Protein AF-A0A1C7LNC2-F1 (afdb_monomer_lite)

Secondary structure (DSSP, 8-state):
-HHHHHHHHHHHH-S-EEHHHHHHHTTTSS-HHHHHHHHHHHHHTTSEEEEEETTEEEEEE-GGGSPPPPHHHHHHHHHHHHHHHHHHHHHHHHHHHHHHHHHHHHTSPPHHHHHHHHHHHHHHHHHHTTHHHHHHHHHHHHHHHHHHHHHHHHS-------TT-S-HHHHHHHHHHHHHHHHHTT--------------PPP---HHHHHHHHHHHHHHHHHHHHHHHHHHHHHHHHHTTS-HHHHHHHHHHTT-PPPPHHHHHHHHSTTT---S--SS-TT--S--S-SSS---------------------------------------S---S---PPPGGG----TTTT--S-S----BTTBS--SBS---TTT-STT--B-EEEEEETTEEEEEE-SSTTB-HHHHTTT-EEEESSSSSSSEEPPTTTEEEEEEEE-SSEEEEEEEE-GGGGTB-TT---EEE-SSTTTSSTTTTT-EEEES-STTTTT-TT-PEEE-SEEEEEETTEEEEEEE-TTSTTHHHHT-SS-GGG-HHHHS-----TT-EEEEEEPPPPPTTEEEETTEEEE--PPPGGG------SS-PPPPPEEEEEE--GGGGGTTGGGG--SS----------------------------------------------------------------S----

Foldseek 3Di:
DVLVVLLVVQVVVQDKDFLVVSCVVVVNPDPSVRSVVSQVVCVVVVQWPWDDDDPTIIIHGNPVPDDDDDPVVVVVVVVVVVVVVVVVVVVVVVVVVVVVVVLVVVPDDDPVVVVVVVVVVVVVVVVVVCVVVVVVVVVVVVVVVVVVVVVVVPPPDDDPDDPPDDDPVVVVVVVVVVVVVVVVVPDDDDDDDDDDDDPDDDDDQDPVNVVVVVVVLVVVLVVVVVVVVVVVVVLCVVCVPPDPVVSVVVCVVVVPDDDDPVNVCCCVDPSNPDDPPPDDDVPPPPPPPPPPPDDDDDDDDDDDDDDDDDDDDDDDDDDDDDDDDDPDDPDDDDDDDDPPQDFLLNDFAFPPPRADQFQFQDQDSVGGAPAGCNAFPVQEELQRQHLEWEDAFLLWGWAWFASAAAAACVVRQQRTFIETLDPGRNGHHQDQPQFQWWEWEAEQWKTKIKGFGCCNSRRYHSQHAKWKWWRCPPSSQTRHRRRWYWYCRHVVNVPPPPTIGTFSAWMWIDDPRMIMTMTTDPVDPCRCQLRPPQCTQVDCQQSPPDDMDGNWRKYWYWYRWHGRQWDDDPNDIDGHHDDDCVVPHDPDDPDGGDRIDTHPMDTDDSVSSCPVVVVVDPDDDDDDDDDDDDDDDDDDDDDDDDDDDDDDDDDDDDDDDDDDDDDDDDDDDDDDDDDDDDDDPDDDDDDDD

Structure (mmCIF, N/CA/C/O backbone):
data_AF-A0A1C7LNC2-F1
#
_entry.id   AF-A0A1C7LNC2-F1
#
loop_
_atom_site.group_PDB
_atom_site.id
_atom_site.type_symbol
_atom_site.label_atom_id
_atom_site.label_alt_id
_atom_site.label_comp_id
_atom_site.label_asym_id
_atom_site.label_entity_id
_atom_site.label_seq_id
_atom_site.pdbx_PDB_ins_code
_atom_site.Cartn_x
_atom_site.Cartn_y
_atom_site.Cartn_z
_atom_site.occupancy
_atom_site.B_iso_or_equiv
_atom_site.auth_seq_id
_atom_site.auth_comp_id
_atom_site.auth_asym_id
_atom_site.auth_atom_id
_atom_site.pdbx_PDB_model_num
ATOM 1 N N . MET A 1 1 ? -28.447 -7.131 33.378 1.00 69.31 1 MET A N 1
ATOM 2 C CA . MET A 1 1 ? -27.835 -8.123 34.297 1.00 69.31 1 MET A CA 1
ATOM 3 C C . MET A 1 1 ? -27.441 -9.384 33.517 1.00 69.31 1 MET A C 1
ATOM 5 O O . MET A 1 1 ? -27.862 -9.508 32.372 1.00 69.31 1 MET A O 1
ATOM 9 N N . PRO A 1 2 ? -26.608 -10.300 34.055 1.00 80.12 2 PRO A N 1
ATOM 10 C CA . PRO A 1 2 ? -26.243 -11.551 33.368 1.00 80.12 2 PRO A CA 1
ATOM 11 C C . PRO A 1 2 ? -27.452 -12.416 32.974 1.00 80.12 2 PRO A C 1
ATOM 13 O O . PRO A 1 2 ? -27.412 -13.105 31.960 1.00 80.12 2 PRO A O 1
ATOM 16 N N . GLU A 1 3 ? -28.529 -12.333 33.758 1.00 86.00 3 GLU A N 1
ATOM 17 C CA . GLU A 1 3 ? -29.815 -12.986 33.502 1.00 86.00 3 GLU A CA 1
ATOM 18 C C . GLU A 1 3 ? -30.501 -12.472 32.229 1.00 86.00 3 GLU A C 1
ATOM 20 O O . GLU A 1 3 ? -30.822 -13.272 31.351 1.00 86.00 3 GLU A O 1
ATOM 25 N N . ASP A 1 4 ? -30.613 -11.150 32.071 1.00 88.06 4 ASP A N 1
ATOM 26 C CA . ASP A 1 4 ? -31.237 -10.530 30.892 1.00 88.06 4 ASP A CA 1
ATOM 27 C C . ASP A 1 4 ? -30.502 -10.896 29.599 1.00 88.06 4 ASP A C 1
ATOM 29 O O . ASP A 1 4 ? -31.130 -11.229 28.600 1.00 88.06 4 ASP A O 1
ATOM 33 N N . LYS A 1 5 ? -29.161 -10.915 29.632 1.00 86.81 5 LYS A N 1
ATOM 34 C CA . LYS A 1 5 ? -28.335 -11.266 28.465 1.00 86.81 5 LYS A CA 1
ATOM 35 C C . LYS A 1 5 ? -28.557 -12.708 28.006 1.00 86.81 5 LYS A C 1
ATOM 37 O O . LYS A 1 5 ? -28.578 -12.979 26.808 1.00 86.81 5 LYS A O 1
ATOM 42 N N . ILE A 1 6 ? -28.703 -13.639 28.951 1.00 88.19 6 ILE A N 1
ATOM 43 C CA . ILE A 1 6 ? -28.975 -15.048 28.642 1.00 88.19 6 ILE A CA 1
ATOM 44 C C . ILE A 1 6 ? -30.392 -15.198 28.081 1.00 88.19 6 ILE A C 1
ATOM 46 O O . ILE A 1 6 ? -30.581 -15.890 27.079 1.00 88.19 6 ILE A O 1
ATOM 50 N N . LEU A 1 7 ? -31.375 -14.527 28.686 1.00 88.12 7 LEU A N 1
ATOM 51 C CA . LEU A 1 7 ? -32.762 -14.576 28.234 1.00 88.12 7 LEU A CA 1
ATOM 52 C C . LEU A 1 7 ? -32.934 -13.979 26.830 1.00 88.12 7 LEU A C 1
ATOM 54 O O . LEU A 1 7 ? -33.576 -14.593 25.979 1.00 88.12 7 LEU A O 1
ATOM 58 N N . GLU A 1 8 ? -32.332 -12.818 26.573 1.00 89.50 8 GLU A N 1
ATOM 59 C CA . GLU A 1 8 ? -32.354 -12.140 25.275 1.00 89.50 8 GLU A CA 1
ATOM 60 C C . GLU A 1 8 ? -31.720 -13.008 24.184 1.00 89.50 8 GLU A C 1
ATOM 62 O O . GLU A 1 8 ? -32.308 -13.198 23.119 1.00 89.50 8 GLU A O 1
ATOM 67 N N . TYR A 1 9 ? -30.561 -13.609 24.469 1.00 89.25 9 TYR A N 1
ATOM 68 C CA . TYR A 1 9 ? -29.889 -14.506 23.53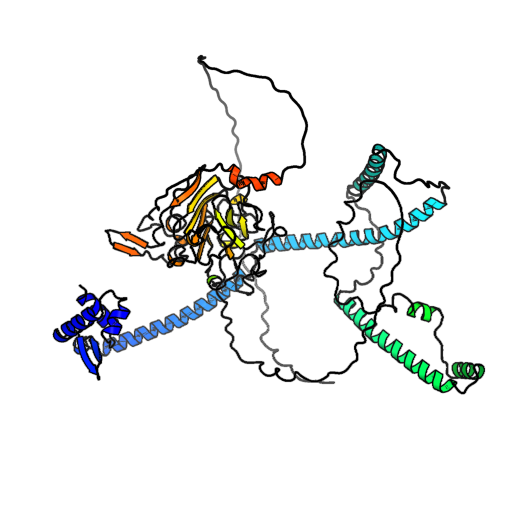4 1.00 89.25 9 TYR A CA 1
ATOM 69 C C . TYR A 1 9 ? -30.756 -15.723 23.172 1.00 89.25 9 TYR A C 1
ATOM 71 O O . TYR A 1 9 ? -30.910 -16.048 21.992 1.00 89.25 9 TYR A O 1
ATOM 79 N N . ILE A 1 10 ? -31.361 -16.381 24.168 1.00 88.19 10 ILE A N 1
ATOM 80 C CA . ILE A 1 10 ? -32.194 -17.571 23.938 1.00 88.19 10 ILE A CA 1
ATOM 81 C C . ILE A 1 10 ? -33.489 -17.206 23.196 1.00 88.19 10 ILE A C 1
ATOM 83 O O . ILE A 1 10 ? -33.877 -17.937 22.285 1.00 88.19 10 ILE A O 1
ATOM 87 N N . LYS A 1 11 ? -34.124 -16.068 23.519 1.00 87.94 11 LYS A N 1
ATOM 88 C CA . LYS A 1 11 ? -35.316 -15.573 22.805 1.00 87.94 11 LYS A CA 1
ATOM 89 C C . LYS A 1 11 ? -35.004 -15.203 21.353 1.00 87.94 11 LYS A C 1
ATOM 91 O O . LYS A 1 11 ? -35.752 -15.589 20.463 1.00 87.94 11 LYS A O 1
ATOM 96 N N . ARG A 1 12 ? -33.880 -14.524 21.097 1.00 87.94 12 ARG A N 1
ATOM 97 C CA . ARG A 1 12 ? -33.457 -14.128 19.742 1.00 87.94 12 ARG A CA 1
ATOM 98 C C . ARG A 1 12 ? -33.166 -15.327 18.844 1.00 87.94 12 ARG A C 1
ATOM 100 O O . ARG A 1 12 ? -33.503 -15.310 17.667 1.00 87.94 12 ARG A O 1
ATOM 107 N N . MET A 1 13 ? -32.505 -16.346 19.385 1.00 88.00 13 MET A N 1
ATOM 108 C CA . MET A 1 13 ? -32.109 -17.526 18.612 1.00 88.00 13 MET A CA 1
ATOM 109 C C . MET A 1 13 ? -33.222 -18.576 18.507 1.00 88.00 13 MET A C 1
ATOM 111 O O . MET A 1 13 ? -33.142 -19.441 17.639 1.00 88.00 13 MET A O 1
ATOM 115 N N . ASN A 1 14 ? -34.204 -18.534 19.415 1.00 87.38 14 ASN A N 1
ATOM 116 C CA . ASN A 1 14 ? -35.387 -19.394 19.508 1.00 87.38 14 ASN A CA 1
ATOM 117 C C . ASN A 1 14 ? -35.154 -20.893 19.216 1.00 87.38 14 ASN A C 1
ATOM 119 O O . ASN A 1 14 ? -35.992 -21.572 18.627 1.00 87.38 14 ASN A O 1
ATOM 123 N N . ARG A 1 15 ? -33.996 -21.423 19.626 1.00 89.00 15 ARG A N 1
ATOM 124 C CA . ARG A 1 15 ? -33.593 -22.825 19.438 1.00 89.00 15 ARG A CA 1
ATOM 125 C C . ARG A 1 15 ? -33.197 -23.459 20.778 1.00 89.00 15 ARG A C 1
ATOM 127 O O . ARG A 1 15 ? -32.809 -22.724 21.686 1.00 89.00 15 ARG A O 1
ATOM 134 N N . PRO A 1 16 ? -33.262 -24.793 20.936 1.00 90.31 16 PRO A N 1
ATOM 135 C CA . PRO A 1 16 ? -32.822 -25.454 22.164 1.00 90.31 16 PRO A CA 1
ATOM 136 C C . PRO A 1 16 ? -31.302 -25.358 22.348 1.00 90.31 16 PRO A C 1
ATOM 138 O O . PRO A 1 16 ? -30.548 -25.630 21.414 1.00 90.31 16 PRO A O 1
ATOM 141 N N . PHE A 1 17 ? -30.844 -25.030 23.557 1.00 90.25 17 PHE A N 1
ATOM 142 C CA . PHE A 1 17 ? -29.420 -24.961 23.902 1.00 90.25 17 PHE A CA 1
ATOM 143 C C . PHE A 1 17 ? -29.093 -25.694 25.203 1.00 90.25 17 PHE A C 1
ATOM 145 O O . PHE A 1 17 ? -29.893 -25.695 26.140 1.00 90.25 17 PHE A O 1
ATOM 152 N N . GLY A 1 18 ? -27.882 -26.249 25.299 1.00 90.12 18 GLY A N 1
ATOM 153 C CA . GLY A 1 18 ? -27.274 -26.593 26.582 1.00 90.12 18 GLY A CA 1
ATOM 154 C C . GLY A 1 18 ? -26.578 -25.382 27.215 1.00 90.12 18 GLY A C 1
ATOM 155 O O . GLY A 1 18 ? -26.147 -24.460 26.524 1.00 90.12 18 GLY A O 1
ATOM 156 N N . ALA A 1 19 ? -26.396 -25.385 28.538 1.00 86.19 19 ALA A N 1
ATOM 157 C CA . ALA A 1 19 ? -25.737 -24.267 29.229 1.00 86.19 19 ALA A CA 1
ATOM 158 C C . ALA A 1 19 ? -24.268 -24.052 28.816 1.00 86.19 19 ALA A C 1
ATOM 160 O O . ALA A 1 19 ? -23.744 -22.943 28.927 1.00 86.19 19 ALA A O 1
ATOM 161 N N . VAL A 1 20 ? -23.599 -25.105 28.334 1.00 86.69 20 VAL A N 1
ATOM 162 C CA . VAL A 1 20 ? -22.235 -25.015 27.789 1.00 86.69 20 VAL A CA 1
ATOM 163 C C . VAL A 1 20 ? -22.230 -24.214 26.492 1.00 86.69 20 VAL A C 1
ATOM 165 O O . VAL A 1 20 ? -21.408 -23.313 26.345 1.00 86.69 20 VAL A O 1
ATOM 168 N N . ASP A 1 21 ? -23.183 -24.496 25.604 1.00 87.25 21 ASP A N 1
ATOM 169 C CA . ASP A 1 21 ? -23.298 -23.842 24.302 1.00 87.25 21 ASP A CA 1
ATOM 170 C C . ASP A 1 21 ? -23.627 -22.359 24.470 1.00 87.25 21 ASP A C 1
ATOM 172 O O . ASP A 1 21 ? -23.037 -21.515 23.806 1.00 87.25 21 ASP A O 1
ATOM 176 N N . VAL A 1 22 ? -24.522 -22.018 25.405 1.00 87.50 22 VAL A N 1
ATOM 177 C CA . VAL A 1 22 ? -24.859 -20.616 25.700 1.00 87.50 22 VAL A CA 1
ATOM 178 C C . VAL A 1 22 ? -23.646 -19.861 26.245 1.00 87.50 22 VAL A C 1
ATOM 180 O O . VAL A 1 22 ? -23.349 -18.768 25.773 1.00 87.50 22 VAL A O 1
ATOM 183 N N . SER A 1 23 ? -22.899 -20.441 27.189 1.00 88.19 23 SER A N 1
ATOM 184 C CA . SER A 1 23 ? -21.696 -19.799 27.742 1.00 88.19 23 SER A CA 1
ATOM 185 C C . SER A 1 23 ? -20.603 -19.595 26.679 1.00 88.19 23 SER A C 1
ATOM 187 O O . SER A 1 23 ? -19.957 -18.544 26.656 1.00 88.19 23 SER A O 1
ATOM 189 N N . ALA A 1 24 ? -20.442 -20.554 25.760 1.00 87.88 24 ALA A N 1
ATOM 190 C CA . ALA A 1 24 ? -19.516 -20.454 24.632 1.00 87.88 24 ALA A CA 1
ATOM 191 C C . ALA A 1 24 ? -19.956 -19.396 23.604 1.00 87.88 24 ALA A C 1
ATOM 193 O O . ALA A 1 24 ? -19.152 -18.561 23.194 1.00 87.88 24 ALA A O 1
ATOM 194 N N . ASN A 1 25 ? -21.240 -19.369 23.237 1.00 87.31 25 ASN A N 1
ATOM 195 C CA . ASN A 1 25 ? -21.781 -18.418 22.260 1.00 87.31 25 ASN A CA 1
ATOM 196 C C . ASN A 1 25 ? -21.817 -16.980 22.790 1.00 87.31 25 ASN A C 1
ATOM 198 O O . ASN A 1 25 ? -21.703 -16.033 22.016 1.00 87.31 25 ASN A O 1
ATOM 202 N N . LEU A 1 26 ? -21.909 -16.811 24.111 1.00 86.69 26 LEU A N 1
ATOM 203 C CA . LEU A 1 26 ? -21.732 -15.526 24.786 1.00 86.69 26 LEU A CA 1
ATOM 204 C C . LEU A 1 26 ? -20.249 -15.154 24.988 1.00 86.69 26 LEU A C 1
ATOM 206 O O . LEU A 1 26 ? -19.958 -14.211 25.723 1.00 86.69 26 LEU A O 1
ATOM 210 N N . LYS A 1 27 ? -19.308 -15.882 24.364 1.00 85.88 27 LYS A N 1
ATOM 211 C CA . LYS A 1 27 ? -17.852 -15.646 24.402 1.00 85.88 27 LYS A CA 1
ATOM 212 C C . LYS A 1 27 ? -17.294 -15.489 25.824 1.00 85.88 27 LYS A C 1
ATOM 214 O O . LYS A 1 27 ? -16.432 -14.654 26.075 1.00 85.88 27 LYS A O 1
ATOM 219 N N . GLY A 1 28 ? -17.813 -16.262 26.780 1.00 73.31 28 GLY A N 1
ATOM 220 C CA . GLY A 1 28 ? -17.362 -16.207 28.174 1.00 73.31 28 GLY A CA 1
ATOM 221 C C . GLY A 1 28 ? -17.866 -15.004 28.983 1.00 73.31 28 GLY A C 1
ATOM 222 O O . GLY A 1 28 ? -17.482 -14.868 30.141 1.00 73.31 28 GLY A O 1
ATOM 223 N N . ALA A 1 29 ? -18.770 -14.175 28.441 1.00 82.75 29 ALA A N 1
ATOM 224 C CA . ALA A 1 29 ? -19.370 -13.048 29.167 1.00 82.75 29 ALA A CA 1
ATOM 225 C C . ALA A 1 29 ? -20.136 -13.475 30.434 1.00 82.75 29 ALA A C 1
ATOM 227 O O . ALA A 1 29 ? -20.297 -12.682 31.362 1.00 82.75 29 ALA A O 1
ATOM 228 N N . VAL A 1 30 ? -20.604 -14.728 30.484 1.00 85.44 30 VAL A N 1
ATOM 229 C CA . VAL A 1 30 ? -21.125 -15.366 31.697 1.00 85.44 30 VAL A CA 1
ATOM 230 C C . VAL A 1 30 ? -20.418 -16.716 31.886 1.00 85.44 30 VAL A C 1
ATOM 232 O O . VAL A 1 30 ? -20.453 -17.552 30.975 1.00 85.44 30 VAL A O 1
ATOM 235 N N . PRO A 1 31 ? -19.795 -16.974 33.054 1.00 87.12 31 PRO A N 1
ATOM 236 C CA . PRO A 1 31 ? -19.147 -18.252 33.334 1.00 87.12 31 PRO A CA 1
ATOM 237 C C . PRO A 1 31 ? -20.114 -19.433 33.196 1.00 87.12 31 PRO A C 1
ATOM 239 O O . PRO A 1 31 ? -21.295 -19.325 33.531 1.00 87.12 31 PRO A O 1
ATOM 242 N N . LYS A 1 32 ? -19.613 -20.597 32.774 1.00 85.19 32 LYS A N 1
ATOM 243 C CA . LYS A 1 32 ? -20.417 -21.817 32.556 1.00 85.19 32 LYS A CA 1
ATOM 244 C C . LYS A 1 32 ? -21.284 -22.205 33.762 1.00 85.19 32 LYS A C 1
ATOM 246 O O . LYS A 1 32 ? -22.457 -22.535 33.610 1.00 85.19 32 LYS A O 1
ATOM 251 N N . THR A 1 33 ? -20.723 -22.145 34.968 1.00 85.62 33 THR A N 1
ATOM 252 C CA . THR A 1 33 ? -21.430 -22.484 36.215 1.00 85.62 33 THR A CA 1
ATOM 253 C C . THR A 1 33 ? -22.523 -21.473 36.562 1.00 85.62 33 THR A C 1
ATOM 255 O O . THR A 1 33 ? -23.584 -21.865 37.043 1.00 85.62 33 THR A O 1
ATOM 258 N N . ALA A 1 34 ? -22.291 -20.187 36.286 1.00 87.56 34 ALA A N 1
ATOM 259 C CA . ALA A 1 34 ? -23.286 -19.133 36.455 1.00 87.56 34 ALA A CA 1
ATOM 260 C C . ALA A 1 34 ? -24.405 -19.250 35.407 1.00 87.56 34 ALA A C 1
ATOM 262 O O . ALA A 1 34 ? -25.575 -19.158 35.760 1.00 87.56 34 ALA A O 1
ATOM 263 N N . THR A 1 35 ? -24.054 -19.556 34.155 1.00 89.44 35 THR A N 1
ATOM 264 C CA . THR A 1 35 ? -25.000 -19.762 33.045 1.00 89.44 35 THR A CA 1
ATOM 265 C C . THR A 1 35 ? -25.985 -20.887 33.360 1.00 89.44 35 THR A C 1
ATOM 267 O O . THR A 1 35 ? -27.190 -20.688 33.256 1.00 89.44 35 THR A O 1
ATOM 270 N N . GLN A 1 36 ? -25.499 -22.035 33.852 1.00 89.44 36 GLN A N 1
ATOM 271 C CA . GLN A 1 36 ? -26.364 -23.147 34.268 1.00 89.44 36 GLN A CA 1
ATOM 272 C C . GLN A 1 36 ? -27.354 -22.730 35.367 1.00 89.44 36 GLN A C 1
ATOM 274 O O . GLN A 1 36 ? -28.537 -23.038 35.268 1.00 89.44 36 GLN A O 1
ATOM 279 N N . LYS A 1 37 ? -26.889 -22.029 36.410 1.00 90.75 37 LYS A N 1
ATOM 280 C CA . LYS A 1 37 ? -27.755 -21.588 37.518 1.00 90.75 37 LYS A CA 1
ATOM 281 C C . LYS A 1 37 ? -28.820 -20.596 37.052 1.00 90.75 37 LYS A C 1
ATOM 283 O O . LYS A 1 37 ? -29.974 -20.717 37.443 1.00 90.75 37 LYS A O 1
ATOM 288 N N . ILE A 1 38 ? -28.432 -19.648 36.202 1.00 91.00 38 ILE A N 1
ATOM 289 C CA . ILE A 1 38 ? -29.332 -18.631 35.655 1.00 91.00 38 ILE A CA 1
ATOM 290 C C . ILE A 1 38 ? -30.390 -19.271 34.750 1.00 91.00 38 ILE A C 1
ATOM 292 O O . ILE A 1 38 ? -31.562 -18.946 34.869 1.00 91.00 38 ILE A O 1
ATOM 296 N N . MET A 1 39 ? -30.012 -20.215 33.885 1.00 88.25 39 MET A N 1
ATOM 297 C CA . MET A 1 39 ? -30.965 -20.894 32.999 1.00 88.25 39 MET A CA 1
ATOM 298 C C . MET A 1 39 ? -31.979 -21.751 33.767 1.00 88.25 39 MET A C 1
ATOM 300 O O . MET A 1 39 ? -33.144 -21.793 33.382 1.00 88.25 39 MET A O 1
ATOM 304 N N . VAL A 1 40 ? -31.567 -22.386 34.871 1.00 90.75 40 VAL A N 1
ATOM 305 C CA . VAL A 1 40 ? -32.490 -23.097 35.774 1.00 90.75 40 VAL A CA 1
ATOM 306 C C . VAL A 1 40 ? -33.440 -22.114 36.464 1.00 90.75 40 VAL A C 1
ATOM 308 O O . VAL A 1 40 ? -34.644 -22.343 36.454 1.00 90.75 40 VAL A O 1
ATOM 311 N N . ALA A 1 41 ? -32.937 -20.984 36.971 1.00 91.56 41 ALA A N 1
ATOM 312 C CA . ALA A 1 41 ? -33.777 -19.951 37.584 1.00 91.56 41 ALA A CA 1
ATOM 313 C C . ALA A 1 41 ? -34.785 -19.340 36.587 1.00 91.56 41 ALA A C 1
ATOM 315 O O . ALA A 1 41 ? -35.945 -19.122 36.926 1.00 91.56 41 ALA A O 1
ATOM 316 N N . LEU A 1 42 ? -34.372 -19.114 35.336 1.00 89.50 42 LEU A N 1
ATOM 317 C CA . LEU A 1 42 ? -35.253 -18.657 34.256 1.00 89.50 42 LEU A CA 1
ATOM 318 C C . LEU A 1 42 ? -36.295 -19.716 33.860 1.00 89.50 42 LEU A C 1
ATOM 320 O O . LEU A 1 42 ? -37.404 -19.369 33.456 1.00 89.50 42 LEU A O 1
ATOM 324 N N . ALA A 1 43 ? -35.966 -21.004 33.995 1.00 89.69 43 ALA A N 1
ATOM 325 C CA . ALA A 1 43 ? -36.930 -22.081 33.798 1.00 89.69 43 ALA A CA 1
ATOM 326 C C . ALA A 1 43 ? -37.954 -22.158 34.944 1.00 89.69 43 ALA A C 1
ATOM 328 O O . ALA A 1 43 ? -39.137 -22.369 34.696 1.00 89.69 43 ALA A O 1
ATOM 329 N N . GLU A 1 44 ? -37.530 -21.923 36.188 1.00 91.06 44 GLU A N 1
ATOM 330 C CA . GLU A 1 44 ? -38.422 -21.834 37.356 1.00 91.06 44 GLU A CA 1
ATOM 331 C C . GLU A 1 44 ? -39.361 -20.620 37.285 1.00 91.06 44 GLU A C 1
ATOM 333 O O . GLU A 1 44 ? -40.523 -20.720 37.676 1.00 91.06 44 GLU A O 1
ATOM 338 N N . LYS A 1 45 ? -38.890 -19.494 36.731 1.00 89.19 45 LYS A N 1
ATOM 339 C CA . LYS A 1 45 ? -39.711 -18.301 36.449 1.00 89.19 45 LYS A CA 1
ATOM 340 C C . LYS A 1 45 ? -40.721 -18.503 35.312 1.00 89.19 45 LYS A C 1
ATOM 342 O O . LYS A 1 45 ? -41.616 -17.680 35.150 1.00 89.19 45 LYS A O 1
ATOM 347 N N . GLY A 1 46 ? -40.598 -19.584 34.538 1.00 86.56 46 GLY A N 1
ATOM 348 C CA . GLY A 1 46 ? -41.486 -19.906 33.416 1.00 86.56 46 GLY A CA 1
ATOM 349 C C . GLY A 1 46 ? -41.130 -19.224 32.089 1.00 86.56 46 GLY A C 1
ATOM 350 O O . GLY A 1 46 ? -41.824 -19.442 31.094 1.00 86.56 46 GLY A O 1
ATOM 351 N N . ASP A 1 47 ? -40.043 -18.449 32.045 1.00 86.56 47 ASP A N 1
ATOM 352 C CA . ASP A 1 47 ? -39.536 -17.790 30.833 1.00 86.56 47 ASP A CA 1
ATOM 353 C C . ASP A 1 47 ? -38.870 -18.779 29.860 1.00 86.56 47 ASP A C 1
ATOM 355 O O . ASP A 1 47 ? -38.914 -18.606 28.636 1.00 86.56 47 ASP A O 1
ATOM 359 N N . LEU A 1 48 ? -38.255 -19.833 30.404 1.00 89.88 48 LEU A N 1
ATOM 360 C CA . LEU A 1 48 ? -37.644 -20.926 29.653 1.00 89.88 48 LEU A CA 1
ATOM 361 C C . LEU A 1 48 ? -38.332 -22.256 29.970 1.00 89.88 48 LEU A C 1
ATOM 363 O O . LEU A 1 48 ? -38.807 -22.495 31.076 1.00 89.88 48 LEU A O 1
ATOM 367 N N . VAL A 1 49 ? -38.319 -23.168 29.006 1.00 90.25 49 VAL A N 1
ATOM 368 C CA . VAL A 1 49 ? -38.693 -24.569 29.205 1.00 90.25 49 VAL A CA 1
ATOM 369 C C . VAL A 1 49 ? -37.417 -25.393 29.268 1.00 90.25 49 VAL A C 1
ATOM 371 O O . VAL A 1 49 ? -36.591 -25.331 28.356 1.00 90.25 49 VAL A O 1
ATOM 374 N N . GLN A 1 50 ? -37.263 -26.179 30.334 1.00 91.25 50 GLN A N 1
ATOM 375 C CA . GLN A 1 50 ? -36.141 -27.101 30.500 1.00 91.25 50 GLN A CA 1
ATOM 376 C C . GLN A 1 50 ? -36.565 -28.551 30.254 1.00 91.25 50 GLN A C 1
ATOM 378 O O . GLN A 1 50 ? -37.630 -28.986 30.693 1.00 91.25 50 GLN A O 1
ATOM 383 N N . LYS A 1 51 ? -35.711 -29.325 29.580 1.00 90.56 51 LYS A N 1
ATOM 384 C CA . LYS A 1 51 ? -35.896 -30.768 29.394 1.00 90.56 51 LYS A CA 1
ATOM 385 C C . LYS A 1 51 ? -34.566 -31.501 29.496 1.00 90.56 51 LYS A C 1
ATOM 387 O O . LYS A 1 51 ? -33.580 -31.119 28.867 1.00 90.56 51 LYS A O 1
ATOM 392 N N . THR A 1 52 ? -34.546 -32.573 30.278 1.00 88.12 52 THR A N 1
ATOM 393 C CA . THR A 1 52 ? -33.336 -33.364 30.518 1.00 88.12 52 THR A CA 1
ATOM 394 C C . THR A 1 52 ? -33.334 -34.605 29.636 1.00 88.12 52 THR A C 1
ATOM 396 O O . THR A 1 52 ? -34.288 -35.380 29.646 1.00 88.12 52 THR A O 1
ATOM 399 N N . TYR A 1 53 ? -32.246 -34.802 28.895 1.00 84.50 53 TYR A N 1
ATOM 400 C CA . TYR A 1 53 ? -31.988 -35.997 28.101 1.00 84.50 53 TYR A CA 1
ATOM 401 C C . TYR A 1 53 ? -30.663 -36.617 28.553 1.00 84.50 53 TYR A C 1
ATOM 403 O O . TYR A 1 53 ? -29.581 -36.064 28.340 1.00 84.50 53 TYR A O 1
ATOM 411 N N . GLY A 1 54 ? -30.740 -37.774 29.215 1.00 87.00 54 GLY A N 1
ATOM 412 C CA . GLY A 1 54 ? -29.568 -38.416 29.812 1.00 87.00 54 GLY A CA 1
ATOM 413 C C . GLY A 1 54 ? -28.918 -37.526 30.878 1.00 87.00 54 GLY A C 1
ATOM 414 O O . GLY A 1 54 ? -29.561 -37.175 31.863 1.00 87.00 54 GLY A O 1
ATOM 415 N N . LYS A 1 55 ? -27.643 -37.163 30.681 1.00 83.00 55 LYS A N 1
ATOM 416 C CA . LYS A 1 55 ? -26.881 -36.280 31.589 1.00 83.00 55 LYS A CA 1
ATOM 417 C C . LYS A 1 55 ? -26.973 -34.789 31.231 1.00 83.00 55 LYS A C 1
ATOM 419 O O . LYS A 1 55 ? -26.414 -33.972 31.958 1.00 83.00 55 LYS A O 1
ATOM 424 N N . THR A 1 56 ? -27.637 -34.433 30.130 1.00 83.19 56 THR A N 1
ATOM 425 C CA . THR A 1 56 ? -27.635 -33.067 29.587 1.00 83.19 56 THR A CA 1
ATOM 426 C C . THR A 1 56 ? -29.024 -32.446 29.683 1.00 83.19 56 THR A C 1
ATOM 428 O O . THR A 1 56 ? -30.016 -33.050 29.272 1.00 83.19 56 THR A O 1
ATOM 431 N N . THR A 1 57 ? -29.101 -31.222 30.204 1.00 89.31 57 THR A N 1
ATOM 432 C CA . THR A 1 57 ? -30.334 -30.425 30.245 1.00 89.31 57 THR A CA 1
ATOM 433 C C . THR A 1 57 ? -30.308 -29.388 29.133 1.00 89.31 57 THR A C 1
ATOM 435 O O . THR A 1 57 ? -29.347 -28.626 29.014 1.00 89.31 57 THR A O 1
ATOM 438 N N . PHE A 1 58 ? -31.369 -29.371 28.333 1.00 91.25 58 PHE A N 1
ATOM 439 C CA . PHE A 1 58 ? -31.590 -28.388 27.282 1.00 91.25 58 PHE A CA 1
ATOM 440 C C . PHE A 1 58 ? -32.646 -27.387 27.723 1.00 91.25 58 PHE A C 1
ATOM 442 O O . PHE A 1 58 ? -33.617 -27.752 28.387 1.00 91.25 58 PHE A O 1
ATOM 449 N N . PHE A 1 59 ? -32.460 -26.141 27.307 1.00 91.50 59 PHE A N 1
ATOM 450 C CA . PHE A 1 59 ? -33.355 -25.032 27.588 1.00 91.50 59 PHE A CA 1
ATOM 451 C C . PHE A 1 59 ? -33.764 -24.369 26.276 1.00 91.50 59 PHE A C 1
ATOM 453 O O . PHE A 1 59 ? -32.941 -24.199 25.375 1.00 91.50 59 PHE A O 1
ATOM 460 N N . VAL A 1 60 ? -35.028 -23.984 26.173 1.00 90.50 60 VAL A N 1
ATOM 461 C CA . VAL A 1 60 ? -35.583 -23.239 25.038 1.00 90.50 60 VAL A CA 1
ATOM 462 C C . VAL A 1 60 ? -36.506 -22.148 25.569 1.00 90.50 60 VAL A C 1
ATOM 464 O O . VAL A 1 60 ? -37.055 -22.295 26.660 1.00 90.50 60 VAL A O 1
ATOM 467 N N . ALA A 1 61 ? -36.674 -21.051 24.829 1.00 90.31 61 ALA A N 1
ATOM 468 C CA . ALA A 1 61 ? -37.679 -20.048 25.170 1.00 90.31 61 ALA A CA 1
ATOM 469 C C . ALA A 1 61 ? -39.065 -20.702 25.247 1.00 90.31 61 ALA A C 1
ATOM 471 O O . ALA A 1 61 ? -39.378 -21.600 24.458 1.00 90.31 61 ALA A O 1
ATOM 472 N N . ASN A 1 62 ? -39.888 -20.283 26.205 1.00 87.12 62 ASN A N 1
ATOM 473 C CA . ASN A 1 62 ? -41.221 -20.843 26.351 1.00 87.12 62 ASN A CA 1
ATOM 474 C C . ASN A 1 62 ? -42.107 -20.457 25.155 1.00 87.12 62 ASN A C 1
ATOM 476 O O . ASN A 1 62 ? -42.605 -19.337 25.068 1.00 87.12 62 ASN A O 1
ATOM 480 N N . GLN A 1 63 ? -42.301 -21.406 24.235 1.00 82.12 63 GLN A N 1
ATOM 481 C CA . GLN A 1 63 ? -43.079 -21.189 23.012 1.00 82.12 63 GLN A CA 1
ATOM 482 C C . GLN A 1 63 ? -44.567 -20.957 23.296 1.00 82.12 63 GLN A C 1
ATOM 484 O O . GLN A 1 63 ? -45.242 -20.357 22.475 1.00 82.12 63 GLN A O 1
ATOM 489 N N . ALA A 1 64 ? -45.077 -21.384 24.459 1.00 80.69 64 ALA A N 1
ATOM 490 C CA . ALA A 1 64 ? -46.477 -21.182 24.830 1.00 80.69 64 ALA A CA 1
ATOM 491 C C . ALA A 1 64 ? -46.803 -19.725 25.210 1.00 80.69 64 ALA A C 1
ATOM 493 O O . ALA A 1 64 ? -47.973 -19.376 25.324 1.00 80.69 64 ALA A O 1
ATOM 494 N N . ILE A 1 65 ? -45.780 -18.889 25.439 1.00 78.06 65 ILE A N 1
ATOM 495 C CA . ILE A 1 65 ? -45.925 -17.451 25.725 1.00 78.06 65 ILE A CA 1
ATOM 496 C C . ILE A 1 65 ? -45.888 -16.626 24.425 1.00 78.06 65 ILE A C 1
ATOM 498 O O . ILE A 1 65 ? -46.238 -15.448 24.428 1.00 78.06 65 ILE A O 1
ATOM 502 N N . LEU A 1 66 ? -45.469 -17.224 23.305 1.00 74.94 66 LEU A N 1
ATOM 503 C CA . LEU A 1 66 ? -45.459 -16.545 22.014 1.00 74.94 66 LEU A CA 1
ATOM 504 C C . LEU A 1 66 ? -46.889 -16.474 21.469 1.00 74.94 66 LEU A C 1
ATOM 506 O O . LEU A 1 66 ? -47.618 -17.462 21.495 1.00 74.94 66 LEU A O 1
ATOM 510 N N . GLU A 1 67 ? -47.293 -15.296 20.994 1.00 74.00 67 GLU A N 1
ATOM 511 C CA . GLU A 1 67 ? -48.599 -15.114 20.363 1.00 74.00 67 GLU A CA 1
ATOM 512 C C . GLU A 1 67 ? -48.687 -15.966 19.090 1.00 74.00 67 GLU A C 1
ATOM 514 O O . GLU A 1 67 ? -47.856 -15.834 18.187 1.00 74.00 67 GLU A O 1
ATOM 519 N N . ASP A 1 68 ? -49.712 -16.817 19.002 1.00 69.81 68 ASP A N 1
ATOM 520 C CA . ASP A 1 68 ? -50.025 -17.532 17.767 1.00 69.81 68 ASP A CA 1
ATOM 521 C C . ASP A 1 68 ? -50.430 -16.516 16.693 1.00 69.81 68 ASP A C 1
ATOM 523 O O . ASP A 1 68 ? -51.399 -15.761 16.831 1.00 69.81 68 ASP A O 1
ATOM 527 N N . MET A 1 69 ? -49.663 -16.477 15.605 1.00 72.81 69 MET A N 1
ATOM 528 C CA . MET A 1 69 ? -49.938 -15.587 14.487 1.00 72.81 69 MET A CA 1
ATOM 529 C C . MET A 1 69 ? -51.242 -16.006 13.788 1.00 72.81 69 MET A C 1
ATOM 531 O O . MET A 1 69 ? -51.347 -17.144 13.330 1.00 72.81 69 MET A O 1
ATOM 535 N N . PRO A 1 70 ? -52.242 -15.111 13.655 1.00 83.12 70 PRO A N 1
ATOM 536 C CA . PRO A 1 70 ? -53.497 -15.456 13.001 1.00 83.12 70 PRO A CA 1
ATOM 537 C C . PRO A 1 70 ? -53.252 -15.789 11.525 1.00 83.12 70 PRO A C 1
ATOM 539 O O . PRO A 1 70 ? -52.475 -15.111 10.848 1.00 83.12 70 PRO A O 1
ATOM 542 N N . ALA A 1 71 ? -53.954 -16.807 11.018 1.00 82.00 71 ALA A N 1
ATOM 543 C CA . ALA A 1 71 ? -53.784 -17.340 9.661 1.00 82.00 71 ALA A CA 1
ATOM 544 C C . ALA A 1 71 ? -53.874 -16.267 8.557 1.00 82.00 71 ALA A C 1
ATOM 546 O O . ALA A 1 71 ? -53.195 -16.357 7.538 1.00 82.00 71 ALA A O 1
ATOM 547 N N . GLU A 1 72 ? -54.657 -15.212 8.785 1.00 84.31 72 GLU A N 1
ATOM 548 C CA . GLU A 1 72 ? -54.800 -14.080 7.866 1.00 84.31 72 GLU A CA 1
ATOM 549 C C . GLU A 1 72 ? -53.511 -13.247 7.740 1.00 84.31 72 GLU A C 1
ATOM 551 O O . GLU A 1 72 ? -53.112 -12.868 6.639 1.00 84.31 72 GLU A O 1
ATOM 556 N N . LYS A 1 73 ? -52.793 -13.022 8.850 1.00 81.88 73 LYS A N 1
ATOM 557 C CA . LYS A 1 73 ? -51.495 -12.333 8.812 1.00 81.88 73 LYS A CA 1
ATOM 558 C C . LYS A 1 73 ? -50.414 -13.204 8.174 1.00 81.88 73 LYS A C 1
ATOM 560 O O . LYS A 1 73 ? -49.586 -12.663 7.445 1.00 81.88 73 LYS A O 1
ATOM 565 N N . LEU A 1 74 ? -50.437 -14.522 8.393 1.00 82.88 74 LEU A N 1
ATOM 566 C CA . LEU A 1 74 ? -49.517 -15.453 7.726 1.00 82.88 74 LEU A CA 1
ATOM 567 C C . LEU A 1 74 ? -49.694 -15.417 6.205 1.00 82.88 74 LEU A C 1
ATOM 569 O O . LEU A 1 74 ? -48.715 -15.216 5.494 1.00 82.88 74 LEU A O 1
ATOM 573 N N . ALA A 1 75 ? -50.936 -15.475 5.715 1.00 88.31 75 ALA A N 1
ATOM 574 C CA . ALA A 1 75 ? -51.224 -15.345 4.286 1.00 88.31 75 ALA A CA 1
ATOM 575 C C . ALA A 1 75 ? -50.747 -13.994 3.714 1.00 88.31 75 ALA A C 1
ATOM 577 O O . ALA A 1 75 ? -50.210 -13.935 2.607 1.00 88.31 75 ALA A O 1
ATOM 578 N N . SER A 1 76 ? -50.885 -12.904 4.481 1.00 89.31 76 SER A N 1
ATOM 579 C CA . SER A 1 76 ? -50.379 -11.588 4.067 1.00 89.31 76 SER A CA 1
ATOM 580 C C . SER A 1 76 ? -48.847 -11.536 3.981 1.00 89.31 76 SER A C 1
ATOM 582 O O . SER A 1 76 ? -48.307 -10.961 3.037 1.00 89.31 76 SER A O 1
ATOM 584 N N . LEU A 1 77 ? -48.145 -12.170 4.927 1.00 87.56 77 LEU A N 1
ATOM 585 C CA . LEU A 1 77 ? -46.683 -12.219 4.970 1.00 87.56 77 LEU A CA 1
ATOM 586 C C . LEU A 1 77 ? -46.115 -13.128 3.879 1.00 87.56 77 LEU A C 1
ATOM 588 O O . LEU A 1 77 ? -45.124 -12.764 3.256 1.00 87.56 77 LEU A O 1
ATOM 592 N N . GLU A 1 78 ? -46.756 -14.262 3.595 1.00 90.62 78 GLU A N 1
ATOM 593 C CA . GLU A 1 78 ? -46.382 -15.131 2.474 1.00 90.62 78 GLU A CA 1
ATOM 594 C C . GLU A 1 78 ? -46.519 -14.404 1.132 1.00 90.62 78 GLU A C 1
ATOM 596 O O . GLU A 1 78 ? -45.636 -14.502 0.278 1.00 90.62 78 GLU A O 1
ATOM 601 N N . SER A 1 79 ? -47.585 -13.614 0.961 1.00 93.12 79 SER A N 1
ATOM 602 C CA . SER A 1 79 ? -47.753 -12.784 -0.233 1.00 93.12 79 SER A CA 1
ATOM 603 C C . SER A 1 79 ? -46.660 -11.720 -0.345 1.00 93.12 79 SER A C 1
ATOM 605 O O . SER A 1 79 ? -46.104 -11.548 -1.426 1.00 93.12 79 SER A O 1
ATOM 607 N N . GLN A 1 80 ? -46.334 -11.021 0.747 1.00 93.94 80 GLN A N 1
ATOM 608 C CA . GLN A 1 80 ? -45.272 -10.007 0.752 1.00 93.94 80 GLN A CA 1
ATOM 609 C C . GLN A 1 80 ? -43.896 -10.621 0.485 1.00 93.94 80 GLN A C 1
ATOM 611 O O . GLN A 1 80 ? -43.134 -10.082 -0.312 1.00 93.94 80 GLN A O 1
ATOM 616 N N . TYR A 1 81 ? -43.594 -11.767 1.100 1.00 92.88 81 TYR A N 1
ATOM 617 C CA . TYR A 1 81 ? -42.351 -12.498 0.869 1.00 92.88 81 TYR A CA 1
ATOM 618 C C . TYR A 1 81 ? -42.194 -12.860 -0.605 1.00 92.88 81 TYR A C 1
ATOM 620 O O . TYR A 1 81 ? -41.138 -12.631 -1.186 1.00 92.88 81 TYR A O 1
ATOM 628 N N . LYS A 1 82 ? -43.264 -13.364 -1.225 1.00 95.75 82 LYS A N 1
ATOM 629 C CA . LYS A 1 82 ? -43.248 -13.728 -2.638 1.00 95.75 82 LYS A CA 1
ATOM 630 C C . LYS A 1 82 ? -43.016 -12.516 -3.543 1.00 95.75 82 LYS A C 1
ATOM 632 O O . LYS A 1 82 ? -42.192 -12.589 -4.444 1.00 95.75 82 LYS A O 1
ATOM 637 N N . THR A 1 83 ? -43.683 -11.392 -3.274 1.00 95.19 83 THR A N 1
ATOM 638 C CA . THR A 1 83 ? -43.450 -10.142 -4.015 1.00 95.19 83 THR A CA 1
ATOM 639 C C . THR A 1 83 ? -41.996 -9.685 -3.904 1.00 95.19 83 THR A C 1
ATOM 641 O O . THR A 1 83 ? -41.367 -9.427 -4.925 1.00 95.19 83 THR A O 1
ATOM 644 N N . ILE A 1 84 ? -41.443 -9.657 -2.690 1.00 93.31 84 ILE A N 1
ATOM 645 C CA . ILE A 1 84 ? -40.057 -9.234 -2.445 1.00 93.31 84 ILE A CA 1
ATOM 646 C C . ILE A 1 84 ? -39.051 -10.201 -3.094 1.00 93.31 84 ILE A C 1
ATOM 648 O O . ILE A 1 84 ? -38.031 -9.770 -3.626 1.00 93.31 84 ILE A O 1
ATOM 652 N N . ASP A 1 85 ? -39.318 -11.508 -3.080 1.00 93.81 85 ASP A N 1
ATOM 653 C CA . ASP A 1 85 ? -38.469 -12.510 -3.736 1.00 93.81 85 ASP A CA 1
ATOM 654 C C . ASP A 1 85 ? -38.456 -12.332 -5.263 1.00 93.81 85 ASP A C 1
ATOM 656 O O . ASP A 1 85 ? -37.397 -12.371 -5.891 1.00 93.81 85 ASP A O 1
ATOM 660 N N . GLU A 1 86 ? -39.615 -12.064 -5.869 1.00 95.38 86 GLU A N 1
ATOM 661 C CA . GLU A 1 86 ? -39.708 -11.739 -7.294 1.00 95.38 86 GLU A CA 1
ATOM 662 C C . GLU A 1 86 ? -38.984 -10.421 -7.640 1.00 95.38 86 GLU A C 1
ATOM 664 O O . GLU A 1 86 ? -38.235 -10.383 -8.617 1.00 95.38 86 GLU A O 1
ATOM 669 N N . GLU A 1 87 ? -39.132 -9.365 -6.833 1.00 94.12 87 GLU A N 1
ATOM 670 C CA . GLU A 1 87 ? -38.420 -8.089 -7.021 1.00 94.12 87 GLU A CA 1
ATOM 671 C C . GLU A 1 87 ? -36.897 -8.260 -6.926 1.00 94.12 87 GLU A C 1
ATOM 673 O O . GLU A 1 87 ? -36.159 -7.754 -7.773 1.00 94.12 87 GLU A O 1
ATOM 678 N N . ASN A 1 88 ? -36.412 -9.043 -5.958 1.00 90.00 88 ASN A N 1
ATOM 679 C CA . ASN A 1 88 ? -34.986 -9.342 -5.814 1.00 90.00 88 ASN A CA 1
ATOM 680 C C . ASN A 1 88 ? -34.426 -10.119 -7.013 1.00 90.00 88 ASN A C 1
ATOM 682 O O . ASN A 1 88 ? -33.294 -9.868 -7.436 1.00 90.00 88 ASN A O 1
ATOM 686 N N . LYS A 1 89 ? -35.204 -11.041 -7.599 1.00 94.19 89 LYS A N 1
ATOM 687 C CA . LYS A 1 89 ? -34.801 -11.747 -8.827 1.00 94.19 89 LYS A CA 1
ATOM 688 C C . LYS A 1 89 ? -34.660 -10.784 -10.001 1.00 94.19 89 LYS A C 1
ATOM 690 O O . LYS A 1 89 ? -33.691 -10.901 -10.748 1.00 94.19 89 LYS A O 1
ATOM 695 N N . VAL A 1 90 ? -35.595 -9.845 -10.156 1.00 95.25 90 VAL A N 1
ATOM 696 C CA . VAL A 1 90 ? -35.556 -8.839 -11.229 1.00 95.25 90 VAL A CA 1
ATOM 697 C C . VAL A 1 90 ? -34.356 -7.909 -11.051 1.00 95.25 90 VAL A C 1
ATOM 699 O O . VAL A 1 90 ? -33.534 -7.805 -11.959 1.00 95.25 90 VAL A O 1
ATOM 702 N N . LEU A 1 91 ? -34.169 -7.341 -9.857 1.00 92.06 91 LEU A N 1
ATOM 703 C CA . LEU A 1 91 ? -33.024 -6.474 -9.553 1.00 92.06 91 LEU A CA 1
ATOM 704 C C . LEU A 1 91 ? -31.678 -7.187 -9.756 1.00 92.06 91 LEU A C 1
ATOM 706 O O . LEU A 1 91 ? -30.720 -6.591 -10.248 1.00 92.06 91 LEU A O 1
ATOM 710 N N . GLY A 1 92 ? -31.599 -8.481 -9.431 1.00 90.62 92 GLY A N 1
ATOM 711 C CA . GLY A 1 92 ? -30.408 -9.292 -9.683 1.00 90.62 92 GLY A CA 1
ATOM 712 C C . GLY A 1 92 ? -30.093 -9.482 -11.172 1.00 90.62 92 GLY A C 1
ATOM 713 O O . GLY A 1 92 ? -28.922 -9.595 -11.541 1.00 90.62 92 GLY A O 1
ATOM 714 N N . VAL A 1 93 ? -31.110 -9.510 -12.038 1.00 94.94 93 VAL A N 1
ATOM 715 C CA . VAL A 1 93 ? -30.930 -9.545 -13.497 1.00 94.94 93 VAL A CA 1
ATOM 716 C C . VAL A 1 93 ? -30.503 -8.173 -14.016 1.00 94.94 93 VAL A C 1
ATOM 718 O O . VAL A 1 93 ? -29.526 -8.099 -14.761 1.00 94.94 93 VAL A O 1
ATOM 721 N N . ASP A 1 94 ? -31.149 -7.097 -13.571 1.00 91.19 94 ASP A N 1
ATOM 722 C CA . ASP A 1 94 ? -30.823 -5.729 -13.990 1.00 91.19 94 ASP A CA 1
ATOM 723 C C . ASP A 1 94 ? -29.385 -5.348 -13.614 1.00 91.19 94 ASP A C 1
ATOM 725 O O . ASP A 1 94 ? -28.644 -4.815 -14.440 1.00 91.19 94 ASP A O 1
ATOM 729 N N . MET A 1 95 ? -28.926 -5.735 -12.419 1.00 91.38 95 MET A N 1
ATOM 730 C CA . MET A 1 95 ? -27.529 -5.575 -11.999 1.00 91.38 95 MET A CA 1
ATOM 731 C C . MET A 1 95 ? -26.541 -6.300 -12.921 1.00 91.38 95 MET A C 1
ATOM 733 O O . MET A 1 95 ? -25.464 -5.775 -13.218 1.00 91.38 95 MET A O 1
ATOM 737 N N . LYS A 1 96 ? -26.881 -7.500 -13.409 1.00 91.00 96 LYS A N 1
ATOM 738 C CA . LYS A 1 96 ? -26.030 -8.246 -14.354 1.00 91.00 96 LYS A CA 1
ATOM 739 C C . LYS A 1 96 ? -25.987 -7.588 -15.730 1.00 91.00 96 LYS A C 1
ATOM 741 O O . LYS A 1 96 ? -24.938 -7.589 -16.367 1.00 91.00 96 LYS A O 1
ATOM 746 N N . ILE A 1 97 ? -27.105 -7.027 -16.184 1.00 92.38 97 ILE A N 1
ATOM 747 C CA . ILE A 1 97 ? -27.171 -6.316 -17.464 1.00 92.38 97 ILE A CA 1
ATOM 748 C C . ILE A 1 97 ? -26.354 -5.025 -17.376 1.00 92.38 97 ILE A C 1
ATOM 750 O O . ILE A 1 97 ? -25.437 -4.834 -18.172 1.00 92.38 97 ILE A O 1
ATOM 754 N N . ALA A 1 98 ? -26.612 -4.197 -16.361 1.00 87.06 98 ALA A N 1
ATOM 755 C CA . ALA A 1 98 ? -25.928 -2.924 -16.165 1.00 87.06 98 ALA A CA 1
ATOM 756 C C . ALA A 1 98 ? -24.414 -3.096 -15.951 1.00 87.06 98 ALA A C 1
ATOM 758 O O . ALA A 1 98 ? -23.622 -2.371 -16.548 1.00 87.06 98 ALA A O 1
ATOM 759 N N . SER A 1 99 ? -23.983 -4.094 -15.170 1.00 85.69 99 SER A N 1
ATOM 760 C CA . SER A 1 99 ? -22.549 -4.399 -15.014 1.00 85.69 99 SER A CA 1
ATOM 761 C C . SER A 1 99 ? -21.902 -4.880 -16.317 1.00 85.69 99 SER A C 1
ATOM 763 O O . SER A 1 99 ? -20.772 -4.497 -16.616 1.00 85.69 99 SER A O 1
ATOM 765 N N . GLY A 1 100 ? -22.619 -5.663 -17.130 1.00 87.50 100 GLY A N 1
ATOM 766 C CA . GLY A 1 100 ? -22.155 -6.082 -18.451 1.00 87.50 100 GLY A CA 1
ATOM 767 C C . GLY A 1 100 ? -22.030 -4.925 -19.449 1.00 87.50 100 GLY A C 1
ATOM 768 O O . GLY A 1 100 ? -21.097 -4.909 -20.251 1.00 87.50 100 GLY A O 1
ATOM 769 N N . GLU A 1 101 ? -22.936 -3.948 -19.409 1.00 89.38 101 GLU A N 1
ATOM 770 C CA . GLU A 1 101 ? -22.853 -2.732 -20.230 1.00 89.38 101 GLU A CA 1
ATOM 771 C C . GLU A 1 101 ? -21.731 -1.802 -19.766 1.00 89.38 101 GLU A C 1
ATOM 773 O O . GLU A 1 101 ? -20.955 -1.325 -20.593 1.00 89.38 101 GLU A O 1
ATOM 778 N N . LEU A 1 102 ? -21.573 -1.625 -18.453 1.00 82.75 102 LEU A N 1
ATOM 779 C CA . LEU A 1 102 ? -20.473 -0.859 -17.871 1.00 82.75 102 LEU A CA 1
ATOM 780 C C . LEU A 1 102 ? -19.111 -1.449 -18.265 1.00 82.75 102 LEU A C 1
ATOM 782 O O . LEU A 1 102 ? -18.215 -0.709 -18.656 1.00 82.75 102 LEU A O 1
ATOM 786 N N . ALA A 1 103 ? -18.960 -2.776 -18.215 1.00 83.50 103 ALA A N 1
ATOM 787 C CA . ALA A 1 103 ? -17.730 -3.450 -18.626 1.00 83.50 103 ALA A CA 1
ATOM 788 C C . ALA A 1 103 ? -17.420 -3.243 -20.118 1.00 83.50 103 ALA A C 1
ATOM 790 O O . ALA A 1 103 ? -16.261 -3.083 -20.492 1.00 83.50 103 ALA A O 1
ATOM 791 N N . LYS A 1 104 ? -18.444 -3.209 -20.980 1.00 84.38 104 LYS A N 1
ATOM 792 C CA . LYS A 1 104 ? -18.261 -2.899 -22.406 1.00 84.38 104 LYS A CA 1
ATOM 793 C C . LYS A 1 104 ? -17.811 -1.456 -22.615 1.00 84.38 104 LYS A C 1
ATOM 795 O O . LYS A 1 104 ? -16.891 -1.244 -23.391 1.00 84.38 104 LYS A O 1
ATOM 800 N N . LEU A 1 105 ? -18.429 -0.504 -21.914 1.00 79.75 105 LEU A N 1
ATOM 801 C CA . LEU A 1 105 ? -18.101 0.919 -22.025 1.00 79.75 105 LEU A CA 1
ATOM 802 C C . LEU A 1 105 ? -16.715 1.248 -21.460 1.00 79.75 105 LEU A C 1
ATOM 804 O O . LEU A 1 105 ? -15.988 2.028 -22.061 1.00 79.75 105 LEU A O 1
ATOM 808 N N . LYS A 1 106 ? -16.317 0.620 -20.349 1.00 79.50 106 LYS A N 1
ATOM 809 C CA . LYS A 1 106 ? -14.969 0.786 -19.783 1.00 79.50 106 LYS A CA 1
ATOM 810 C C . LYS A 1 106 ? -13.866 0.211 -20.675 1.00 79.50 106 LYS A C 1
ATOM 812 O O . LYS A 1 106 ? -12.745 0.691 -20.629 1.00 79.50 106 LYS A O 1
ATOM 817 N N . ASN A 1 107 ? -14.182 -0.797 -21.488 1.00 77.94 107 ASN A N 1
ATOM 818 C CA . ASN A 1 107 ? -13.235 -1.397 -22.431 1.00 77.94 107 ASN A CA 1
ATOM 819 C C . ASN A 1 107 ? -13.209 -0.698 -23.799 1.00 77.94 107 ASN A C 1
ATOM 821 O O . ASN A 1 107 ? -12.433 -1.096 -24.668 1.00 77.94 107 ASN A O 1
ATOM 825 N N . THR A 1 108 ? -14.067 0.299 -24.024 1.00 78.69 108 THR A N 1
ATOM 826 C CA . THR A 1 108 ? -14.009 1.141 -25.221 1.00 78.69 108 THR A CA 1
ATOM 827 C C . THR A 1 108 ? -13.256 2.430 -24.903 1.00 78.69 108 THR A C 1
ATOM 829 O O . THR A 1 108 ? -13.679 3.133 -23.985 1.00 78.69 108 THR A O 1
ATOM 832 N N . PRO A 1 109 ? -12.181 2.759 -25.642 1.00 74.56 109 PRO A N 1
ATOM 833 C CA . PRO A 1 109 ? -11.457 4.010 -25.451 1.00 74.56 109 PRO A CA 1
ATOM 834 C C . PRO A 1 109 ? -12.371 5.204 -25.729 1.00 74.56 109 PRO A C 1
ATOM 836 O O . PRO A 1 109 ? -13.265 5.148 -26.579 1.00 74.56 109 PRO A O 1
ATOM 839 N N . THR A 1 110 ? -12.152 6.286 -24.994 1.00 80.88 110 THR A N 1
ATOM 840 C CA . THR A 1 110 ? -12.901 7.534 -25.149 1.00 80.88 110 THR A CA 1
ATOM 841 C C . THR A 1 110 ? -12.552 8.230 -26.466 1.00 80.88 110 THR A C 1
ATOM 843 O O . THR A 1 110 ? -11.489 8.010 -27.042 1.00 80.88 110 THR A O 1
ATOM 846 N N . ASP A 1 111 ? -13.419 9.124 -26.952 1.00 76.31 111 ASP A N 1
ATOM 847 C CA . ASP A 1 111 ? -13.187 9.849 -28.215 1.00 76.31 111 ASP A CA 1
ATOM 848 C C . ASP A 1 111 ? -11.880 10.670 -28.205 1.00 76.31 111 ASP A C 1
ATOM 850 O O . ASP A 1 111 ? -11.248 10.859 -29.246 1.00 76.31 111 ASP A O 1
ATOM 854 N N . ALA A 1 112 ? -11.453 11.136 -27.026 1.00 73.12 112 ALA A N 1
ATOM 855 C CA . ALA A 1 112 ? -10.184 11.837 -26.842 1.00 73.12 112 ALA A CA 1
ATOM 856 C C . ALA A 1 112 ? -8.980 10.881 -26.919 1.00 73.12 112 ALA A C 1
ATOM 858 O O . ALA A 1 112 ? -7.985 11.207 -27.565 1.00 73.12 112 ALA A O 1
ATOM 859 N N . GLU A 1 113 ? -9.082 9.690 -26.325 1.00 72.69 113 GLU A N 1
ATOM 860 C CA . GLU A 1 113 ? -8.055 8.644 -26.412 1.00 72.69 113 GLU A CA 1
ATOM 861 C C . GLU A 1 113 ? -7.950 8.082 -27.832 1.00 72.69 113 GLU A C 1
ATOM 863 O O . GLU A 1 113 ? -6.848 7.943 -28.349 1.00 72.69 113 GLU A O 1
ATOM 868 N N . LEU A 1 114 ? -9.077 7.876 -28.521 1.00 75.19 114 LEU A N 1
ATOM 869 C CA . LEU A 1 114 ? -9.113 7.491 -29.935 1.00 75.19 114 LEU A CA 1
ATOM 870 C C . LEU A 1 114 ? -8.439 8.535 -30.832 1.00 75.19 114 LEU A C 1
ATOM 872 O O . LEU A 1 114 ? -7.731 8.169 -31.768 1.00 75.19 114 LEU A O 1
ATOM 876 N N . ALA A 1 115 ? -8.620 9.831 -30.561 1.00 73.88 115 ALA A N 1
ATOM 877 C CA . ALA A 1 115 ? -7.934 10.884 -31.311 1.00 73.88 115 ALA A CA 1
ATOM 878 C C . ALA A 1 115 ? -6.408 10.818 -31.115 1.00 73.88 115 ALA A C 1
ATOM 880 O O . ALA A 1 115 ? -5.660 10.926 -32.089 1.00 73.88 115 ALA A O 1
ATOM 881 N N . ILE A 1 116 ? -5.957 10.563 -29.883 1.00 77.25 116 ILE A N 1
ATOM 882 C CA . ILE A 1 116 ? -4.537 10.393 -29.545 1.00 77.25 116 ILE A CA 1
ATOM 883 C C . ILE A 1 116 ? -3.971 9.112 -30.173 1.00 77.25 116 ILE A C 1
ATOM 885 O O . ILE A 1 116 ? -2.878 9.137 -30.734 1.00 77.25 116 ILE A O 1
ATOM 889 N N . GLU A 1 117 ? -4.708 8.000 -30.149 1.00 74.81 117 GLU A N 1
ATOM 890 C CA . GLU A 1 117 ? -4.305 6.742 -30.785 1.00 74.81 117 GLU A CA 1
ATOM 891 C C . GLU A 1 117 ? -4.232 6.866 -32.309 1.00 74.81 117 GLU A C 1
ATOM 893 O O . GLU A 1 117 ? -3.315 6.326 -32.927 1.00 74.81 117 GLU A O 1
ATOM 898 N N . VAL A 1 118 ? -5.149 7.611 -32.933 1.00 78.56 118 VAL A N 1
ATOM 899 C CA . VAL A 1 118 ? -5.125 7.882 -34.377 1.00 78.56 118 VAL A CA 1
ATOM 900 C C . VAL A 1 118 ? -3.948 8.786 -34.748 1.00 78.56 118 VAL A C 1
ATOM 902 O O . VAL A 1 118 ? -3.272 8.510 -35.743 1.00 78.56 118 VAL A O 1
ATOM 905 N N . GLU A 1 119 ? -3.644 9.819 -33.957 1.00 75.38 119 GLU A N 1
ATOM 906 C CA . GLU A 1 119 ? -2.439 10.637 -34.155 1.00 75.38 119 GLU A CA 1
ATOM 907 C C . GLU A 1 119 ? -1.155 9.827 -33.928 1.00 75.38 119 GLU A C 1
ATOM 909 O O . GLU A 1 119 ? -0.220 9.911 -34.729 1.00 75.38 119 GLU A O 1
ATOM 914 N N . GLY A 1 120 ? -1.125 8.975 -32.902 1.00 73.12 120 GLY A N 1
ATOM 915 C CA . GLY A 1 120 ? -0.021 8.063 -32.610 1.00 73.12 120 GLY A CA 1
ATOM 916 C C . GLY A 1 120 ? 0.195 7.031 -33.717 1.00 73.12 120 GLY A C 1
ATOM 917 O O . GLY A 1 120 ? 1.327 6.810 -34.151 1.00 73.12 120 GLY A O 1
ATOM 918 N N . ALA A 1 121 ? -0.879 6.454 -34.256 1.00 72.38 121 ALA A N 1
ATOM 919 C CA . ALA A 1 121 ? -0.833 5.539 -35.390 1.00 72.38 121 ALA A CA 1
ATOM 920 C C . ALA A 1 121 ? -0.394 6.254 -36.678 1.00 72.38 121 ALA A C 1
ATOM 922 O O . ALA A 1 121 ? 0.424 5.719 -37.427 1.00 72.38 121 ALA A O 1
ATOM 923 N N . ALA A 1 122 ? -0.858 7.482 -36.926 1.00 71.50 122 ALA A N 1
ATOM 924 C CA . ALA A 1 122 ? -0.408 8.294 -38.057 1.00 71.50 122 ALA A CA 1
ATOM 925 C C . ALA A 1 122 ? 1.087 8.654 -37.948 1.00 71.50 122 ALA A C 1
ATOM 927 O O . ALA A 1 122 ? 1.823 8.577 -38.938 1.00 71.50 122 ALA A O 1
ATOM 928 N N . ALA A 1 123 ? 1.568 8.969 -36.742 1.00 66.38 123 ALA A N 1
ATOM 929 C CA . ALA A 1 123 ? 2.981 9.207 -36.460 1.00 66.38 123 ALA A CA 1
ATOM 930 C C . ALA A 1 123 ? 3.825 7.927 -36.606 1.00 66.38 123 ALA A C 1
ATOM 932 O O . ALA A 1 123 ? 4.907 7.968 -37.196 1.00 66.38 123 ALA A O 1
ATOM 933 N N . ALA A 1 124 ? 3.318 6.773 -36.162 1.00 60.28 124 ALA A N 1
ATOM 934 C CA . ALA A 1 124 ? 3.966 5.473 -36.337 1.00 60.28 124 ALA A CA 1
ATOM 935 C C . ALA A 1 124 ? 4.054 5.069 -37.821 1.00 60.28 124 ALA A C 1
ATOM 937 O O . ALA A 1 124 ? 5.096 4.598 -38.280 1.00 60.28 124 ALA A O 1
ATOM 938 N N . VAL A 1 125 ? 3.007 5.331 -38.610 1.00 66.44 125 VAL A N 1
ATOM 939 C CA . VAL A 1 125 ? 3.021 5.148 -40.069 1.00 66.44 125 VAL A CA 1
ATOM 940 C C . VAL A 1 125 ? 4.027 6.102 -40.725 1.00 66.44 125 VAL A C 1
ATOM 942 O O . VAL A 1 125 ? 4.793 5.673 -41.588 1.00 66.44 125 VAL A O 1
ATOM 945 N N . SER A 1 126 ? 4.144 7.352 -40.268 1.00 57.59 126 SER A N 1
ATOM 946 C CA . SER A 1 126 ? 5.200 8.276 -40.717 1.00 57.59 126 SER A CA 1
ATOM 947 C C . SER A 1 126 ? 6.615 7.754 -40.394 1.00 57.59 126 SER A C 1
ATOM 949 O O . SER A 1 126 ? 7.505 7.799 -41.248 1.00 57.59 126 SER A O 1
ATOM 951 N N . LEU A 1 127 ? 6.805 7.127 -39.227 1.00 53.16 127 LEU A N 1
ATOM 952 C CA . LEU A 1 127 ? 8.037 6.447 -38.789 1.00 53.16 127 LEU A CA 1
ATOM 953 C C . LEU A 1 127 ? 8.363 5.144 -39.547 1.00 53.16 127 LEU A C 1
ATOM 955 O O . LEU A 1 127 ? 9.510 4.697 -39.513 1.00 53.16 127 LEU A O 1
ATOM 959 N N . THR A 1 128 ? 7.433 4.568 -40.316 1.00 49.12 128 THR A N 1
ATOM 960 C CA . THR A 1 128 ? 7.765 3.490 -41.276 1.00 49.12 128 THR A CA 1
ATOM 961 C C . THR A 1 128 ? 8.403 4.006 -42.574 1.00 49.12 128 THR A C 1
ATOM 963 O O . THR A 1 128 ? 9.058 3.247 -43.294 1.00 49.12 128 THR A O 1
ATOM 966 N N . THR A 1 129 ? 8.324 5.310 -42.854 1.00 48.22 129 THR A N 1
ATOM 967 C CA . THR A 1 129 ? 8.998 5.960 -43.993 1.00 48.22 129 THR A CA 1
ATOM 968 C C . THR A 1 129 ? 10.541 5.878 -43.921 1.00 48.22 129 THR A C 1
ATOM 970 O O . THR A 1 129 ? 11.159 5.550 -44.941 1.00 48.22 129 THR A O 1
ATOM 973 N N . PRO A 1 130 ? 11.214 6.068 -42.761 1.00 49.38 130 PRO A N 1
ATOM 974 C CA . PRO A 1 130 ? 12.672 5.928 -42.647 1.00 49.38 130 PRO A CA 1
ATOM 975 C C . PRO A 1 130 ? 13.217 4.487 -42.679 1.00 49.38 130 PRO A C 1
ATOM 977 O O . PRO A 1 130 ? 14.424 4.321 -42.872 1.00 49.38 130 PRO A O 1
ATOM 980 N N . LEU A 1 131 ? 12.392 3.429 -42.632 1.00 44.72 131 LEU A N 1
ATOM 981 C CA . LEU A 1 131 ? 12.877 2.060 -42.916 1.00 44.72 131 LEU A CA 1
ATOM 982 C C . LEU A 1 131 ? 13.371 1.905 -44.368 1.00 44.72 131 LEU A C 1
ATOM 984 O O . LEU A 1 131 ? 14.198 1.039 -44.672 1.00 44.72 131 LEU A O 1
ATOM 988 N N . ARG A 1 132 ? 12.941 2.797 -45.272 1.00 46.28 132 ARG A N 1
ATOM 989 C CA . ARG A 1 132 ? 13.518 2.913 -46.620 1.00 46.28 132 ARG A CA 1
ATOM 990 C C . ARG A 1 132 ? 14.920 3.530 -46.604 1.00 46.28 132 ARG A C 1
ATOM 992 O O . ARG A 1 132 ? 15.751 3.131 -47.414 1.00 46.28 132 ARG A O 1
ATOM 999 N N . ALA A 1 133 ? 15.211 4.441 -45.673 1.00 43.75 133 ALA A N 1
ATOM 1000 C CA . ALA A 1 133 ? 16.514 5.098 -45.547 1.00 43.75 133 ALA A CA 1
ATOM 1001 C C . ALA A 1 133 ? 17.563 4.198 -44.870 1.00 43.75 133 ALA A C 1
ATOM 1003 O O . ALA A 1 133 ? 18.708 4.138 -45.320 1.00 43.75 133 ALA A O 1
ATOM 1004 N N . PHE A 1 134 ? 17.172 3.410 -43.863 1.00 41.12 134 PHE A N 1
ATOM 1005 C CA . PHE A 1 134 ? 18.088 2.490 -43.174 1.00 41.12 134 PHE A CA 1
ATOM 1006 C C . PHE A 1 134 ? 18.622 1.378 -44.104 1.00 41.12 134 PHE A C 1
ATOM 1008 O O . PHE A 1 134 ? 19.801 1.021 -44.065 1.00 41.12 134 PHE A O 1
ATOM 1015 N N . ASN A 1 135 ? 17.788 0.900 -45.035 1.00 45.44 135 ASN A N 1
ATOM 1016 C CA . ASN A 1 135 ? 18.192 -0.073 -46.057 1.00 45.44 135 ASN A CA 1
ATOM 1017 C C . ASN A 1 135 ? 19.079 0.526 -47.164 1.00 45.44 135 ASN A C 1
ATOM 1019 O O . ASN A 1 135 ? 19.883 -0.192 -47.761 1.00 45.44 135 ASN A O 1
ATOM 1023 N N . ILE A 1 136 ? 18.986 1.837 -47.418 1.00 45.94 136 ILE A N 1
ATOM 1024 C CA . ILE A 1 136 ? 19.931 2.550 -48.290 1.00 45.94 136 ILE A CA 1
ATOM 1025 C C . ILE A 1 136 ? 21.304 2.598 -47.599 1.00 45.94 136 ILE A C 1
ATOM 1027 O O . ILE A 1 136 ? 22.297 2.206 -48.206 1.00 45.94 136 ILE A O 1
ATOM 1031 N N . ILE A 1 137 ? 21.376 2.930 -46.309 1.00 45.72 137 ILE A N 1
ATOM 1032 C CA . ILE A 1 137 ? 22.646 2.996 -45.559 1.00 45.72 137 ILE A CA 1
ATOM 1033 C C . ILE A 1 137 ? 23.367 1.629 -45.514 1.00 45.72 137 ILE A C 1
ATOM 1035 O O . ILE A 1 137 ? 24.577 1.565 -45.740 1.00 45.72 137 ILE A O 1
ATOM 1039 N N . GLN A 1 138 ? 22.638 0.519 -45.341 1.00 39.97 138 GLN A N 1
ATOM 1040 C CA . GLN A 1 138 ? 23.196 -0.848 -45.397 1.00 39.97 138 GLN A CA 1
ATOM 1041 C C . GLN A 1 138 ? 23.723 -1.244 -46.792 1.00 39.97 138 GLN A C 1
ATOM 1043 O O . GLN A 1 138 ? 24.679 -2.014 -46.914 1.00 39.97 138 GLN A O 1
ATOM 1048 N N . LYS A 1 139 ? 23.132 -0.714 -47.870 1.00 39.72 139 LYS A N 1
ATOM 1049 C CA . LYS A 1 139 ? 23.587 -0.978 -49.246 1.00 39.72 139 LYS A CA 1
ATOM 1050 C C . LYS A 1 139 ? 24.807 -0.130 -49.618 1.00 39.72 139 LYS A C 1
ATOM 1052 O O . LYS A 1 139 ? 25.694 -0.622 -50.311 1.00 39.72 139 LYS A O 1
ATOM 1057 N N . TRP A 1 140 ? 24.885 1.106 -49.124 1.00 37.31 140 TRP A N 1
ATOM 1058 C CA . TRP A 1 140 ? 25.999 2.026 -49.377 1.00 37.31 140 TRP A CA 1
ATOM 1059 C C . TRP A 1 140 ? 27.245 1.723 -48.526 1.00 37.31 140 TRP A C 1
ATOM 1061 O O . TRP A 1 140 ? 28.365 1.923 -49.002 1.00 37.31 140 TRP A O 1
ATOM 1071 N N . SER A 1 141 ? 27.094 1.128 -47.335 1.00 37.59 141 SER A N 1
ATOM 1072 C CA . SER A 1 141 ? 28.232 0.658 -46.525 1.00 37.59 141 SER A CA 1
ATOM 1073 C C . SER A 1 141 ? 29.034 -0.464 -47.209 1.00 37.59 141 SER A C 1
ATOM 1075 O O . SER A 1 141 ? 30.259 -0.507 -47.095 1.00 37.59 141 SER A O 1
ATOM 1077 N N . ARG A 1 142 ? 28.386 -1.318 -48.019 1.00 38.12 142 ARG A N 1
ATOM 1078 C CA . ARG A 1 142 ? 29.063 -2.352 -48.832 1.00 38.12 142 ARG A CA 1
ATOM 1079 C C . ARG A 1 142 ? 29.722 -1.818 -50.112 1.00 38.12 142 ARG A C 1
ATOM 1081 O O . ARG A 1 142 ? 30.651 -2.450 -50.614 1.00 38.12 142 ARG A O 1
ATOM 1088 N N . VAL A 1 143 ? 29.280 -0.671 -50.636 1.00 35.31 143 VAL A N 1
ATOM 1089 C CA . VAL A 1 143 ? 29.840 -0.043 -51.854 1.00 35.31 143 VAL A CA 1
ATOM 1090 C C . VAL A 1 143 ? 31.080 0.812 -51.537 1.00 35.31 143 VAL A C 1
ATOM 1092 O O . VAL A 1 143 ? 32.011 0.879 -52.343 1.00 35.31 143 VAL A O 1
ATOM 1095 N N . SER A 1 144 ? 31.151 1.386 -50.331 1.00 43.44 144 SER A N 1
ATOM 1096 C CA . SER A 1 144 ? 32.271 2.231 -49.888 1.00 43.44 144 SER A CA 1
ATOM 1097 C C . SER A 1 144 ? 33.581 1.452 -49.663 1.00 43.44 144 SER A C 1
ATOM 1099 O O . SER A 1 144 ? 34.641 1.886 -50.111 1.00 43.44 144 SER A O 1
ATOM 1101 N N . ILE A 1 145 ? 33.526 0.238 -49.094 1.00 36.69 145 ILE A N 1
ATOM 1102 C CA . ILE A 1 145 ? 34.737 -0.561 -48.799 1.00 36.69 145 ILE A CA 1
ATOM 1103 C C . ILE A 1 145 ? 35.463 -1.023 -50.076 1.00 36.69 145 ILE A C 1
ATOM 1105 O O . ILE A 1 145 ? 36.691 -1.063 -50.107 1.00 36.69 145 ILE A O 1
ATOM 1109 N N . LYS A 1 146 ? 34.734 -1.318 -51.163 1.00 34.84 146 LYS A N 1
ATOM 1110 C CA . LYS A 1 146 ? 35.354 -1.674 -52.454 1.00 34.84 146 LYS A CA 1
ATOM 1111 C C . LYS A 1 146 ? 35.908 -0.460 -53.208 1.00 34.84 146 LYS A C 1
ATOM 1113 O O . LYS A 1 146 ? 36.890 -0.600 -53.929 1.00 34.84 146 LYS A O 1
ATOM 1118 N N . SER A 1 147 ? 35.329 0.725 -53.010 1.00 35.34 147 SER A N 1
ATOM 1119 C CA . SER A 1 147 ? 35.773 1.954 -53.685 1.00 35.34 147 SER A CA 1
ATOM 1120 C C . SER A 1 147 ? 37.004 2.582 -53.013 1.00 35.34 147 SER A C 1
ATOM 1122 O O . SER A 1 147 ? 37.884 3.092 -53.702 1.00 35.34 147 SER A O 1
ATOM 1124 N N . LEU A 1 148 ? 37.139 2.448 -51.687 1.00 34.56 148 LEU A N 1
ATOM 1125 C CA . LEU A 1 148 ? 38.341 2.850 -50.939 1.00 34.56 148 LEU A CA 1
ATOM 1126 C C . LEU A 1 148 ? 39.582 2.005 -51.280 1.00 34.56 148 LEU A C 1
ATOM 1128 O O . LEU A 1 148 ? 40.697 2.518 -51.234 1.00 34.56 148 LEU A O 1
ATOM 1132 N N . ALA A 1 149 ? 39.403 0.745 -51.694 1.00 32.38 149 ALA A N 1
ATOM 1133 C CA . ALA A 1 149 ? 40.501 -0.096 -52.176 1.00 32.38 149 ALA A CA 1
ATOM 1134 C C . ALA A 1 149 ? 40.990 0.299 -53.585 1.00 32.38 149 ALA A C 1
ATOM 1136 O O . ALA A 1 149 ? 42.160 0.105 -53.904 1.00 32.38 149 ALA A O 1
ATOM 1137 N N . CYS A 1 150 ? 40.120 0.887 -54.416 1.00 29.39 150 CYS A N 1
ATOM 1138 C CA . CYS A 1 150 ? 40.460 1.280 -55.786 1.00 29.39 150 CYS A CA 1
ATOM 1139 C C . CYS A 1 150 ? 41.196 2.633 -55.834 1.00 29.39 150 CYS A C 1
ATOM 1141 O O . CYS A 1 150 ? 42.165 2.782 -56.573 1.00 29.39 150 CYS A O 1
ATOM 1143 N N . PHE A 1 151 ? 40.821 3.589 -54.973 1.00 29.16 151 PHE A N 1
ATOM 1144 C CA . PHE A 1 151 ? 41.471 4.909 -54.914 1.00 29.16 151 PHE A CA 1
ATOM 1145 C C . PHE A 1 151 ? 42.912 4.860 -54.358 1.00 29.16 151 PHE A C 1
ATOM 1147 O O . PHE A 1 151 ? 43.749 5.705 -54.682 1.00 29.16 151 PHE A O 1
ATOM 1154 N N . ALA A 1 152 ? 43.230 3.833 -53.561 1.00 32.78 152 ALA A N 1
ATOM 1155 C CA . ALA A 1 152 ? 44.575 3.593 -53.039 1.00 32.78 152 ALA A CA 1
ATOM 1156 C C . ALA A 1 152 ? 45.553 3.024 -54.090 1.00 32.78 152 ALA A C 1
ATOM 1158 O O . ALA A 1 152 ? 46.764 3.111 -53.897 1.00 32.78 152 ALA A O 1
ATOM 1159 N N . TYR A 1 153 ? 45.057 2.470 -55.206 1.00 29.64 153 TYR A N 1
ATOM 1160 C CA . TYR A 1 153 ? 45.901 1.877 -56.251 1.00 29.64 153 TYR A CA 1
ATOM 1161 C C . TYR A 1 153 ? 46.292 2.881 -57.356 1.00 29.64 153 TYR A C 1
ATOM 1163 O O . TYR A 1 153 ? 47.350 2.738 -57.959 1.00 29.64 153 TYR A O 1
ATOM 1171 N N . GLU A 1 154 ? 45.509 3.945 -57.576 1.00 31.81 154 GLU A N 1
ATOM 1172 C CA . GLU A 1 154 ? 45.767 4.940 -58.639 1.00 31.81 154 GLU A CA 1
ATOM 1173 C C . GLU A 1 154 ? 46.596 6.164 -58.207 1.00 31.81 154 GLU A C 1
ATOM 1175 O O . GLU A 1 154 ? 47.068 6.912 -59.059 1.00 31.81 154 GLU A O 1
ATOM 1180 N N . THR A 1 155 ? 46.837 6.381 -56.907 1.00 35.50 155 THR A N 1
ATOM 1181 C CA . THR A 1 155 ? 47.537 7.590 -56.414 1.00 35.50 155 THR A CA 1
ATOM 1182 C C . THR A 1 155 ? 48.961 7.362 -55.899 1.00 35.50 155 THR A C 1
ATOM 1184 O O . THR A 1 155 ? 49.606 8.314 -55.459 1.00 35.50 155 THR A O 1
ATOM 1187 N N . GLY A 1 156 ? 49.498 6.138 -55.974 1.00 33.62 156 GLY A N 1
ATOM 1188 C CA . GLY A 1 156 ? 50.925 5.865 -55.737 1.00 33.62 156 GLY A CA 1
ATOM 1189 C C . GLY A 1 156 ? 51.488 6.327 -54.381 1.00 33.62 156 GLY A C 1
ATOM 1190 O O . GLY A 1 156 ? 52.701 6.475 -54.249 1.00 33.62 156 GLY A O 1
ATOM 1191 N N . ARG A 1 157 ? 50.647 6.569 -53.366 1.00 31.67 157 ARG A N 1
ATOM 1192 C CA . ARG A 1 157 ? 51.081 6.961 -52.017 1.00 31.67 157 ARG A CA 1
ATOM 1193 C C . ARG A 1 157 ? 50.796 5.850 -51.019 1.00 31.67 157 ARG A C 1
ATOM 1195 O O . ARG A 1 157 ? 49.702 5.729 -50.479 1.00 31.67 157 ARG A O 1
ATOM 1202 N N . ILE A 1 158 ? 51.832 5.065 -50.754 1.00 31.34 158 ILE A N 1
ATOM 1203 C CA . ILE A 1 158 ? 51.896 4.163 -49.610 1.00 31.34 158 ILE A CA 1
ATOM 1204 C C . ILE A 1 158 ? 52.140 5.027 -48.364 1.00 31.34 158 ILE A C 1
ATOM 1206 O O . ILE A 1 158 ? 53.239 5.544 -48.184 1.00 31.34 158 ILE A O 1
ATOM 1210 N N . TYR A 1 159 ? 51.140 5.169 -47.493 1.00 32.78 159 TYR A N 1
ATOM 1211 C CA . TYR A 1 159 ? 51.376 5.531 -46.093 1.00 32.78 159 TYR A CA 1
ATOM 1212 C C . TYR A 1 159 ? 51.256 4.268 -45.244 1.00 32.78 159 TYR A C 1
ATOM 1214 O O . TYR A 1 159 ? 50.204 3.942 -44.702 1.00 32.78 159 TYR A O 1
ATOM 1222 N N . THR A 1 160 ? 52.355 3.526 -45.147 1.00 38.06 160 THR A N 1
ATOM 1223 C CA . THR A 1 160 ? 52.569 2.559 -44.072 1.00 38.06 160 THR A CA 1
ATOM 1224 C C . THR A 1 160 ? 53.127 3.310 -42.872 1.00 38.06 160 THR A C 1
ATOM 1226 O O . THR A 1 160 ? 54.341 3.438 -42.752 1.00 38.06 160 THR A O 1
ATOM 1229 N N . THR A 1 161 ? 52.279 3.808 -41.974 1.00 33.34 161 THR A N 1
ATOM 1230 C CA . THR A 1 161 ? 52.737 4.214 -40.636 1.00 33.34 161 THR A CA 1
ATOM 1231 C C . THR A 1 161 ? 51.661 3.946 -39.591 1.00 33.34 161 THR A C 1
ATOM 1233 O O . THR A 1 161 ? 50.541 4.441 -39.698 1.00 33.34 161 THR A O 1
ATOM 1236 N N . ASN A 1 162 ? 52.042 3.156 -38.586 1.00 36.94 162 ASN A N 1
ATOM 1237 C CA . ASN A 1 162 ? 51.348 2.911 -37.322 1.00 36.94 162 ASN A CA 1
ATOM 1238 C C . ASN A 1 162 ? 50.608 4.157 -36.805 1.00 36.94 162 ASN A C 1
ATOM 1240 O O . ASN A 1 162 ? 51.214 5.210 -36.615 1.00 36.94 162 ASN A O 1
ATOM 1244 N N . SER A 1 163 ? 49.319 4.027 -36.495 1.00 38.62 163 SER A N 1
ATOM 1245 C CA . SER A 1 163 ? 48.456 5.095 -35.968 1.00 38.62 163 SER A CA 1
ATOM 1246 C C . SER A 1 163 ? 48.702 5.408 -34.480 1.00 38.62 163 SER A C 1
ATOM 1248 O O . SER A 1 163 ? 47.752 5.609 -33.724 1.00 38.62 163 SER A O 1
ATOM 1250 N N . ALA A 1 164 ? 49.963 5.404 -34.046 1.00 39.09 164 ALA A N 1
ATOM 1251 C CA . ALA A 1 164 ? 50.368 5.615 -32.656 1.00 39.09 164 ALA A CA 1
ATOM 1252 C C . ALA A 1 164 ? 51.248 6.866 -32.454 1.00 39.09 164 ALA A C 1
ATOM 1254 O O . ALA A 1 164 ? 51.706 7.105 -31.344 1.00 39.09 164 ALA A O 1
ATOM 1255 N N . SER A 1 165 ? 51.490 7.673 -33.494 1.00 40.81 165 SER A N 1
ATOM 1256 C CA . SER A 1 165 ? 52.441 8.796 -33.419 1.00 40.81 165 SER A CA 1
ATOM 1257 C C . SER A 1 165 ? 51.977 10.080 -34.123 1.00 40.81 165 SER A C 1
ATOM 1259 O O . SER A 1 165 ? 52.774 10.727 -34.798 1.00 40.81 165 SER A O 1
ATOM 1261 N N . LEU A 1 166 ? 50.701 10.460 -33.987 1.00 38.78 166 LEU A N 1
ATOM 1262 C CA . LEU A 1 166 ? 50.212 11.790 -34.388 1.00 38.78 166 LEU A CA 1
ATOM 1263 C C . LEU A 1 166 ? 49.690 12.556 -33.156 1.00 38.78 166 LEU A C 1
ATOM 1265 O O . LEU A 1 166 ? 48.984 11.941 -32.355 1.00 38.78 166 LEU A O 1
ATOM 1269 N N . PRO A 1 167 ? 50.006 13.858 -32.990 1.00 43.97 167 PRO A N 1
ATOM 1270 C CA . PRO A 1 167 ? 49.491 14.679 -31.889 1.00 43.97 167 PRO A CA 1
ATOM 1271 C C . PRO A 1 167 ? 47.959 14.829 -31.930 1.00 43.97 167 PRO A C 1
ATOM 1273 O O . PRO A 1 167 ? 47.362 14.931 -33.003 1.00 43.97 167 PRO A O 1
ATOM 1276 N N . ASP A 1 168 ? 47.318 14.884 -30.758 1.00 41.06 168 ASP A N 1
ATOM 1277 C CA . ASP A 1 168 ? 45.852 14.861 -30.588 1.00 41.06 168 ASP A CA 1
ATOM 1278 C C . ASP A 1 168 ? 45.086 16.005 -31.286 1.00 41.06 168 ASP A C 1
ATOM 1280 O O . ASP A 1 168 ? 43.899 15.856 -31.590 1.00 41.06 168 ASP A O 1
ATOM 1284 N N . SER A 1 169 ? 45.747 17.119 -31.617 1.00 37.75 169 SER A N 1
ATOM 1285 C CA . SER A 1 169 ? 45.130 18.260 -32.308 1.00 37.75 169 SER A CA 1
ATOM 1286 C C . SER A 1 169 ? 44.678 17.942 -33.740 1.00 37.75 169 SER A C 1
ATOM 1288 O O . SER A 1 169 ? 43.651 18.454 -34.188 1.00 37.75 169 SER A O 1
ATOM 1290 N N . ASP A 1 170 ? 45.377 17.048 -34.444 1.00 42.19 170 ASP A N 1
ATOM 1291 C CA . ASP A 1 170 ? 45.091 16.749 -35.857 1.00 42.19 170 ASP A CA 1
ATOM 1292 C C . ASP A 1 170 ? 44.024 15.654 -36.026 1.00 42.19 170 ASP A C 1
ATOM 1294 O O . ASP A 1 170 ? 43.333 15.587 -37.045 1.00 42.19 170 ASP A O 1
ATOM 1298 N N . ARG A 1 171 ? 43.808 14.830 -34.990 1.00 43.69 171 ARG A N 1
ATOM 1299 C CA . ARG A 1 171 ? 42.725 13.828 -34.957 1.00 43.69 171 ARG A CA 1
ATOM 1300 C C . ARG A 1 171 ? 41.361 14.492 -34.764 1.00 43.69 171 ARG A C 1
ATOM 1302 O O . ARG A 1 171 ? 40.375 14.052 -35.355 1.00 43.69 171 ARG A O 1
ATOM 1309 N N . ALA A 1 172 ? 41.320 15.586 -34.003 1.00 39.66 172 ALA A N 1
ATOM 1310 C CA . ALA A 1 172 ? 40.119 16.388 -33.799 1.00 39.66 172 ALA A CA 1
ATOM 1311 C C . ALA A 1 172 ? 39.684 17.129 -35.077 1.00 39.66 172 ALA A C 1
ATOM 1313 O O . ALA A 1 172 ? 38.493 17.179 -35.364 1.00 39.66 172 ALA A O 1
ATOM 1314 N N . LEU A 1 173 ? 40.623 17.633 -35.888 1.00 40.25 173 LEU A N 1
ATOM 1315 C CA . LEU A 1 173 ? 40.327 18.325 -37.155 1.00 40.25 173 LEU A CA 1
ATOM 1316 C C . LEU A 1 173 ? 39.798 17.383 -38.253 1.00 40.25 173 LEU A C 1
ATOM 1318 O O . LEU A 1 173 ? 38.885 17.742 -39.002 1.00 40.25 173 LEU A O 1
ATOM 1322 N N . LEU A 1 174 ? 40.306 16.150 -38.319 1.00 42.56 174 LEU A N 1
ATOM 1323 C CA . LEU A 1 174 ? 39.777 15.103 -39.204 1.00 42.56 174 LEU A CA 1
ATOM 1324 C C . LEU A 1 174 ? 38.376 14.634 -38.776 1.00 42.56 174 LEU A C 1
ATOM 1326 O O . LEU A 1 174 ? 37.512 14.417 -39.622 1.00 42.56 174 LEU A O 1
ATOM 1330 N N . ALA A 1 175 ? 38.114 14.546 -37.470 1.00 42.53 175 ALA A N 1
ATOM 1331 C CA . ALA A 1 175 ? 36.786 14.222 -36.954 1.00 42.53 175 ALA A CA 1
ATOM 1332 C C . ALA A 1 175 ? 35.782 15.377 -37.148 1.00 42.53 175 ALA A C 1
ATOM 1334 O O . ALA A 1 175 ? 34.646 15.132 -37.554 1.00 42.53 175 ALA A O 1
ATOM 1335 N N . LEU A 1 176 ? 36.196 16.636 -36.937 1.00 39.22 176 LEU A N 1
ATOM 1336 C CA . LEU A 1 176 ? 35.341 17.815 -37.135 1.00 39.22 176 LEU A CA 1
ATOM 1337 C C . LEU A 1 176 ? 34.975 18.032 -38.606 1.00 39.22 176 LEU A C 1
ATOM 1339 O O . LEU A 1 176 ? 33.838 18.408 -38.887 1.00 39.22 176 LEU A O 1
ATOM 1343 N N . SER A 1 177 ? 35.903 17.787 -39.538 1.00 41.38 177 SER A N 1
ATOM 1344 C CA . SER A 1 177 ? 35.658 17.915 -40.986 1.00 41.38 177 SER A CA 1
ATOM 1345 C C . SER A 1 177 ? 34.703 16.841 -41.518 1.00 41.38 177 SER A C 1
ATOM 1347 O O . SER A 1 177 ? 33.839 17.133 -42.346 1.00 41.38 177 SER A O 1
ATOM 1349 N N . LEU A 1 178 ? 34.774 15.617 -40.988 1.00 43.50 178 LEU A N 1
ATOM 1350 C CA . LEU A 1 178 ? 33.814 14.554 -41.299 1.00 43.50 178 LEU A CA 1
ATOM 1351 C C . LEU A 1 178 ? 32.424 14.832 -40.697 1.00 43.50 178 LEU A C 1
ATOM 1353 O O . LEU A 1 178 ? 31.412 14.553 -41.341 1.00 43.50 178 LEU A O 1
ATOM 1357 N N . LEU A 1 179 ? 32.359 15.449 -39.511 1.00 38.38 179 LEU A N 1
ATOM 1358 C CA . LEU A 1 179 ? 31.098 15.809 -38.852 1.00 38.38 179 LEU A CA 1
ATOM 1359 C C . LEU A 1 179 ? 30.405 17.015 -39.518 1.00 38.38 179 LEU A C 1
ATOM 1361 O O . LEU A 1 179 ? 29.188 17.005 -39.694 1.00 38.38 179 LEU A O 1
ATOM 1365 N N . THR A 1 180 ? 31.161 18.023 -39.969 1.00 37.53 180 THR A N 1
ATOM 1366 C CA . THR A 1 180 ? 30.610 19.180 -40.711 1.00 37.53 180 THR A CA 1
ATOM 1367 C C . THR A 1 180 ? 30.085 18.797 -42.097 1.00 37.53 180 THR A C 1
ATOM 1369 O O . THR A 1 180 ? 29.094 19.371 -42.558 1.00 37.53 180 THR A O 1
ATOM 1372 N N . CYS A 1 181 ? 30.672 17.778 -42.732 1.00 36.84 181 CYS A N 1
ATOM 1373 C CA . CYS A 1 181 ? 30.173 17.227 -43.993 1.00 36.84 181 CYS A CA 1
ATOM 1374 C C . CYS A 1 181 ? 28.855 16.441 -43.800 1.00 36.84 181 CYS A C 1
ATOM 1376 O O . CYS A 1 181 ? 27.964 16.500 -44.644 1.00 36.84 181 CYS A O 1
ATOM 1378 N N . TYR A 1 182 ? 28.687 15.772 -42.651 1.00 37.06 182 TYR A N 1
ATOM 1379 C CA . TYR A 1 182 ? 27.476 15.017 -42.295 1.00 37.06 182 TYR A CA 1
ATOM 1380 C C . TYR A 1 182 ? 26.287 15.922 -41.919 1.00 37.06 182 TYR A C 1
ATOM 1382 O O . TYR A 1 182 ? 25.149 15.670 -42.321 1.00 37.06 182 TYR A O 1
ATOM 1390 N N . VAL A 1 183 ? 26.543 17.024 -41.204 1.00 36.34 183 VAL A N 1
ATOM 1391 C CA . VAL A 1 183 ? 25.501 17.998 -40.823 1.00 36.34 183 VAL A CA 1
ATOM 1392 C C . VAL A 1 183 ? 25.040 18.838 -42.024 1.00 36.34 183 VAL A C 1
ATOM 1394 O O . VAL A 1 183 ? 23.849 19.106 -42.163 1.00 36.34 183 VAL A O 1
ATOM 1397 N N . SER A 1 184 ? 25.933 19.165 -42.966 1.00 37.50 184 SER A N 1
ATOM 1398 C CA . SER A 1 184 ? 25.554 19.913 -44.182 1.00 37.50 184 SER A CA 1
ATOM 1399 C C . SER A 1 184 ? 24.696 19.101 -45.165 1.00 37.50 184 SER A C 1
ATOM 1401 O O . SER A 1 184 ? 23.982 19.683 -45.976 1.00 37.50 184 SER A O 1
ATOM 1403 N N . ALA A 1 185 ? 24.727 17.764 -45.096 1.00 40.28 185 ALA A N 1
ATOM 1404 C CA . ALA A 1 185 ? 23.915 16.893 -45.952 1.00 40.28 185 ALA A CA 1
ATOM 1405 C C . ALA A 1 185 ? 22.500 16.624 -45.402 1.00 40.28 185 ALA A C 1
ATOM 1407 O O . ALA A 1 185 ? 21.656 16.099 -46.126 1.00 40.28 185 ALA A O 1
ATOM 1408 N N . THR A 1 186 ? 22.232 16.959 -44.134 1.00 36.38 186 THR A N 1
ATOM 1409 C CA . THR A 1 186 ? 20.971 16.625 -43.443 1.00 36.38 186 THR A CA 1
ATOM 1410 C C . THR A 1 186 ? 20.029 17.815 -43.259 1.00 36.38 186 THR A C 1
ATOM 1412 O O . THR A 1 186 ? 18.848 17.609 -42.987 1.00 36.38 186 THR A O 1
ATOM 1415 N N . VAL A 1 187 ? 20.496 19.049 -43.481 1.00 35.19 187 VAL A N 1
ATOM 1416 C CA . VAL A 1 187 ? 19.680 20.267 -43.361 1.00 35.19 187 VAL A CA 1
ATOM 1417 C C . VAL A 1 187 ? 19.792 21.092 -44.646 1.00 35.19 187 VAL A C 1
ATOM 1419 O O . VAL A 1 187 ? 20.642 21.966 -44.774 1.00 35.19 187 VAL A O 1
ATOM 1422 N N . GLY A 1 188 ? 18.938 20.792 -45.627 1.00 28.28 188 GLY A N 1
ATOM 1423 C CA . GLY A 1 188 ? 18.911 21.479 -46.921 1.00 28.28 188 GLY A CA 1
ATOM 1424 C C . GLY A 1 188 ? 17.553 21.385 -47.617 1.00 28.28 188 GLY A C 1
ATOM 1425 O O . GLY A 1 188 ? 17.376 20.552 -48.495 1.00 28.28 188 GLY A O 1
ATOM 1426 N N . SER A 1 189 ? 16.624 22.241 -47.176 1.00 28.69 189 SER A N 1
ATOM 1427 C CA . SER A 1 189 ? 15.486 22.861 -47.892 1.00 28.69 189 SER A CA 1
ATOM 1428 C C . SER A 1 189 ? 14.693 22.071 -48.952 1.00 28.69 189 SER A C 1
ATOM 1430 O O . SER A 1 189 ? 15.194 21.728 -50.022 1.00 28.69 189 SER A O 1
ATOM 1432 N N . GLU A 1 190 ? 13.382 21.974 -48.721 1.00 32.53 190 GLU A N 1
ATOM 1433 C CA . GLU A 1 190 ? 12.344 21.660 -49.710 1.00 32.53 190 GLU A CA 1
ATOM 1434 C C . GLU A 1 190 ? 12.317 22.642 -50.905 1.00 32.53 190 GLU A C 1
ATOM 1436 O O . GLU A 1 190 ? 12.208 23.852 -50.714 1.00 32.53 190 GLU A O 1
ATOM 1441 N N . SER A 1 191 ? 12.309 22.120 -52.143 1.00 25.66 191 SER A N 1
ATOM 1442 C CA . SER A 1 191 ? 11.425 22.575 -53.242 1.00 25.66 191 SER A CA 1
ATOM 1443 C C . SER A 1 191 ? 11.494 21.643 -54.475 1.00 25.66 191 SER A C 1
ATOM 1445 O O . SER A 1 191 ? 12.496 20.949 -54.660 1.00 25.66 191 SER A O 1
ATOM 1447 N N . PRO A 1 192 ? 10.449 21.581 -55.331 1.00 43.41 192 PRO A N 1
ATOM 1448 C CA . PRO A 1 192 ? 10.106 20.391 -56.102 1.00 43.41 192 PRO A CA 1
ATOM 1449 C C . PRO A 1 192 ? 10.722 20.377 -57.505 1.00 43.41 192 PRO A C 1
ATOM 1451 O O . PRO A 1 192 ? 10.637 21.352 -58.254 1.00 43.41 192 PRO A O 1
ATOM 1454 N N . ARG A 1 193 ? 11.234 19.217 -57.934 1.00 27.55 193 ARG A N 1
ATOM 1455 C CA . ARG A 1 193 ? 11.380 18.918 -59.364 1.00 27.55 193 ARG A CA 1
ATOM 1456 C C . ARG A 1 193 ? 11.079 17.464 -59.693 1.00 27.55 193 ARG A C 1
ATOM 1458 O O . ARG A 1 193 ? 11.610 16.519 -59.124 1.00 27.55 193 ARG A O 1
ATOM 1465 N N . THR A 1 194 ? 10.182 17.352 -60.654 1.00 32.62 194 THR A N 1
ATOM 1466 C CA . THR A 1 194 ? 9.687 16.184 -61.362 1.00 32.62 194 THR A CA 1
ATOM 1467 C C . THR A 1 194 ? 10.802 15.408 -62.073 1.00 32.62 194 THR A C 1
ATOM 1469 O O . THR A 1 194 ? 11.596 15.985 -62.808 1.00 32.62 194 THR A O 1
ATOM 1472 N N . SER A 1 195 ? 10.821 14.078 -61.935 1.00 28.33 195 SER A N 1
ATOM 1473 C CA . SER A 1 195 ? 10.670 13.115 -63.046 1.00 28.33 195 SER A CA 1
ATOM 1474 C C . SER A 1 195 ? 11.181 11.704 -62.694 1.00 28.33 195 SER A C 1
ATOM 1476 O O . SER A 1 195 ? 12.236 11.498 -62.109 1.00 28.33 195 SER A O 1
ATOM 1478 N N . ARG A 1 196 ? 10.328 10.741 -63.054 1.00 37.12 196 ARG A N 1
ATOM 1479 C CA . ARG A 1 196 ? 10.408 9.270 -63.037 1.00 37.12 196 ARG A CA 1
ATOM 1480 C C . ARG A 1 196 ? 11.807 8.628 -63.062 1.00 37.12 196 ARG A C 1
ATOM 1482 O O . ARG A 1 196 ? 12.551 8.793 -64.019 1.00 37.12 196 ARG A O 1
ATOM 1489 N N . THR A 1 197 ? 12.029 7.685 -62.143 1.00 31.53 197 THR A N 1
ATOM 1490 C CA . THR A 1 197 ? 12.073 6.225 -62.420 1.00 31.53 197 THR A CA 1
ATOM 1491 C C . THR A 1 197 ? 12.198 5.461 -61.094 1.00 31.53 197 THR A C 1
ATOM 1493 O O . THR A 1 197 ? 13.217 5.515 -60.414 1.00 31.53 197 THR A O 1
ATOM 1496 N N . THR A 1 198 ? 11.137 4.768 -60.679 1.00 30.52 198 THR A N 1
ATOM 1497 C CA . THR A 1 198 ? 11.154 3.887 -59.501 1.00 30.52 198 THR A CA 1
ATOM 1498 C C . THR A 1 198 ? 11.822 2.551 -59.859 1.00 30.52 198 THR A C 1
ATOM 1500 O O . THR A 1 198 ? 11.459 1.960 -60.879 1.00 30.52 198 THR A O 1
ATOM 1503 N N . PRO A 1 199 ? 12.772 2.021 -59.062 1.00 36.56 199 PRO A N 1
ATOM 1504 C CA . PRO A 1 199 ? 13.303 0.682 -59.294 1.00 36.56 199 PRO A CA 1
ATOM 1505 C C . PRO A 1 199 ? 12.225 -0.359 -58.974 1.00 36.56 199 PRO A C 1
ATOM 1507 O O . PRO A 1 199 ? 11.516 -0.240 -57.975 1.00 36.56 199 PRO A O 1
ATOM 1510 N N . ARG A 1 200 ? 12.112 -1.386 -59.819 1.00 37.25 200 ARG A N 1
ATOM 1511 C CA . ARG A 1 200 ? 11.231 -2.548 -59.636 1.00 37.25 200 ARG A CA 1
ATOM 1512 C C . ARG A 1 200 ? 11.553 -3.227 -58.295 1.00 37.25 200 ARG A C 1
ATOM 1514 O O . ARG A 1 200 ? 12.631 -3.796 -58.138 1.00 37.25 200 ARG A O 1
ATOM 1521 N N . TRP A 1 201 ? 10.646 -3.117 -57.327 1.00 36.41 201 TRP A N 1
ATOM 1522 C CA . TRP A 1 201 ? 10.790 -3.708 -55.996 1.00 36.41 201 TRP A CA 1
ATOM 1523 C C . TRP A 1 201 ? 10.541 -5.220 -56.059 1.00 36.41 201 TRP A C 1
ATOM 1525 O O . TRP A 1 201 ? 9.561 -5.662 -56.659 1.00 36.41 201 TRP A O 1
ATOM 1535 N N . TYR A 1 202 ? 11.435 -6.006 -55.456 1.00 45.06 202 TYR A N 1
ATOM 1536 C CA . TYR A 1 202 ? 11.188 -7.420 -55.163 1.00 45.06 202 TYR A CA 1
ATOM 1537 C C . TYR A 1 202 ? 10.109 -7.529 -54.069 1.00 45.06 202 TYR A C 1
ATOM 1539 O O . TYR A 1 202 ? 10.074 -6.660 -53.191 1.00 45.06 202 TYR A O 1
ATOM 1547 N N . PRO A 1 203 ? 9.237 -8.553 -54.104 1.00 50.56 203 PRO A N 1
ATOM 1548 C CA . PRO A 1 203 ? 8.213 -8.736 -53.081 1.00 50.56 203 PRO A CA 1
ATOM 1549 C C . PRO A 1 203 ? 8.870 -9.006 -51.720 1.00 50.56 203 PRO A C 1
ATOM 1551 O O . PRO A 1 203 ? 9.815 -9.789 -51.620 1.00 50.56 203 PRO A O 1
ATOM 1554 N N . LEU A 1 204 ? 8.390 -8.316 -50.685 1.00 54.94 204 LEU A N 1
ATOM 1555 C CA . LEU A 1 204 ? 8.812 -8.536 -49.304 1.00 54.94 204 LEU A CA 1
ATOM 1556 C C . LEU A 1 204 ? 8.215 -9.866 -48.838 1.00 54.94 204 LEU A C 1
ATOM 1558 O O . LEU A 1 204 ? 6.999 -9.988 -48.748 1.00 54.94 204 LEU A O 1
ATOM 1562 N N . VAL A 1 205 ? 9.077 -10.846 -48.580 1.00 71.38 205 VAL A N 1
ATOM 1563 C CA . VAL A 1 205 ? 8.689 -12.151 -48.038 1.00 71.38 205 VAL A CA 1
ATOM 1564 C C . VAL A 1 205 ? 8.449 -11.986 -46.536 1.00 71.38 205 VAL A C 1
ATOM 1566 O O . VAL A 1 205 ? 9.317 -11.493 -45.814 1.00 71.38 205 VAL A O 1
ATOM 1569 N N . SER A 1 206 ? 7.255 -12.343 -46.077 1.00 72.12 206 SER A N 1
ATOM 1570 C CA . SER A 1 206 ? 6.846 -12.284 -44.672 1.00 72.12 206 SER A CA 1
ATOM 1571 C C . SER A 1 206 ? 7.600 -13.306 -43.812 1.00 72.12 206 SER A C 1
ATOM 1573 O O . SER A 1 206 ? 8.117 -14.303 -44.311 1.00 72.12 206 SER A O 1
ATOM 1575 N N . ALA A 1 207 ? 7.639 -13.097 -42.492 1.00 64.19 207 ALA A N 1
ATOM 1576 C CA . ALA A 1 207 ? 8.303 -14.022 -41.564 1.00 64.19 207 ALA A CA 1
ATOM 1577 C C . ALA A 1 207 ? 7.730 -15.453 -41.630 1.00 64.19 207 ALA A C 1
ATOM 1579 O O . ALA A 1 207 ? 8.467 -16.427 -41.494 1.00 64.19 207 ALA A O 1
ATOM 1580 N N . VAL A 1 208 ? 6.427 -15.576 -41.903 1.00 71.31 208 VAL A N 1
ATOM 1581 C CA . VAL A 1 208 ? 5.752 -16.866 -42.102 1.00 71.31 208 VAL A CA 1
ATOM 1582 C C . VAL A 1 208 ? 6.228 -17.538 -43.391 1.00 71.31 208 VAL A C 1
ATOM 1584 O O . VAL A 1 208 ? 6.513 -18.732 -43.398 1.00 71.31 208 VAL A O 1
ATOM 1587 N N . GLU A 1 209 ? 6.375 -16.775 -44.474 1.00 71.38 209 GLU A N 1
ATOM 1588 C CA . GLU A 1 209 ? 6.884 -17.300 -45.743 1.00 71.38 209 GLU A CA 1
ATOM 1589 C C . GLU A 1 209 ? 8.372 -17.678 -45.656 1.00 71.38 209 GLU A C 1
ATOM 1591 O O . GLU A 1 209 ? 8.774 -18.670 -46.256 1.00 71.38 209 GLU A O 1
ATOM 1596 N N . ILE A 1 210 ? 9.185 -16.960 -44.870 1.00 71.50 210 ILE A N 1
ATOM 1597 C CA . ILE A 1 210 ? 10.582 -17.346 -44.599 1.00 71.50 210 ILE A CA 1
ATOM 1598 C C . ILE A 1 210 ? 10.632 -18.688 -43.860 1.00 71.50 210 ILE A C 1
ATOM 1600 O O . ILE A 1 210 ? 11.367 -19.581 -44.277 1.00 71.50 210 ILE A O 1
ATOM 1604 N N . ALA A 1 211 ? 9.813 -18.867 -42.820 1.00 70.81 211 ALA A N 1
ATOM 1605 C CA . ALA A 1 211 ? 9.748 -20.127 -42.081 1.00 70.81 211 ALA A CA 1
ATOM 1606 C C . ALA A 1 211 ? 9.305 -21.300 -42.977 1.00 70.81 211 ALA A C 1
ATOM 1608 O O . ALA A 1 211 ? 9.859 -22.398 -42.895 1.00 70.81 211 ALA A O 1
ATOM 1609 N N . GLN A 1 212 ? 8.348 -21.060 -43.880 1.00 77.50 212 GLN A N 1
ATOM 1610 C CA . GLN A 1 212 ? 7.912 -22.059 -44.854 1.00 77.50 212 GLN A CA 1
ATOM 1611 C C . GLN A 1 212 ? 9.025 -22.403 -45.859 1.00 77.50 212 GLN A C 1
ATOM 1613 O O . GLN A 1 212 ? 9.265 -23.579 -46.130 1.00 77.50 212 GLN A O 1
ATOM 1618 N N . LEU A 1 213 ? 9.755 -21.402 -46.363 1.00 77.69 213 LEU A N 1
ATOM 1619 C CA . LEU A 1 213 ? 10.887 -21.606 -47.272 1.00 77.69 213 LEU A CA 1
ATOM 1620 C C . LEU A 1 213 ? 12.026 -22.397 -46.613 1.00 77.69 213 LEU A C 1
ATOM 1622 O O . LEU A 1 213 ? 12.624 -23.258 -47.259 1.00 77.69 213 LEU A O 1
ATOM 1626 N N . GLU A 1 214 ? 12.313 -22.155 -45.334 1.00 76.25 214 GLU A N 1
ATOM 1627 C CA . GLU A 1 214 ? 13.304 -22.927 -44.575 1.00 76.25 214 GLU A CA 1
ATOM 1628 C C . GLU A 1 214 ? 12.862 -24.380 -44.349 1.00 76.25 214 GLU A C 1
ATOM 1630 O O . GLU A 1 214 ? 13.672 -25.310 -44.478 1.00 76.25 214 GLU A O 1
ATOM 1635 N N . ALA A 1 215 ? 11.574 -24.598 -44.064 1.00 77.06 215 ALA A N 1
ATOM 1636 C CA . ALA A 1 215 ? 11.001 -25.933 -43.927 1.00 77.06 215 ALA A CA 1
ATOM 1637 C C . ALA A 1 215 ? 11.081 -26.720 -45.248 1.00 77.06 215 ALA A C 1
ATOM 1639 O O . ALA A 1 215 ? 11.533 -27.872 -45.263 1.00 77.06 215 ALA A O 1
ATOM 1640 N N . ASP A 1 216 ? 10.719 -26.086 -46.365 1.00 81.06 216 ASP A N 1
ATOM 1641 C CA . ASP A 1 216 ? 10.782 -26.692 -47.694 1.00 81.06 216 ASP A CA 1
ATOM 1642 C C . ASP A 1 216 ? 12.228 -26.963 -48.126 1.00 81.06 216 ASP A C 1
ATOM 1644 O O . ASP A 1 216 ? 12.532 -28.061 -48.602 1.00 81.06 216 ASP A O 1
ATOM 1648 N N . TRP A 1 217 ? 13.149 -26.026 -47.884 1.00 80.06 217 TRP A N 1
ATOM 1649 C CA . TRP A 1 217 ? 14.579 -26.230 -48.131 1.00 80.06 217 TRP A CA 1
ATOM 1650 C C . TRP A 1 217 ? 15.114 -27.449 -47.375 1.00 80.06 217 TRP A C 1
ATOM 1652 O O . TRP A 1 217 ? 15.763 -28.319 -47.962 1.00 80.06 217 TRP A O 1
ATOM 1662 N N . THR A 1 218 ? 14.792 -27.561 -46.085 1.00 77.12 218 THR A N 1
ATOM 1663 C CA . THR A 1 218 ? 15.235 -28.676 -45.238 1.00 77.12 218 THR A CA 1
ATOM 1664 C C . THR A 1 218 ? 14.693 -30.015 -45.743 1.00 77.12 218 THR A C 1
ATOM 1666 O O . THR A 1 218 ? 15.435 -30.999 -45.832 1.00 77.12 218 THR A O 1
ATOM 1669 N N . LYS A 1 219 ? 13.413 -30.059 -46.127 1.00 81.38 219 LYS A N 1
ATOM 1670 C CA . LYS A 1 219 ? 12.764 -31.256 -46.675 1.00 81.38 219 LYS A CA 1
ATOM 1671 C C . LYS A 1 219 ? 13.410 -31.704 -47.987 1.00 81.38 219 LYS A C 1
ATOM 1673 O O . LYS A 1 219 ? 13.835 -32.855 -48.101 1.00 81.38 219 LYS A O 1
ATOM 1678 N N . TRP A 1 220 ? 13.503 -30.810 -48.970 1.00 82.50 220 TRP A N 1
ATOM 1679 C CA . TRP A 1 220 ? 13.979 -31.158 -50.312 1.00 82.50 220 TRP A CA 1
ATOM 1680 C C . TRP A 1 220 ? 15.466 -31.477 -50.350 1.00 82.50 220 TRP A C 1
ATOM 1682 O O . TRP A 1 220 ? 15.888 -32.380 -51.073 1.00 82.50 220 TRP A O 1
ATOM 1692 N N . ARG A 1 221 ? 16.258 -30.817 -49.505 1.00 79.19 221 ARG A N 1
ATOM 1693 C CA . ARG A 1 221 ? 17.670 -31.142 -49.339 1.00 79.19 221 ARG A CA 1
ATOM 1694 C C . ARG A 1 221 ? 17.875 -32.563 -48.814 1.00 79.19 221 ARG A C 1
ATOM 1696 O O . ARG A 1 221 ? 18.701 -33.297 -49.355 1.00 79.19 221 ARG A O 1
ATOM 1703 N N . ASN A 1 222 ? 17.133 -32.965 -47.782 1.00 75.00 222 ASN A N 1
ATOM 1704 C CA . ASN A 1 222 ? 17.235 -34.316 -47.226 1.00 75.00 222 ASN A CA 1
ATOM 1705 C C . ASN A 1 222 ? 16.841 -35.384 -48.257 1.00 75.00 222 ASN A C 1
ATOM 1707 O O . ASN A 1 222 ? 17.515 -36.409 -48.377 1.00 75.00 222 ASN A O 1
ATOM 1711 N N . GLU A 1 223 ? 15.793 -35.123 -49.041 1.00 79.44 223 GLU A N 1
ATOM 1712 C CA . GLU A 1 223 ? 15.380 -35.989 -50.149 1.00 79.44 223 GLU A CA 1
ATOM 1713 C C . GLU A 1 223 ? 16.454 -36.101 -51.237 1.00 79.44 223 GLU A C 1
ATOM 1715 O O . GLU A 1 223 ? 16.779 -37.211 -51.662 1.00 79.44 223 GLU A O 1
ATOM 1720 N N . TRP A 1 224 ? 17.056 -34.985 -51.654 1.00 79.81 224 TRP A N 1
ATOM 1721 C CA . TRP A 1 224 ? 18.131 -34.977 -52.647 1.00 79.81 224 TRP A CA 1
ATOM 1722 C C . TRP A 1 224 ? 19.345 -35.798 -52.192 1.00 79.81 224 TRP A C 1
ATOM 1724 O O . TRP A 1 224 ? 19.775 -36.702 -52.911 1.00 79.81 224 TRP A O 1
ATOM 1734 N N . VAL A 1 225 ? 19.837 -35.575 -50.967 1.00 75.50 225 VAL A N 1
ATOM 1735 C CA . VAL A 1 225 ? 20.969 -36.334 -50.399 1.00 75.50 225 VAL A CA 1
ATOM 1736 C C . VAL A 1 225 ? 20.649 -37.829 -50.324 1.00 75.50 225 VAL A C 1
ATOM 1738 O O . VAL A 1 225 ? 21.481 -38.668 -50.680 1.00 75.50 225 VAL A O 1
ATOM 1741 N N . ARG A 1 226 ? 19.432 -38.189 -49.895 1.00 79.06 226 ARG A N 1
ATOM 1742 C CA . ARG A 1 226 ? 18.995 -39.587 -49.805 1.00 79.06 226 ARG A CA 1
ATOM 1743 C C . ARG A 1 226 ? 18.945 -40.253 -51.179 1.00 79.06 226 ARG A C 1
ATOM 1745 O O . ARG A 1 226 ? 19.473 -41.352 -51.331 1.00 79.06 226 ARG A O 1
ATOM 1752 N N . ARG A 1 227 ? 18.341 -39.598 -52.172 1.00 82.50 227 ARG A N 1
ATOM 1753 C CA . ARG A 1 227 ? 18.211 -40.119 -53.544 1.00 82.50 227 ARG A CA 1
ATOM 1754 C C . ARG A 1 227 ? 19.565 -40.280 -54.216 1.00 82.50 227 ARG A C 1
ATOM 1756 O O . ARG A 1 227 ? 19.827 -41.338 -54.778 1.00 82.50 227 ARG A O 1
ATOM 1763 N N . LYS A 1 228 ? 20.446 -39.288 -54.074 1.00 79.25 228 LYS A N 1
ATOM 1764 C CA . LYS A 1 228 ? 21.823 -39.345 -54.572 1.00 79.25 228 LYS A CA 1
ATOM 1765 C C . LYS A 1 228 ? 22.584 -40.522 -53.964 1.00 79.25 228 LYS A C 1
ATOM 1767 O O . LYS A 1 228 ? 23.144 -41.325 -54.696 1.00 79.25 228 LYS A O 1
ATOM 1772 N N . LYS A 1 229 ? 22.519 -40.701 -52.639 1.00 80.06 229 LYS A N 1
ATOM 1773 C CA . LYS A 1 229 ? 23.161 -41.837 -51.955 1.00 80.06 229 LYS A CA 1
ATOM 1774 C C . LYS A 1 229 ? 22.653 -43.189 -52.463 1.00 80.06 229 LYS A C 1
ATOM 1776 O O . LYS A 1 229 ? 23.459 -44.087 -52.705 1.00 80.06 229 LYS A O 1
ATOM 1781 N N . ILE A 1 230 ? 21.334 -43.326 -52.616 1.00 83.69 230 ILE A N 1
ATOM 1782 C CA . ILE A 1 230 ? 20.701 -44.533 -53.162 1.00 83.69 230 ILE A CA 1
ATOM 1783 C C . ILE A 1 230 ? 21.219 -44.793 -54.578 1.00 83.69 230 ILE A C 1
ATOM 1785 O O . ILE A 1 230 ? 21.723 -45.881 -54.841 1.00 83.69 230 ILE A O 1
ATOM 1789 N N . PHE A 1 231 ? 21.166 -43.788 -55.454 1.00 87.25 231 PHE A N 1
ATOM 1790 C CA . PHE A 1 231 ? 21.646 -43.893 -56.828 1.00 87.25 231 PHE A CA 1
ATOM 1791 C C . PHE A 1 231 ? 23.121 -44.297 -56.892 1.00 87.25 231 PHE A C 1
ATOM 1793 O O . PHE A 1 231 ? 23.441 -45.283 -57.543 1.00 87.25 231 PHE A O 1
ATOM 1800 N N . THR A 1 232 ? 24.012 -43.622 -56.159 1.00 81.44 232 THR A N 1
ATOM 1801 C CA . THR A 1 232 ? 25.446 -43.954 -56.149 1.00 81.44 232 THR A CA 1
ATOM 1802 C C . THR A 1 232 ? 25.702 -45.379 -55.661 1.00 81.44 232 THR A C 1
ATOM 1804 O O . THR A 1 232 ? 26.559 -46.060 -56.211 1.00 81.44 232 THR A O 1
ATOM 1807 N N . THR A 1 233 ? 24.944 -45.857 -54.669 1.00 85.94 233 THR A N 1
ATOM 1808 C CA . THR A 1 233 ? 25.078 -47.236 -54.168 1.00 85.94 233 THR A CA 1
ATOM 1809 C C . THR A 1 233 ? 24.625 -48.259 -55.213 1.00 85.94 233 THR A C 1
ATOM 1811 O O . THR A 1 233 ? 25.325 -49.239 -55.450 1.00 85.94 233 THR A O 1
ATOM 1814 N N . PHE A 1 234 ? 23.484 -48.034 -55.872 1.00 85.94 234 PHE A N 1
ATOM 1815 C CA . PHE A 1 234 ? 23.009 -48.916 -56.944 1.00 85.94 234 PHE A CA 1
ATOM 1816 C C . PHE A 1 234 ? 23.921 -48.888 -58.169 1.00 85.94 234 PHE A C 1
ATOM 1818 O O . PHE A 1 234 ? 24.201 -49.940 -58.737 1.00 85.94 234 PHE A O 1
ATOM 1825 N N . TRP A 1 235 ? 24.410 -47.707 -58.544 1.00 86.88 235 TRP A N 1
ATOM 1826 C CA . TRP A 1 235 ? 25.344 -47.544 -59.649 1.00 86.88 235 TRP A CA 1
ATOM 1827 C C . TRP A 1 235 ? 26.636 -48.314 -59.386 1.00 86.88 235 TRP A C 1
ATOM 1829 O O . TRP A 1 235 ? 27.026 -49.130 -60.211 1.00 86.88 235 TRP A O 1
ATOM 1839 N N . GLN A 1 236 ? 27.224 -48.161 -58.193 1.00 84.38 236 GLN A N 1
ATOM 1840 C CA . GLN A 1 236 ? 28.400 -48.931 -57.783 1.00 84.38 236 GLN A CA 1
ATOM 1841 C C . GLN A 1 236 ? 28.152 -50.436 -57.867 1.00 84.38 236 GLN A C 1
ATOM 1843 O O . GLN A 1 236 ? 28.957 -51.127 -58.473 1.00 84.38 236 GLN A O 1
ATOM 1848 N N . LEU A 1 237 ? 27.026 -50.937 -57.346 1.00 86.12 237 LEU A N 1
ATOM 1849 C CA . LEU A 1 237 ? 26.678 -52.362 -57.424 1.00 86.12 237 LEU A CA 1
ATOM 1850 C C . LEU A 1 237 ? 26.553 -52.873 -58.868 1.00 86.12 237 LEU A C 1
ATOM 1852 O O . LEU A 1 237 ? 26.959 -53.997 -59.151 1.00 86.12 237 LEU A O 1
ATOM 1856 N N . ALA A 1 238 ? 25.996 -52.068 -59.774 1.00 82.25 238 ALA A N 1
ATOM 1857 C CA . ALA A 1 238 ? 25.853 -52.431 -61.182 1.00 82.25 238 ALA A CA 1
ATOM 1858 C C . ALA A 1 238 ? 27.195 -52.404 -61.933 1.00 82.25 238 ALA A C 1
ATOM 1860 O O . ALA A 1 238 ? 27.419 -53.227 -62.819 1.00 82.25 238 ALA A O 1
ATOM 1861 N N . THR A 1 239 ? 28.097 -51.486 -61.572 1.00 85.25 239 THR A N 1
ATOM 1862 C CA . THR A 1 239 ? 29.374 -51.286 -62.272 1.00 85.25 239 THR A CA 1
ATOM 1863 C C . THR A 1 239 ? 30.571 -51.988 -61.633 1.00 85.25 239 THR A C 1
ATOM 1865 O O . THR A 1 239 ? 31.627 -52.014 -62.252 1.00 85.25 239 THR A O 1
ATOM 1868 N N . ASP A 1 240 ? 30.446 -52.567 -60.432 1.00 85.81 240 ASP A N 1
ATOM 1869 C CA . ASP A 1 240 ? 31.573 -53.159 -59.674 1.00 85.81 240 ASP A CA 1
ATOM 1870 C C . ASP A 1 240 ? 32.272 -54.310 -60.421 1.00 85.81 240 ASP A C 1
ATOM 1872 O O . ASP A 1 240 ? 33.446 -54.600 -60.211 1.00 85.81 240 ASP A O 1
ATOM 1876 N N . SER A 1 241 ? 31.541 -54.965 -61.326 1.00 82.50 241 SER A N 1
ATOM 1877 C CA . SER A 1 241 ? 32.045 -56.057 -62.167 1.00 82.50 241 SER A CA 1
ATOM 1878 C C . SER A 1 241 ? 32.508 -55.613 -63.562 1.00 82.50 241 SER A C 1
ATOM 1880 O O . SER A 1 241 ? 32.983 -56.446 -64.335 1.00 82.50 241 SER A O 1
ATOM 1882 N N . LEU A 1 242 ? 32.391 -54.321 -63.890 1.00 85.56 242 LEU A N 1
ATOM 1883 C CA . LEU A 1 242 ? 32.743 -53.752 -65.192 1.00 85.56 242 LEU A CA 1
ATOM 1884 C C . LEU A 1 242 ? 34.100 -53.043 -65.141 1.00 85.56 242 LEU A C 1
ATOM 1886 O O . LEU A 1 242 ? 34.477 -52.446 -64.132 1.00 85.56 242 LEU A O 1
ATOM 1890 N N . VAL A 1 243 ? 34.837 -53.051 -66.257 1.00 86.25 243 VAL A N 1
ATOM 1891 C CA . VAL A 1 243 ? 36.033 -52.202 -66.377 1.00 86.25 243 VAL A CA 1
ATOM 1892 C C . VAL A 1 243 ? 35.630 -50.725 -66.522 1.00 86.25 243 VAL A C 1
ATOM 1894 O O . VAL A 1 243 ? 34.579 -50.438 -67.097 1.00 86.25 243 VAL A O 1
ATOM 1897 N N . PRO A 1 244 ? 36.458 -49.761 -66.071 1.00 82.38 244 PRO A N 1
ATOM 1898 C CA . PRO A 1 244 ? 36.080 -48.342 -66.033 1.00 82.38 244 PRO A CA 1
ATOM 1899 C C . PRO A 1 244 ? 35.584 -47.751 -67.363 1.00 82.38 244 PRO A C 1
ATOM 1901 O O . PRO A 1 244 ? 34.720 -46.881 -67.354 1.00 82.38 244 PRO A O 1
ATOM 1904 N N . GLN A 1 245 ? 36.097 -48.233 -68.501 1.00 84.38 245 GLN A N 1
ATOM 1905 C CA . GLN A 1 245 ? 35.627 -47.820 -69.831 1.00 84.38 245 GLN A CA 1
ATOM 1906 C C . GLN A 1 245 ? 34.200 -48.301 -70.125 1.00 84.38 245 GLN A C 1
ATOM 1908 O O . GLN A 1 245 ? 33.370 -47.504 -70.541 1.00 84.38 245 GLN A O 1
ATOM 1913 N N . GLN A 1 246 ? 33.885 -49.561 -69.819 1.00 84.31 246 GLN A N 1
ATOM 1914 C CA . GLN A 1 246 ? 32.541 -50.123 -70.012 1.00 84.31 246 GLN A CA 1
ATOM 1915 C C . GLN A 1 246 ? 31.509 -49.471 -69.086 1.00 84.31 246 GLN A C 1
ATOM 1917 O O . GLN A 1 246 ? 30.361 -49.281 -69.469 1.00 84.31 246 GLN A O 1
ATOM 1922 N N . ALA A 1 247 ? 31.914 -49.102 -67.868 1.00 83.12 247 ALA A N 1
ATOM 1923 C CA . ALA A 1 247 ? 31.050 -48.371 -66.947 1.00 83.12 247 ALA A CA 1
ATOM 1924 C C . ALA A 1 247 ? 30.736 -46.946 -67.445 1.00 83.12 247 ALA A C 1
ATOM 1926 O O . ALA A 1 247 ? 29.631 -46.457 -67.220 1.00 83.12 247 ALA A O 1
ATOM 1927 N N . ALA A 1 248 ? 31.685 -46.287 -68.121 1.00 83.00 248 ALA A N 1
ATOM 1928 C CA . ALA A 1 248 ? 31.476 -44.967 -68.713 1.00 83.00 248 ALA A CA 1
ATOM 1929 C C . ALA A 1 248 ? 30.554 -45.027 -69.943 1.00 83.00 248 ALA A C 1
ATOM 1931 O O . ALA A 1 248 ? 29.625 -44.232 -70.030 1.00 83.00 248 ALA A O 1
ATOM 1932 N N . GLU A 1 249 ? 30.755 -46.009 -70.827 1.00 85.75 249 GLU A N 1
ATOM 1933 C CA . GLU A 1 249 ? 29.871 -46.259 -71.979 1.00 85.75 249 GLU A CA 1
ATOM 1934 C C . GLU A 1 249 ? 28.437 -46.573 -71.522 1.00 85.75 249 GLU A C 1
ATOM 1936 O O . GLU A 1 249 ? 27.481 -45.986 -72.017 1.00 85.75 249 GLU A O 1
ATOM 1941 N N . LEU A 1 250 ? 28.279 -47.414 -70.492 1.00 85.62 250 LEU A N 1
ATOM 1942 C CA . LEU A 1 250 ? 26.967 -47.725 -69.920 1.00 85.62 250 LEU A CA 1
ATOM 1943 C C . LEU A 1 250 ? 26.288 -46.499 -69.288 1.00 85.62 250 LEU A C 1
ATOM 1945 O O . LEU A 1 250 ? 25.064 -46.389 -69.327 1.00 85.62 250 LEU A O 1
ATOM 1949 N N . ALA A 1 251 ? 27.053 -45.586 -68.680 1.00 85.75 251 ALA A N 1
ATOM 1950 C CA . ALA A 1 251 ? 26.497 -44.344 -68.146 1.00 85.75 251 ALA A CA 1
ATOM 1951 C C . ALA A 1 251 ? 25.954 -43.450 -69.265 1.00 85.75 251 ALA A C 1
ATOM 1953 O O . ALA A 1 251 ? 24.871 -42.889 -69.118 1.00 85.75 251 ALA A O 1
ATOM 1954 N N . GLU A 1 252 ? 26.686 -43.345 -70.375 1.00 87.50 252 GLU A N 1
ATOM 1955 C CA . GLU A 1 252 ? 26.287 -42.566 -71.548 1.00 87.50 252 GLU A CA 1
ATOM 1956 C C . GLU A 1 252 ? 25.037 -43.160 -72.216 1.00 87.50 252 GLU A C 1
ATOM 1958 O O . GLU A 1 252 ? 24.067 -42.437 -72.441 1.00 87.50 252 GLU A O 1
ATOM 1963 N N . ASP A 1 253 ? 24.998 -44.482 -72.409 1.00 89.19 253 ASP A N 1
ATOM 1964 C CA . ASP A 1 253 ? 23.844 -45.197 -72.975 1.00 89.19 253 ASP A CA 1
ATOM 1965 C C . ASP A 1 253 ? 22.574 -45.046 -72.121 1.00 89.19 253 ASP A C 1
ATOM 1967 O O . ASP A 1 253 ? 21.461 -44.950 -72.644 1.00 89.19 253 ASP A O 1
ATOM 1971 N N . LEU A 1 254 ? 22.727 -45.015 -70.792 1.00 85.81 254 LEU A N 1
ATOM 1972 C CA . LEU A 1 254 ? 21.624 -44.811 -69.848 1.00 85.81 254 LEU A CA 1
ATOM 1973 C C . LEU A 1 254 ? 21.283 -43.328 -69.623 1.00 85.81 254 LEU A C 1
ATOM 1975 O O . LEU A 1 254 ? 20.343 -43.034 -68.881 1.00 85.81 254 LEU A O 1
ATOM 1979 N N . GLY A 1 255 ? 22.020 -42.401 -70.245 1.00 84.88 255 GLY A N 1
ATOM 1980 C CA . GLY A 1 255 ? 21.820 -40.959 -70.097 1.00 84.88 255 GLY A CA 1
ATOM 1981 C C . GLY A 1 255 ? 22.091 -40.448 -68.679 1.00 84.88 255 GLY A C 1
ATOM 1982 O O . GLY A 1 255 ? 21.417 -39.534 -68.206 1.00 84.88 255 GLY A O 1
ATOM 1983 N N . ILE A 1 256 ? 23.029 -41.069 -67.964 1.00 85.81 256 ILE A N 1
ATOM 1984 C CA . ILE A 1 256 ? 23.394 -40.695 -66.598 1.00 85.81 256 ILE A CA 1
ATOM 1985 C C . ILE A 1 256 ? 24.381 -39.530 -66.634 1.00 85.81 256 ILE A C 1
ATOM 1987 O O . ILE A 1 256 ? 25.535 -39.672 -67.034 1.00 85.81 256 ILE A O 1
ATOM 1991 N N . GLU A 1 257 ? 23.936 -38.382 -66.131 1.00 83.75 257 GLU A N 1
ATOM 1992 C CA . GLU A 1 257 ? 24.779 -37.207 -65.930 1.00 83.75 257 GLU A CA 1
ATOM 1993 C C . GLU A 1 257 ? 25.340 -37.191 -64.501 1.00 83.75 257 GLU A C 1
ATOM 1995 O O . GLU A 1 257 ? 24.596 -37.193 -63.516 1.00 83.75 257 GLU A O 1
ATOM 2000 N N . PHE A 1 258 ? 26.669 -37.180 -64.373 1.00 81.56 258 PHE A N 1
ATOM 2001 C CA . PHE A 1 258 ? 27.341 -37.059 -63.077 1.00 81.56 258 PHE A CA 1
ATOM 2002 C C . PHE A 1 258 ? 27.502 -35.593 -62.655 1.00 81.56 258 PHE A C 1
ATOM 2004 O O . PHE A 1 258 ? 27.555 -34.688 -63.487 1.00 81.56 258 PHE A O 1
ATOM 2011 N N . ASP A 1 259 ? 27.628 -35.363 -61.344 1.00 80.44 259 ASP A N 1
ATOM 2012 C CA . ASP A 1 259 ? 27.800 -34.021 -60.785 1.00 80.44 259 ASP A CA 1
ATOM 2013 C C . ASP A 1 259 ? 29.016 -33.300 -61.380 1.00 80.44 259 ASP A C 1
ATOM 2015 O O . ASP A 1 259 ? 30.153 -33.777 -61.307 1.00 80.44 259 ASP A O 1
ATOM 2019 N N . THR A 1 260 ? 28.791 -32.093 -61.894 1.00 82.81 260 THR A N 1
ATOM 2020 C CA . THR A 1 260 ? 29.879 -31.212 -62.336 1.00 82.81 260 THR A CA 1
ATOM 2021 C C . THR A 1 260 ? 30.639 -30.610 -61.136 1.00 82.81 260 THR A C 1
ATOM 2023 O O . THR A 1 260 ? 30.141 -30.621 -60.002 1.00 82.81 260 THR A O 1
ATOM 2026 N N . PRO A 1 261 ? 31.836 -30.025 -61.341 1.00 75.25 261 PRO A N 1
ATOM 2027 C CA . PRO A 1 261 ? 32.585 -29.347 -60.280 1.00 75.25 261 PRO A CA 1
ATOM 2028 C C . PRO A 1 261 ? 31.791 -28.249 -59.555 1.00 75.25 261 PRO A C 1
ATOM 2030 O O . PRO A 1 261 ? 31.969 -28.053 -58.352 1.00 75.25 261 PRO A O 1
ATOM 2033 N N . GLU A 1 262 ? 30.882 -27.566 -60.253 1.00 75.12 262 GLU A N 1
ATOM 2034 C CA . GLU A 1 262 ? 29.989 -26.552 -59.689 1.00 75.12 262 GLU A CA 1
ATOM 2035 C C . GLU A 1 262 ? 28.995 -27.169 -58.695 1.00 75.12 262 GLU A C 1
ATOM 2037 O O . GLU A 1 262 ? 28.803 -26.628 -57.606 1.00 75.12 262 GLU A O 1
ATOM 2042 N N . HIS A 1 263 ? 28.421 -28.334 -59.016 1.00 78.12 263 HIS A N 1
ATOM 2043 C CA . HIS A 1 263 ? 27.526 -29.069 -58.115 1.00 78.12 263 HIS A CA 1
ATOM 2044 C C . HIS A 1 263 ? 28.257 -29.490 -56.833 1.00 78.12 263 HIS A C 1
ATOM 2046 O O . HIS A 1 263 ? 27.749 -29.300 -55.725 1.00 78.12 263 HIS A O 1
ATOM 2052 N N . ILE A 1 264 ? 29.496 -29.972 -56.969 1.00 73.56 264 ILE A N 1
ATOM 2053 C CA . ILE A 1 264 ? 30.355 -30.347 -55.837 1.00 73.56 264 ILE A CA 1
ATOM 2054 C C . ILE A 1 264 ? 30.722 -29.113 -54.991 1.00 73.56 264 ILE A C 1
ATOM 2056 O O . ILE A 1 264 ? 30.772 -29.192 -53.761 1.00 73.56 264 ILE A O 1
ATOM 2060 N N . ALA A 1 265 ? 30.961 -27.960 -55.621 1.00 74.75 265 ALA A N 1
ATOM 2061 C CA . ALA A 1 265 ? 31.256 -26.709 -54.924 1.00 74.75 265 ALA A CA 1
ATOM 2062 C C 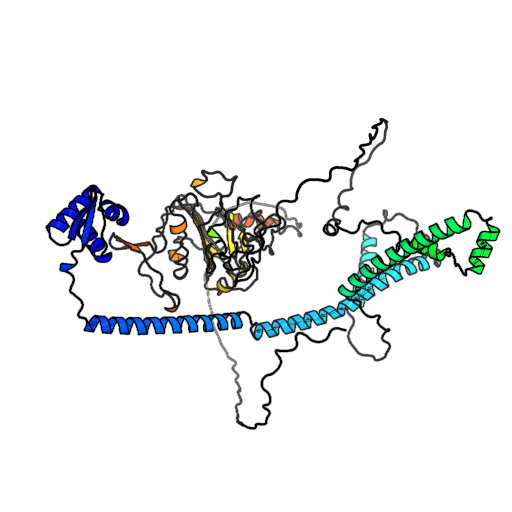. ALA A 1 265 ? 30.047 -26.180 -54.134 1.00 74.75 265 ALA A C 1
ATOM 2064 O O . ALA A 1 265 ? 30.212 -25.732 -52.999 1.00 74.75 265 ALA A O 1
ATOM 2065 N N . VAL A 1 266 ? 28.834 -26.279 -54.688 1.00 72.62 266 VAL A N 1
ATOM 2066 C CA . VAL A 1 266 ? 27.587 -25.914 -53.995 1.00 72.62 266 VAL A CA 1
ATOM 2067 C C . VAL A 1 266 ? 27.317 -26.855 -52.820 1.00 72.62 266 VAL A C 1
ATOM 2069 O O . VAL A 1 266 ? 26.959 -26.391 -51.737 1.00 72.62 266 VAL A O 1
ATOM 2072 N N . GLU A 1 267 ? 27.560 -28.158 -52.984 1.00 69.38 267 GLU A N 1
ATOM 2073 C CA . GLU A 1 267 ? 27.429 -29.155 -51.914 1.00 69.38 267 GLU A CA 1
ATOM 2074 C C . GLU A 1 267 ? 28.415 -28.911 -50.757 1.00 69.38 267 GLU A C 1
ATOM 2076 O O . GLU A 1 267 ? 28.072 -29.076 -49.587 1.00 69.38 267 GLU A O 1
ATOM 2081 N N . ARG A 1 268 ? 29.635 -28.457 -51.064 1.00 71.00 268 ARG A N 1
ATOM 2082 C CA . ARG A 1 268 ? 30.651 -28.092 -50.060 1.00 71.00 268 ARG A CA 1
ATOM 2083 C C . ARG A 1 268 ? 30.502 -26.663 -49.524 1.00 71.00 268 ARG A C 1
ATOM 2085 O O . ARG A 1 268 ? 31.186 -26.299 -48.570 1.00 71.00 268 ARG A O 1
ATOM 2092 N N . GLY A 1 269 ? 29.634 -25.857 -50.131 1.00 69.12 269 GLY A N 1
ATOM 2093 C CA . GLY A 1 269 ? 29.395 -24.460 -49.782 1.00 69.12 269 GLY A CA 1
ATOM 2094 C C . GLY A 1 269 ? 28.593 -24.273 -48.493 1.00 69.12 269 GLY A C 1
ATOM 2095 O O . GLY A 1 269 ? 28.049 -25.214 -47.912 1.00 69.12 269 GLY A O 1
ATOM 2096 N N . SER A 1 270 ? 28.477 -23.024 -48.040 1.00 60.38 270 SER A N 1
ATOM 2097 C CA . SER A 1 270 ? 27.758 -22.653 -46.807 1.00 60.38 270 SER A CA 1
ATOM 2098 C C . SER A 1 270 ? 26.263 -23.004 -46.831 1.00 60.38 270 SER A C 1
ATOM 2100 O O . SER A 1 270 ? 25.692 -23.283 -45.781 1.00 60.38 270 SER A O 1
ATOM 2102 N N . LEU A 1 271 ? 25.646 -23.065 -48.018 1.00 60.62 271 LEU A N 1
ATOM 2103 C CA . LEU A 1 271 ? 24.249 -23.485 -48.216 1.00 60.62 271 LEU A CA 1
ATOM 2104 C C . LEU A 1 271 ? 24.010 -24.957 -47.827 1.00 60.62 271 LEU A C 1
ATOM 2106 O O . LEU A 1 271 ? 22.931 -25.318 -47.353 1.00 60.62 271 LEU A O 1
ATOM 2110 N N . CYS A 1 272 ? 25.035 -25.800 -47.984 1.00 62.16 272 CYS A N 1
ATOM 2111 C CA . CYS A 1 272 ? 24.961 -27.249 -47.803 1.00 62.16 272 CYS A CA 1
ATOM 2112 C C . CYS A 1 272 ? 25.818 -27.778 -46.631 1.00 62.16 272 CYS A C 1
ATOM 2114 O O . CYS A 1 272 ? 25.697 -28.941 -46.267 1.00 62.16 272 CYS A O 1
ATOM 2116 N N . SER A 1 273 ? 26.627 -26.957 -45.956 1.00 57.91 273 SER A N 1
ATOM 2117 C CA . SER A 1 273 ? 27.556 -27.408 -44.892 1.00 57.91 273 SER A CA 1
ATOM 2118 C C . SER A 1 273 ? 27.116 -27.124 -43.445 1.00 57.91 273 SER A C 1
ATOM 2120 O O . SER A 1 273 ? 27.896 -27.323 -42.513 1.00 57.91 273 SER A O 1
ATOM 2122 N N . LEU A 1 274 ? 25.862 -26.732 -43.200 1.00 47.19 274 LEU A N 1
ATOM 2123 C CA . LEU A 1 274 ? 25.361 -26.556 -41.829 1.00 47.19 274 LEU A CA 1
ATOM 2124 C C . LEU A 1 274 ? 25.175 -27.902 -41.093 1.00 47.19 274 LEU A C 1
ATOM 2126 O O . LEU A 1 274 ? 24.231 -28.648 -41.346 1.00 47.19 274 LEU A O 1
ATOM 2130 N N . GLN A 1 275 ? 26.085 -28.183 -40.155 1.00 42.09 275 GLN A N 1
ATOM 2131 C CA . GLN A 1 275 ? 25.873 -29.058 -38.994 1.00 42.09 275 GLN A CA 1
ATOM 2132 C C . GLN A 1 275 ? 24.941 -28.358 -37.976 1.00 42.09 275 GLN A C 1
ATOM 2134 O O . GLN A 1 275 ? 24.945 -27.125 -37.901 1.00 42.09 275 GLN A O 1
ATOM 2139 N N . PRO A 1 276 ? 24.162 -29.103 -37.169 1.00 43.44 276 PRO A N 1
ATOM 2140 C CA . PRO A 1 276 ? 23.141 -28.539 -36.290 1.00 43.44 276 PRO A CA 1
ATOM 2141 C C . PRO A 1 276 ? 23.779 -27.826 -35.089 1.00 43.44 276 PRO A C 1
ATOM 2143 O O . PRO A 1 276 ? 24.104 -28.451 -34.083 1.00 43.44 276 PRO A O 1
ATOM 2146 N N . ARG A 1 277 ? 23.969 -26.506 -35.185 1.00 35.53 277 ARG A N 1
ATOM 2147 C CA . ARG A 1 277 ? 24.301 -25.627 -34.043 1.00 35.53 277 ARG A CA 1
ATOM 2148 C C . ARG A 1 277 ? 23.514 -24.313 -34.038 1.00 35.53 277 ARG A C 1
ATOM 2150 O O . ARG A 1 277 ? 23.990 -23.323 -33.507 1.00 35.53 277 ARG A O 1
ATOM 2157 N N . TRP A 1 278 ? 22.303 -24.322 -34.589 1.00 34.34 278 TRP A N 1
ATOM 2158 C CA . TRP A 1 278 ? 21.381 -23.181 -34.516 1.00 34.34 278 TRP A CA 1
ATOM 2159 C C . TRP A 1 278 ? 20.018 -23.583 -33.952 1.00 34.34 278 TRP A C 1
ATOM 2161 O O . TRP A 1 278 ? 18.976 -23.167 -34.437 1.00 34.34 278 TRP A O 1
ATOM 2171 N N . VAL A 1 279 ? 20.020 -24.426 -32.918 1.00 42.25 279 VAL A N 1
ATOM 2172 C CA . VAL A 1 279 ? 18.842 -24.616 -32.068 1.00 42.25 279 VAL A CA 1
ATOM 2173 C C . VAL A 1 279 ? 19.315 -24.497 -30.625 1.00 42.25 279 VAL A C 1
ATOM 2175 O O . VAL A 1 279 ? 20.023 -25.379 -30.144 1.00 42.25 279 VAL A O 1
ATOM 2178 N N . ARG A 1 280 ? 18.884 -23.404 -29.979 1.00 34.53 280 ARG A N 1
ATOM 2179 C CA . ARG A 1 280 ? 19.210 -22.929 -28.618 1.00 34.53 280 ARG A CA 1
ATOM 2180 C C . ARG A 1 280 ? 20.592 -22.286 -28.499 1.00 34.53 280 ARG A C 1
ATOM 2182 O O . ARG A 1 280 ? 21.548 -22.999 -28.250 1.00 34.53 280 ARG A O 1
ATOM 2189 N N . ASP A 1 281 ? 20.659 -20.967 -28.700 1.00 31.50 281 ASP A N 1
ATOM 2190 C CA . ASP A 1 281 ? 21.574 -20.053 -27.974 1.00 31.50 281 ASP A CA 1
ATOM 2191 C C . ASP A 1 281 ? 21.359 -18.548 -28.294 1.00 31.50 281 ASP A C 1
ATOM 2193 O O . ASP A 1 281 ? 22.117 -17.708 -27.814 1.00 31.50 281 ASP A O 1
ATOM 2197 N N . ASP A 1 282 ? 20.285 -18.141 -28.986 1.00 32.28 282 ASP A N 1
ATOM 2198 C CA . ASP A 1 282 ? 19.943 -16.712 -29.148 1.00 32.28 282 ASP A CA 1
ATOM 2199 C C . ASP A 1 282 ? 19.095 -16.159 -27.984 1.00 32.28 282 ASP A C 1
ATOM 2201 O O . ASP A 1 282 ? 18.023 -15.592 -28.169 1.00 32.28 282 ASP A O 1
ATOM 2205 N N . VAL A 1 283 ? 19.606 -16.308 -26.756 1.00 35.19 283 VAL A N 1
ATOM 2206 C CA . VAL A 1 283 ? 19.203 -15.486 -25.590 1.00 35.19 283 VAL A CA 1
ATOM 2207 C C . VAL A 1 283 ? 20.404 -14.714 -25.002 1.00 35.19 283 VAL A C 1
ATOM 2209 O O . VAL A 1 283 ? 20.259 -13.937 -24.062 1.00 35.19 283 VAL A O 1
ATOM 2212 N N . HIS A 1 284 ? 21.610 -14.816 -25.580 1.00 33.97 284 HIS A N 1
ATOM 2213 C CA . HIS A 1 284 ? 22.817 -14.163 -25.039 1.00 33.97 284 HIS A CA 1
ATOM 2214 C C . HIS A 1 284 ? 23.638 -13.362 -26.065 1.00 33.97 284 HIS A C 1
ATOM 2216 O O . HIS A 1 284 ? 24.865 -13.440 -26.104 1.00 33.97 284 HIS A O 1
ATOM 2222 N N . ALA A 1 285 ? 22.971 -12.519 -26.858 1.00 30.92 285 ALA A N 1
ATOM 2223 C CA . ALA A 1 285 ? 23.623 -11.577 -27.776 1.00 30.92 285 ALA A CA 1
ATOM 2224 C C . ALA A 1 285 ? 23.449 -10.093 -27.383 1.00 30.92 285 ALA A C 1
ATOM 2226 O O . ALA A 1 285 ? 23.360 -9.235 -28.254 1.00 30.92 285 ALA A O 1
ATOM 2227 N N . TYR A 1 286 ? 23.450 -9.773 -26.081 1.00 28.11 286 TYR A N 1
ATOM 2228 C CA . TYR A 1 286 ? 23.520 -8.383 -25.585 1.00 28.11 286 TYR A CA 1
ATOM 2229 C C . TYR A 1 286 ? 24.598 -8.145 -24.510 1.00 28.11 286 TYR A C 1
ATOM 2231 O O . TYR A 1 286 ? 24.507 -7.211 -23.723 1.00 28.11 286 TYR A O 1
ATOM 2239 N N . THR A 1 287 ? 25.669 -8.946 -24.486 1.00 33.09 287 THR A N 1
ATOM 2240 C CA . THR A 1 287 ? 26.781 -8.778 -23.524 1.00 33.09 287 THR A CA 1
ATOM 2241 C C . THR A 1 287 ? 28.165 -8.913 -24.165 1.00 33.09 287 THR A C 1
ATOM 2243 O O . THR A 1 287 ? 29.010 -9.686 -23.719 1.00 33.09 287 THR A O 1
ATOM 2246 N N . ARG A 1 288 ? 28.452 -8.118 -25.206 1.00 30.88 288 ARG A N 1
ATOM 2247 C CA . ARG A 1 288 ? 29.842 -7.795 -25.596 1.00 30.88 288 ARG A CA 1
ATOM 2248 C C . ARG A 1 288 ? 29.992 -6.334 -26.013 1.00 30.88 288 ARG A C 1
ATOM 2250 O O . ARG A 1 288 ? 30.202 -6.034 -27.183 1.00 30.88 288 ARG A O 1
ATOM 2257 N N . LEU A 1 289 ? 29.938 -5.443 -25.026 1.00 29.53 289 LEU A N 1
ATOM 2258 C CA . LEU A 1 289 ? 30.514 -4.096 -25.116 1.00 29.53 289 LEU A CA 1
ATOM 2259 C C . LEU A 1 289 ? 31.501 -3.770 -23.975 1.00 29.53 289 LEU A C 1
ATOM 2261 O O . LEU A 1 289 ? 31.931 -2.631 -23.872 1.00 29.53 289 LEU A O 1
ATOM 2265 N N . ASP A 1 290 ? 31.958 -4.766 -23.200 1.00 30.34 290 ASP A N 1
ATOM 2266 C CA . ASP A 1 290 ? 32.847 -4.545 -22.037 1.00 30.34 290 ASP A CA 1
ATOM 2267 C C . ASP A 1 290 ? 34.251 -5.171 -22.132 1.00 30.34 290 ASP A C 1
ATOM 2269 O O . ASP A 1 290 ? 34.974 -5.263 -21.145 1.00 30.34 290 ASP A O 1
ATOM 2273 N N . ALA A 1 291 ? 34.717 -5.543 -23.328 1.00 30.19 291 ALA A N 1
ATOM 2274 C CA . ALA A 1 291 ? 36.075 -6.080 -23.515 1.00 30.19 291 ALA A CA 1
ATOM 2275 C C . ALA A 1 291 ? 37.082 -5.082 -24.131 1.00 30.19 291 ALA A C 1
ATOM 2277 O O . ALA A 1 291 ? 38.073 -5.502 -24.721 1.00 30.19 291 ALA A O 1
ATOM 2278 N N . CYS A 1 292 ? 36.857 -3.768 -23.997 1.00 28.84 292 CYS A N 1
ATOM 2279 C CA . CYS A 1 292 ? 37.799 -2.729 -24.458 1.00 28.84 292 CYS A CA 1
ATOM 2280 C C . CYS A 1 292 ? 38.166 -1.686 -23.390 1.00 28.84 292 CYS A C 1
ATOM 2282 O O . CYS A 1 292 ? 38.551 -0.566 -23.720 1.00 28.84 292 CYS A O 1
ATOM 2284 N N . ARG A 1 293 ? 38.087 -2.029 -22.101 1.00 29.03 293 ARG A N 1
ATOM 2285 C CA . ARG A 1 293 ? 38.498 -1.114 -21.030 1.00 29.03 293 ARG A CA 1
ATOM 2286 C C . ARG A 1 293 ? 39.179 -1.871 -19.897 1.00 29.03 293 ARG A C 1
ATOM 2288 O O . ARG A 1 293 ? 38.572 -2.053 -18.860 1.00 29.03 293 ARG A O 1
ATOM 2295 N N . ASN A 1 294 ? 40.388 -2.382 -20.149 1.00 31.70 294 ASN A N 1
ATOM 2296 C CA . ASN A 1 294 ? 41.445 -2.644 -19.153 1.00 31.70 294 ASN A CA 1
ATOM 2297 C C . ASN A 1 294 ? 42.662 -3.287 -19.841 1.00 31.70 294 ASN A C 1
ATOM 2299 O O . ASN A 1 294 ? 42.852 -4.498 -19.793 1.00 31.70 294 ASN A O 1
ATOM 2303 N N . ALA A 1 295 ? 43.484 -2.473 -20.506 1.00 28.91 295 ALA A N 1
ATOM 2304 C CA . ALA A 1 295 ? 44.829 -2.872 -20.930 1.00 28.91 295 ALA A CA 1
ATOM 2305 C C . ALA A 1 295 ? 45.738 -1.639 -21.073 1.00 28.91 295 ALA A C 1
ATOM 2307 O O . ALA A 1 295 ? 46.159 -1.281 -22.166 1.00 28.91 295 ALA A O 1
ATOM 2308 N N . ILE A 1 296 ? 46.004 -0.966 -19.952 1.00 27.48 296 ILE A N 1
ATOM 2309 C CA . ILE A 1 296 ? 47.188 -0.120 -19.745 1.00 27.48 296 ILE A CA 1
ATOM 2310 C C . ILE A 1 296 ? 47.569 -0.404 -18.281 1.00 27.48 296 ILE A C 1
ATOM 2312 O O . ILE A 1 296 ? 46.833 -0.045 -17.370 1.00 27.48 296 ILE A O 1
ATOM 2316 N N . THR A 1 297 ? 48.584 -1.210 -17.980 1.00 27.14 297 THR A N 1
ATOM 2317 C CA . THR A 1 297 ? 49.962 -0.730 -17.838 1.00 27.14 297 THR A CA 1
ATOM 2318 C C . THR A 1 297 ? 50.919 -1.880 -17.430 1.00 27.14 297 THR A C 1
ATOM 2320 O O . THR A 1 297 ? 50.507 -2.821 -16.754 1.00 27.14 297 THR A O 1
ATOM 2323 N N . TRP A 1 298 ? 52.198 -1.682 -17.781 1.00 25.53 298 TRP A N 1
ATOM 2324 C CA . TRP A 1 298 ? 53.463 -2.209 -17.228 1.00 25.53 298 TRP A CA 1
ATOM 2325 C C . TRP A 1 298 ? 54.140 -3.483 -17.785 1.00 25.53 298 TRP A C 1
ATOM 2327 O O . TRP A 1 298 ? 53.603 -4.585 -17.808 1.00 25.53 298 TRP A O 1
ATOM 2337 N N . ASP A 1 299 ? 55.387 -3.224 -18.199 1.00 24.67 299 ASP A N 1
ATOM 2338 C CA . ASP A 1 299 ? 56.425 -4.010 -18.867 1.00 24.67 299 ASP A CA 1
ATOM 2339 C C . ASP A 1 299 ? 57.141 -5.099 -18.028 1.00 24.67 299 ASP A C 1
ATOM 2341 O O . ASP A 1 299 ? 57.422 -4.900 -16.847 1.00 24.67 299 ASP A O 1
ATOM 2345 N N . GLY A 1 300 ? 57.609 -6.154 -18.726 1.00 24.98 300 GLY A N 1
ATOM 2346 C CA . GLY A 1 300 ? 58.880 -6.879 -18.472 1.00 24.98 300 GLY A CA 1
ATOM 2347 C C . GLY A 1 300 ? 58.833 -8.239 -17.731 1.00 24.98 300 GLY A C 1
ATOM 2348 O O . GLY A 1 300 ? 57.927 -8.474 -16.942 1.00 24.98 300 GLY A O 1
ATOM 2349 N N . PRO A 1 301 ? 59.873 -9.103 -17.855 1.00 29.53 301 PRO A N 1
ATOM 2350 C CA . PRO A 1 301 ? 60.266 -9.869 -19.049 1.00 29.53 301 PRO A CA 1
ATOM 2351 C C . PRO A 1 301 ? 60.263 -11.415 -18.845 1.00 29.53 301 PRO A C 1
ATOM 2353 O O . PRO A 1 301 ? 60.032 -11.926 -17.754 1.00 29.53 301 PRO A O 1
ATOM 2356 N N . CYS A 1 302 ? 60.531 -12.141 -19.941 1.00 23.38 302 CYS A N 1
ATOM 2357 C CA . CYS A 1 302 ? 60.664 -13.599 -20.113 1.00 23.38 302 CYS A CA 1
ATOM 2358 C C . CYS A 1 302 ? 61.443 -14.355 -19.010 1.00 23.38 302 CYS A C 1
ATOM 2360 O O . CYS A 1 302 ? 62.492 -13.882 -18.591 1.00 23.38 302 CYS A O 1
ATOM 2362 N N . ASP A 1 303 ? 61.020 -15.575 -18.635 1.00 23.00 303 ASP A N 1
ATOM 2363 C CA . ASP A 1 303 ? 61.583 -16.842 -19.159 1.00 23.00 303 ASP A CA 1
ATOM 2364 C C . ASP A 1 303 ? 61.130 -18.111 -18.391 1.00 23.00 303 ASP A C 1
ATOM 2366 O O . ASP A 1 303 ? 61.232 -18.210 -17.172 1.00 23.00 303 ASP A O 1
ATOM 2370 N N . SER A 1 304 ? 60.823 -19.153 -19.175 1.00 23.77 304 SER A N 1
ATOM 2371 C CA . SER A 1 304 ? 61.227 -20.559 -18.973 1.00 23.77 304 SER A CA 1
ATOM 2372 C C . SER A 1 304 ? 60.475 -21.549 -18.035 1.00 23.77 304 SER A C 1
ATOM 2374 O O . SER A 1 304 ? 60.200 -21.309 -16.866 1.00 23.77 304 SER A O 1
ATOM 2376 N N . TYR A 1 305 ? 60.286 -22.752 -18.615 1.00 23.23 305 TYR A N 1
ATOM 2377 C CA . TYR A 1 305 ? 60.104 -24.104 -18.046 1.00 23.23 305 TYR A CA 1
ATOM 2378 C C . TYR A 1 305 ? 58.752 -24.554 -17.438 1.00 23.23 305 TYR A C 1
ATOM 2380 O O . TYR A 1 305 ? 58.407 -24.225 -16.313 1.00 23.23 305 TYR A O 1
ATOM 2388 N N . PHE A 1 306 ? 58.043 -25.481 -18.105 1.00 24.34 306 PHE A N 1
ATOM 2389 C CA . PHE A 1 306 ? 58.168 -26.945 -17.904 1.00 24.34 306 PHE A CA 1
ATOM 2390 C C . PHE A 1 306 ? 57.037 -27.713 -18.622 1.00 24.34 306 PHE A C 1
ATOM 2392 O O . PHE A 1 306 ? 55.848 -27.465 -18.442 1.00 24.34 306 PHE A O 1
ATOM 2399 N N . TRP A 1 307 ? 57.427 -28.725 -19.398 1.00 21.38 307 TRP A N 1
ATOM 2400 C CA . TRP A 1 307 ? 56.561 -29.809 -19.864 1.00 21.38 307 TRP A CA 1
ATOM 2401 C C . TRP A 1 307 ? 56.047 -30.643 -18.682 1.00 21.38 307 TRP A C 1
ATOM 2403 O O . TRP A 1 307 ? 56.861 -31.093 -17.887 1.00 21.38 307 TRP A O 1
ATOM 2413 N N . THR A 1 308 ? 54.759 -31.010 -18.644 1.00 25.11 308 THR A N 1
ATOM 2414 C CA . THR A 1 308 ? 54.353 -32.386 -18.282 1.00 25.11 308 THR A CA 1
ATOM 2415 C C . THR A 1 308 ? 52.936 -32.758 -18.738 1.00 25.11 308 THR A C 1
ATOM 2417 O O . THR A 1 308 ? 51.961 -32.026 -18.610 1.00 25.11 308 THR A O 1
ATOM 2420 N N . LYS A 1 309 ? 52.867 -33.985 -19.264 1.00 25.39 309 LYS A N 1
ATOM 2421 C CA . LYS A 1 309 ? 51.709 -34.807 -19.638 1.00 25.39 309 LYS A CA 1
ATOM 2422 C C . LYS A 1 309 ? 50.527 -34.733 -18.657 1.00 25.39 309 LYS A C 1
ATOM 2424 O O . LYS A 1 309 ? 50.683 -35.100 -17.496 1.00 25.39 309 LYS A O 1
ATOM 2429 N N . ARG A 1 310 ? 49.302 -34.607 -19.186 1.00 25.42 310 ARG A N 1
ATOM 2430 C CA . ARG A 1 310 ? 48.161 -35.401 -18.689 1.00 25.42 310 ARG A CA 1
ATOM 2431 C C . ARG A 1 310 ? 47.362 -36.021 -19.831 1.00 25.42 310 ARG A C 1
ATOM 2433 O O . ARG A 1 310 ? 46.816 -35.353 -20.701 1.00 25.42 310 ARG A O 1
ATOM 2440 N N . ARG A 1 311 ? 47.357 -37.353 -19.799 1.00 25.45 311 ARG A N 1
ATOM 2441 C CA . ARG A 1 311 ? 46.642 -38.280 -20.675 1.00 25.45 311 ARG A CA 1
ATOM 2442 C C . ARG A 1 311 ? 45.131 -38.062 -20.540 1.00 25.45 311 ARG A C 1
ATOM 2444 O O . ARG A 1 311 ? 44.608 -38.162 -19.434 1.00 25.45 311 ARG A O 1
ATOM 2451 N N . ARG A 1 312 ? 44.430 -37.869 -21.660 1.00 25.61 312 ARG A N 1
ATOM 2452 C CA . ARG A 1 312 ? 42.983 -38.111 -21.745 1.00 25.61 312 ARG A CA 1
ATOM 2453 C C . ARG A 1 312 ? 42.762 -39.623 -21.734 1.00 25.61 312 ARG A C 1
ATOM 2455 O O . ARG A 1 312 ? 43.185 -40.308 -22.664 1.00 25.61 312 ARG A O 1
ATOM 2462 N N . LYS A 1 313 ? 42.131 -40.145 -20.680 1.00 25.55 313 LYS A N 1
ATOM 2463 C CA . LYS A 1 313 ? 41.479 -41.456 -20.725 1.00 25.55 313 LYS A CA 1
ATOM 2464 C C . LYS A 1 313 ? 40.023 -41.255 -21.138 1.00 25.55 313 LYS A C 1
ATOM 2466 O O . LYS A 1 313 ? 39.300 -40.445 -20.573 1.00 25.55 313 LYS A O 1
ATOM 2471 N N . ARG A 1 314 ? 39.691 -42.005 -22.178 1.00 22.30 314 ARG A N 1
ATOM 2472 C CA . ARG A 1 314 ? 38.403 -42.257 -22.809 1.00 22.30 314 ARG A CA 1
ATOM 2473 C C . ARG A 1 314 ? 37.406 -42.833 -21.797 1.00 22.30 314 ARG A C 1
ATOM 2475 O O . ARG A 1 314 ? 37.765 -43.769 -21.092 1.00 22.30 314 ARG A O 1
ATOM 2482 N N . TRP A 1 315 ? 36.177 -42.326 -21.797 1.00 24.33 315 TRP A N 1
ATOM 2483 C CA . TRP A 1 315 ? 35.000 -43.056 -21.326 1.00 24.33 315 TRP A CA 1
ATOM 2484 C C . TRP A 1 315 ? 34.006 -43.122 -22.485 1.00 24.33 315 TRP A C 1
ATOM 2486 O O . TRP A 1 315 ? 33.562 -42.097 -22.998 1.00 24.33 315 TRP A O 1
ATOM 2496 N N . GLN A 1 316 ? 33.787 -44.349 -22.958 1.00 24.58 316 GLN A N 1
ATOM 2497 C CA . GLN A 1 316 ? 32.724 -44.743 -23.877 1.00 24.58 316 GLN A CA 1
ATOM 2498 C C . GLN A 1 316 ? 31.393 -44.698 -23.129 1.00 24.58 316 GLN A C 1
ATOM 2500 O O . GLN A 1 316 ? 31.314 -45.161 -21.994 1.00 24.58 316 GLN A O 1
ATOM 2505 N N . ILE A 1 317 ? 30.365 -44.160 -23.780 1.00 28.33 317 ILE A N 1
ATOM 2506 C CA . ILE A 1 317 ? 28.973 -44.388 -23.406 1.00 28.33 317 ILE A CA 1
ATOM 2507 C C . ILE A 1 317 ? 28.482 -45.481 -24.350 1.00 28.33 317 ILE A C 1
ATOM 2509 O O . ILE A 1 317 ? 28.330 -45.235 -25.546 1.00 28.33 317 ILE A O 1
ATOM 2513 N N . ASP A 1 318 ? 28.301 -46.680 -23.805 1.00 26.28 318 ASP A N 1
ATOM 2514 C CA . ASP A 1 318 ? 27.610 -47.772 -24.476 1.00 26.28 318 ASP A CA 1
ATOM 2515 C C . ASP A 1 318 ? 26.099 -47.622 -24.277 1.00 26.28 318 ASP A C 1
ATOM 2517 O O . ASP A 1 318 ? 25.599 -47.287 -23.200 1.00 26.28 318 ASP A O 1
ATOM 2521 N N . SER A 1 319 ? 25.379 -47.854 -25.368 1.00 27.05 319 SER A N 1
ATOM 2522 C CA . SER A 1 319 ? 23.928 -47.925 -25.451 1.00 27.05 319 SER A CA 1
ATOM 2523 C C . SER A 1 319 ? 23.423 -49.233 -24.837 1.00 27.05 319 SER A C 1
ATOM 2525 O O . SER A 1 319 ? 23.854 -50.295 -25.276 1.00 27.05 319 SER A O 1
ATOM 2527 N N . ASN A 1 320 ? 22.521 -49.153 -23.850 1.00 26.98 320 ASN A N 1
ATOM 2528 C CA . ASN A 1 320 ? 21.341 -50.018 -23.652 1.00 26.98 320 ASN A CA 1
ATOM 2529 C C . ASN A 1 320 ? 20.840 -49.955 -22.200 1.00 26.98 320 ASN A C 1
ATOM 2531 O O . ASN A 1 320 ? 21.384 -50.618 -21.324 1.00 26.98 320 ASN A O 1
ATOM 2535 N N . ALA A 1 321 ? 19.748 -49.221 -21.977 1.00 26.25 321 ALA A N 1
ATOM 2536 C CA . ALA A 1 321 ? 18.778 -49.496 -20.913 1.00 26.25 321 ALA A CA 1
ATOM 2537 C C . ALA A 1 321 ? 17.451 -48.790 -21.246 1.00 26.25 321 ALA A C 1
ATOM 2539 O O . ALA A 1 321 ? 17.107 -47.747 -20.698 1.00 26.25 321 ALA A O 1
ATOM 2540 N N . PHE A 1 322 ? 16.728 -49.358 -22.211 1.00 25.77 322 PHE A N 1
ATOM 2541 C CA . PHE A 1 322 ? 15.282 -49.194 -22.344 1.00 25.77 322 PHE A CA 1
ATOM 2542 C C . PHE A 1 322 ? 14.612 -50.074 -21.276 1.00 25.77 322 PHE A C 1
ATOM 2544 O O . PHE A 1 322 ? 14.835 -51.280 -21.301 1.00 25.77 322 PHE A O 1
ATOM 2551 N N . LEU A 1 323 ? 13.830 -49.469 -20.374 1.00 27.50 323 LEU A N 1
ATOM 2552 C CA . LEU A 1 323 ? 12.587 -49.949 -19.728 1.00 27.50 323 LEU A CA 1
ATOM 2553 C C . LEU A 1 323 ? 12.450 -49.327 -18.328 1.00 27.50 323 LEU A C 1
ATOM 2555 O O . LEU A 1 323 ? 13.087 -49.787 -17.387 1.00 27.50 323 LEU A O 1
ATOM 2559 N N . ALA A 1 324 ? 11.584 -48.317 -18.208 1.00 27.42 324 ALA A N 1
ATOM 2560 C CA . ALA A 1 324 ? 10.654 -48.074 -17.095 1.00 27.42 324 ALA A CA 1
ATOM 2561 C C . ALA A 1 324 ? 10.214 -46.602 -17.133 1.00 27.42 324 ALA A C 1
ATOM 2563 O O . ALA A 1 324 ? 11.020 -45.720 -16.876 1.00 27.42 324 ALA A O 1
ATOM 2564 N N . ILE A 1 325 ? 8.954 -46.367 -17.505 1.00 27.75 325 ILE A N 1
ATOM 2565 C CA . ILE A 1 325 ? 7.989 -45.376 -16.983 1.00 27.75 325 ILE A CA 1
ATOM 2566 C C . ILE A 1 325 ? 6.848 -45.364 -18.012 1.00 27.75 325 ILE A C 1
ATOM 2568 O O . ILE A 1 325 ? 6.842 -44.633 -18.995 1.00 27.75 325 ILE A O 1
ATOM 2572 N N . ALA A 1 326 ? 5.895 -46.267 -17.802 1.00 30.39 326 ALA A N 1
ATOM 2573 C CA . ALA A 1 326 ? 4.573 -46.239 -18.410 1.00 30.39 326 ALA A CA 1
ATOM 2574 C C . ALA A 1 326 ? 3.575 -46.441 -17.266 1.00 30.39 326 ALA A C 1
ATOM 2576 O O . ALA A 1 326 ? 3.082 -47.541 -17.046 1.00 30.39 326 ALA A O 1
ATOM 2577 N N . ALA A 1 327 ? 3.385 -45.389 -16.467 1.00 29.41 327 ALA A N 1
ATOM 2578 C CA . ALA A 1 327 ? 2.344 -45.287 -15.446 1.00 29.41 327 ALA A CA 1
ATOM 2579 C C . ALA A 1 327 ? 2.216 -43.823 -14.990 1.00 29.41 327 ALA A C 1
ATOM 2581 O O . ALA A 1 327 ? 2.726 -43.466 -13.936 1.00 29.41 327 ALA A O 1
ATOM 2582 N N . ALA A 1 328 ? 1.609 -42.974 -15.827 1.00 28.08 328 ALA A N 1
ATOM 2583 C CA . ALA A 1 328 ? 0.866 -41.762 -15.440 1.00 28.08 328 ALA A CA 1
ATOM 2584 C C . ALA A 1 328 ? 0.449 -40.987 -16.704 1.00 28.08 328 ALA A C 1
ATOM 2586 O O . ALA A 1 328 ? 0.980 -39.934 -17.042 1.00 28.08 328 ALA A O 1
ATOM 2587 N N . SER A 1 329 ? -0.505 -41.530 -17.452 1.00 32.19 329 SER A N 1
ATOM 2588 C CA . SER A 1 329 ? -1.288 -40.761 -18.425 1.00 32.19 329 SER A CA 1
ATOM 2589 C C . SER A 1 329 ? -2.709 -41.293 -18.336 1.00 32.19 329 SER A C 1
ATOM 2591 O O . SER A 1 329 ? -3.075 -42.248 -19.010 1.00 32.19 329 SER A O 1
ATOM 2593 N N . GLY A 1 330 ? -3.457 -40.756 -17.376 1.00 33.56 330 GLY A N 1
ATOM 2594 C CA . GLY A 1 330 ? -4.777 -41.260 -17.008 1.00 33.56 330 GLY A CA 1
ATOM 2595 C C . GLY A 1 330 ? -5.419 -40.446 -15.891 1.00 33.56 330 GLY A C 1
ATOM 2596 O O . GLY A 1 330 ? -5.835 -41.018 -14.895 1.00 33.56 330 GLY A O 1
ATOM 2597 N N . ALA A 1 331 ? -5.436 -39.120 -16.041 1.00 28.56 331 ALA A N 1
ATOM 2598 C CA . ALA A 1 331 ? -6.331 -38.207 -15.326 1.00 28.56 331 ALA A CA 1
ATOM 2599 C C . ALA A 1 331 ? -6.347 -36.856 -16.066 1.00 28.56 331 ALA A C 1
ATOM 2601 O O . ALA A 1 331 ? -5.808 -35.859 -15.598 1.00 28.56 331 ALA A O 1
ATOM 2602 N N . LEU A 1 332 ? -6.909 -36.845 -17.276 1.00 35.19 332 LEU A N 1
ATOM 2603 C CA . LEU A 1 332 ? -7.375 -35.620 -17.921 1.00 35.19 332 LEU A CA 1
ATOM 2604 C C . LEU A 1 332 ? -8.905 -35.628 -17.862 1.00 35.19 332 LEU A C 1
ATOM 2606 O O . LEU A 1 332 ? -9.521 -36.634 -18.205 1.00 35.19 332 LEU A O 1
ATOM 2610 N N . ALA A 1 333 ? -9.459 -34.483 -17.455 1.00 36.31 333 ALA A N 1
ATOM 2611 C CA . ALA A 1 333 ? -10.876 -34.116 -17.385 1.00 36.31 333 ALA A CA 1
ATOM 2612 C C . ALA A 1 333 ? -11.695 -34.648 -16.189 1.00 36.31 333 ALA A C 1
ATOM 2614 O O . ALA A 1 333 ? -12.446 -35.607 -16.311 1.00 36.31 333 ALA A O 1
ATOM 2615 N N . GLN A 1 334 ? -11.626 -33.926 -15.063 1.00 32.75 334 GLN A N 1
ATOM 2616 C CA . GLN A 1 334 ? -12.786 -33.263 -14.435 1.00 32.75 334 GLN A CA 1
ATOM 2617 C C . GLN A 1 334 ? -12.343 -32.495 -13.174 1.00 32.75 334 GLN A C 1
ATOM 2619 O O . GLN A 1 334 ? -12.148 -33.096 -12.125 1.00 32.75 334 GLN A O 1
ATOM 2624 N N . SER A 1 335 ? -12.259 -31.163 -13.249 1.00 28.03 335 SER A N 1
ATOM 2625 C CA . SER A 1 335 ? -12.614 -30.298 -12.111 1.00 28.03 335 SER A CA 1
ATOM 2626 C C . SER A 1 335 ? -12.957 -28.883 -12.591 1.00 28.03 335 SER A C 1
ATOM 2628 O O . SER A 1 335 ? -12.087 -28.122 -13.001 1.00 28.03 335 SER A O 1
ATOM 2630 N N . SER A 1 336 ? -14.260 -28.597 -12.560 1.00 27.69 336 SER A N 1
ATOM 2631 C CA . SER A 1 336 ? -14.888 -27.320 -12.186 1.00 27.69 336 SER A CA 1
ATOM 2632 C C . SER A 1 336 ? -14.293 -26.003 -12.698 1.00 27.69 336 SER A C 1
ATOM 2634 O O . SER A 1 336 ? -13.283 -25.502 -12.215 1.00 27.69 336 SER A O 1
ATOM 2636 N N . THR A 1 337 ? -15.068 -25.349 -13.557 1.00 33.78 337 THR A N 1
ATOM 2637 C CA . THR A 1 337 ? -15.092 -23.901 -13.773 1.00 33.78 337 THR A CA 1
ATOM 2638 C C . THR A 1 337 ? -15.422 -23.171 -12.457 1.00 33.78 337 THR A C 1
ATOM 2640 O O . THR A 1 337 ? -16.573 -22.848 -12.186 1.00 33.78 337 THR A O 1
ATOM 2643 N N . SER A 1 338 ? -14.411 -22.955 -11.616 1.00 36.88 338 SER A N 1
ATOM 2644 C CA . SER A 1 338 ? -14.361 -21.920 -10.575 1.00 36.88 338 SER A CA 1
ATOM 2645 C C . SER A 1 338 ? -12.892 -21.691 -10.207 1.00 36.88 338 SER A C 1
ATOM 2647 O O . SER A 1 338 ? -12.364 -22.319 -9.291 1.00 36.88 338 SER A O 1
ATOM 2649 N N . THR A 1 339 ? -12.183 -20.844 -10.948 1.00 41.88 339 THR A N 1
ATOM 2650 C CA . THR A 1 339 ? -10.863 -20.365 -10.519 1.00 41.88 339 THR A CA 1
ATOM 2651 C C . THR A 1 339 ? -11.072 -19.422 -9.337 1.00 41.88 339 THR A C 1
ATOM 2653 O O . THR A 1 339 ? -11.329 -18.236 -9.524 1.00 41.88 339 THR A O 1
ATOM 2656 N N . SER A 1 340 ? -11.047 -19.954 -8.115 1.00 56.97 340 SER A N 1
ATOM 2657 C CA . SER A 1 340 ? -10.876 -19.131 -6.920 1.00 56.97 340 SER A CA 1
ATOM 2658 C C . SER A 1 340 ? -9.452 -18.577 -6.955 1.00 56.97 340 SER A C 1
ATOM 2660 O O . SER A 1 340 ? -8.503 -19.336 -6.763 1.00 56.97 340 SER A O 1
ATOM 2662 N N . ILE A 1 341 ? -9.316 -17.291 -7.267 1.00 74.50 341 ILE A N 1
ATOM 2663 C CA . ILE A 1 341 ? -8.052 -16.554 -7.168 1.00 74.50 341 ILE A CA 1
ATOM 2664 C C . ILE A 1 341 ? -7.612 -16.594 -5.700 1.00 74.50 341 ILE A C 1
ATOM 2666 O O . ILE A 1 341 ? -8.427 -16.338 -4.812 1.00 74.50 341 ILE A O 1
ATOM 2670 N N . GLU A 1 342 ? -6.358 -16.964 -5.436 1.00 87.50 342 GLU A N 1
ATOM 2671 C CA . GLU A 1 342 ? -5.795 -16.913 -4.084 1.00 87.50 342 GLU A CA 1
ATOM 2672 C C . GLU A 1 342 ? -5.570 -15.443 -3.695 1.00 87.50 342 GLU A C 1
ATOM 2674 O O . GLU A 1 342 ? -4.819 -14.756 -4.399 1.00 87.50 342 GLU A O 1
ATOM 2679 N N . PRO A 1 343 ? -6.189 -14.948 -2.604 1.00 91.81 343 PRO A N 1
ATOM 2680 C CA . PRO A 1 343 ? -6.018 -13.567 -2.178 1.00 91.81 343 PRO A CA 1
ATOM 2681 C C . PRO A 1 343 ? -4.550 -13.206 -1.947 1.00 91.81 343 PRO A C 1
ATOM 2683 O O . PRO A 1 343 ? -3.809 -13.999 -1.366 1.00 91.81 343 PRO A O 1
ATOM 2686 N N . LEU A 1 344 ? -4.132 -11.993 -2.316 1.00 93.94 344 LEU A N 1
ATOM 2687 C CA . LEU A 1 344 ? -2.771 -11.506 -2.072 1.00 93.94 344 LEU A CA 1
ATOM 2688 C C . LEU A 1 344 ? -2.412 -11.576 -0.583 1.00 93.94 344 LEU A C 1
ATOM 2690 O O . LEU A 1 344 ? -1.329 -12.044 -0.241 1.00 93.94 344 LEU A O 1
ATOM 2694 N N . ALA A 1 345 ? -3.350 -11.216 0.296 1.00 93.12 345 ALA A N 1
ATOM 2695 C CA . ALA A 1 345 ? -3.180 -11.308 1.745 1.00 93.12 345 ALA A CA 1
ATOM 2696 C C . ALA A 1 345 ? -2.940 -12.745 2.266 1.00 93.12 345 ALA A C 1
ATOM 2698 O O . ALA A 1 345 ? -2.490 -12.926 3.392 1.00 93.12 345 ALA A O 1
ATOM 2699 N N . SER A 1 346 ? -3.221 -13.783 1.467 1.00 94.06 346 SER A N 1
ATOM 2700 C CA . SER A 1 346 ? -2.925 -15.186 1.806 1.00 94.06 346 SER A CA 1
ATOM 2701 C C . SER A 1 346 ? -1.565 -15.671 1.285 1.00 94.06 346 SER A C 1
ATOM 2703 O O . SER A 1 346 ? -1.125 -16.764 1.645 1.00 94.06 346 SER A O 1
ATOM 2705 N N . LYS A 1 347 ? -0.877 -14.879 0.450 1.00 94.00 347 LYS A N 1
ATOM 2706 C CA . LYS A 1 347 ? 0.386 -15.264 -0.191 1.00 94.00 347 LYS A CA 1
ATOM 2707 C C . LYS A 1 347 ? 1.589 -14.848 0.655 1.00 94.00 347 LYS A C 1
ATOM 2709 O O . LYS A 1 347 ? 1.748 -13.679 1.012 1.00 94.00 347 LYS A O 1
ATOM 2714 N N . HIS A 1 348 ? 2.491 -15.799 0.900 1.00 95.38 348 HIS A N 1
ATOM 2715 C CA . HIS A 1 348 ? 3.687 -15.586 1.715 1.00 95.38 348 HIS A CA 1
ATOM 2716 C C . HIS A 1 348 ? 4.986 -15.886 0.955 1.00 95.38 348 HIS A C 1
ATOM 2718 O O . HIS A 1 348 ? 5.183 -16.991 0.449 1.00 95.38 348 HIS A O 1
ATOM 2724 N N . PHE A 1 349 ? 5.907 -14.922 0.937 1.00 95.69 349 PHE A N 1
ATOM 2725 C CA . PHE A 1 349 ? 7.183 -14.974 0.230 1.00 95.69 349 PHE A CA 1
ATOM 2726 C C . PHE A 1 349 ? 8.326 -14.473 1.116 1.00 95.69 349 PHE A C 1
ATOM 2728 O O . PHE A 1 349 ? 8.276 -13.380 1.684 1.00 95.69 349 PHE A O 1
ATOM 2735 N N . SER A 1 350 ? 9.409 -15.243 1.198 1.00 93.69 350 SER A N 1
ATOM 2736 C CA . SER A 1 350 ? 10.605 -14.855 1.951 1.00 93.69 350 SER A CA 1
ATOM 2737 C C . SER A 1 350 ? 11.507 -13.920 1.137 1.00 93.69 350 SER A C 1
ATOM 2739 O O . SER A 1 350 ? 11.962 -14.295 0.056 1.00 93.69 350 SER A O 1
ATOM 2741 N N . TYR A 1 351 ? 11.846 -12.747 1.671 1.00 92.12 351 TYR A N 1
ATOM 2742 C CA . TYR A 1 351 ? 12.830 -11.837 1.071 1.00 92.12 351 TYR A CA 1
ATOM 2743 C C . TYR A 1 351 ? 14.270 -12.226 1.473 1.00 92.12 351 TYR A C 1
ATOM 2745 O O . TYR A 1 351 ? 14.484 -12.604 2.626 1.00 92.12 351 TYR A O 1
ATOM 2753 N N . PRO A 1 352 ? 15.286 -12.101 0.591 1.00 88.06 352 PRO A N 1
ATOM 2754 C CA . PRO A 1 352 ? 15.209 -11.678 -0.815 1.00 88.06 352 PRO A CA 1
ATOM 2755 C C . PRO A 1 352 ? 15.013 -12.826 -1.820 1.00 88.06 352 PRO A C 1
ATOM 2757 O O . PRO A 1 352 ? 14.659 -12.578 -2.966 1.00 88.06 352 PRO A O 1
ATOM 2760 N N . SER A 1 353 ? 15.289 -14.078 -1.442 1.00 85.25 353 SER A N 1
ATOM 2761 C CA . SER A 1 353 ? 15.473 -15.183 -2.400 1.00 85.25 353 SER A CA 1
ATOM 2762 C C . SER A 1 353 ? 14.212 -15.981 -2.744 1.00 85.25 353 SER A C 1
ATOM 2764 O O . SER A 1 353 ? 14.237 -16.752 -3.699 1.00 85.25 353 SER A O 1
ATOM 2766 N N . GLY A 1 354 ? 13.127 -15.830 -1.985 1.00 88.38 354 GLY A N 1
ATOM 2767 C CA . GLY A 1 354 ? 11.864 -16.549 -2.188 1.00 88.38 354 GLY A CA 1
ATOM 2768 C C . GLY A 1 354 ? 10.772 -15.721 -2.861 1.00 88.38 354 GLY A C 1
ATOM 2769 O O . GLY A 1 354 ? 9.615 -16.128 -2.831 1.00 88.38 354 GLY A O 1
ATOM 2770 N N . ILE A 1 355 ? 11.119 -14.564 -3.430 1.00 93.19 355 ILE A N 1
ATOM 2771 C CA . ILE A 1 355 ? 10.164 -13.666 -4.086 1.00 93.19 355 ILE A CA 1
ATOM 2772 C C . ILE A 1 355 ? 10.048 -14.032 -5.570 1.00 93.19 355 ILE A C 1
ATOM 2774 O O . ILE A 1 355 ? 11.075 -14.110 -6.255 1.00 93.19 355 ILE A O 1
ATOM 2778 N N . PRO A 1 356 ? 8.829 -14.263 -6.091 1.00 94.38 356 PRO A N 1
ATOM 2779 C CA . PRO A 1 356 ? 8.621 -14.510 -7.512 1.00 94.38 356 PRO A CA 1
ATOM 2780 C C . PRO A 1 356 ? 8.851 -13.235 -8.335 1.00 94.38 356 PRO A C 1
ATOM 2782 O O . PRO A 1 356 ? 8.847 -12.125 -7.811 1.00 94.38 356 PRO A O 1
ATOM 2785 N N . TYR A 1 357 ? 9.010 -13.370 -9.655 1.00 94.12 357 TYR A N 1
ATOM 2786 C CA . TYR A 1 357 ? 9.071 -12.189 -10.526 1.00 94.12 357 TYR A CA 1
ATOM 2787 C C . TYR A 1 357 ? 7.783 -11.353 -10.443 1.00 94.12 357 TYR A C 1
ATOM 2789 O O . TYR A 1 357 ? 7.866 -10.131 -10.414 1.00 94.12 357 TYR A O 1
ATOM 2797 N N . GLN A 1 358 ? 6.627 -12.014 -10.334 1.00 95.06 358 GLN A N 1
ATOM 2798 C CA . GLN A 1 358 ? 5.308 -11.426 -10.095 1.00 95.06 358 GLN A CA 1
ATOM 2799 C C . GLN A 1 358 ? 4.572 -12.272 -9.047 1.00 95.06 358 GLN A C 1
ATOM 2801 O O . GLN A 1 358 ? 4.527 -13.499 -9.165 1.00 95.06 358 GLN A O 1
ATOM 2806 N N . ALA A 1 359 ? 4.046 -11.635 -8.003 1.00 94.31 359 ALA A N 1
ATOM 2807 C CA . ALA A 1 359 ? 3.287 -12.267 -6.922 1.00 94.31 359 ALA A CA 1
ATOM 2808 C C . ALA A 1 359 ? 1.840 -12.583 -7.333 1.00 94.31 359 ALA A C 1
ATOM 2810 O O . ALA A 1 359 ? 1.194 -13.470 -6.761 1.00 94.31 359 ALA A O 1
ATOM 2811 N N . ASP A 1 360 ? 1.341 -11.876 -8.343 1.00 92.56 360 ASP A N 1
ATOM 2812 C CA . ASP A 1 360 ? 0.025 -12.071 -8.923 1.00 92.56 360 ASP A CA 1
ATOM 2813 C C . ASP A 1 360 ? 0.135 -12.530 -10.391 1.00 92.56 360 ASP A C 1
ATOM 2815 O O . ASP A 1 360 ? 0.194 -11.707 -11.306 1.00 92.56 360 ASP A O 1
ATOM 2819 N N . PRO A 1 361 ? 0.197 -13.854 -10.633 1.00 84.50 361 PRO A N 1
ATOM 2820 C CA . PRO A 1 361 ? 0.273 -14.415 -11.981 1.00 84.50 361 PRO A CA 1
ATOM 2821 C C . PRO A 1 361 ? -1.094 -14.472 -12.684 1.00 84.50 361 PRO A C 1
ATOM 2823 O O . PRO A 1 361 ? -1.171 -14.913 -13.833 1.00 84.50 361 PRO A O 1
ATOM 2826 N N . ASP A 1 362 ? -2.173 -14.102 -11.990 1.00 84.12 362 ASP A N 1
ATOM 2827 C CA . ASP A 1 362 ? -3.533 -14.273 -12.475 1.00 84.12 362 ASP A CA 1
ATOM 2828 C C . ASP A 1 362 ? -3.923 -13.178 -13.483 1.00 84.12 362 ASP A C 1
ATOM 2830 O O . ASP A 1 362 ? -3.353 -12.088 -13.546 1.00 84.12 362 ASP A O 1
ATOM 2834 N N . MET A 1 363 ? -4.927 -13.481 -14.307 1.00 80.44 363 MET A N 1
ATOM 2835 C CA . MET A 1 363 ? -5.513 -12.548 -15.273 1.00 80.44 363 MET A CA 1
ATOM 2836 C C . MET A 1 363 ? -6.950 -12.247 -14.849 1.00 80.44 363 MET A C 1
ATOM 2838 O O . MET A 1 363 ? -7.866 -13.015 -15.146 1.00 80.44 363 MET A O 1
ATOM 2842 N N . GLY A 1 364 ? -7.135 -11.149 -14.114 1.00 77.19 364 GLY A N 1
ATOM 2843 C CA . GLY A 1 364 ? -8.444 -10.703 -13.631 1.00 77.19 364 GLY A CA 1
ATOM 2844 C C . GLY A 1 364 ? -9.041 -9.557 -14.450 1.00 77.19 364 GLY A C 1
ATOM 2845 O O . GLY A 1 364 ? -8.504 -9.146 -15.476 1.00 77.19 364 GLY A O 1
ATOM 2846 N N . VAL A 1 365 ? -10.161 -9.007 -13.969 1.00 76.81 365 VAL A N 1
ATOM 2847 C CA . VAL A 1 365 ? -10.900 -7.911 -14.634 1.00 76.81 365 VAL A CA 1
ATOM 2848 C C . VAL A 1 365 ? -10.048 -6.645 -14.780 1.00 76.81 365 VAL A C 1
ATOM 2850 O O . VAL A 1 365 ? -10.195 -5.920 -15.757 1.00 76.81 365 VAL A O 1
ATOM 2853 N N . ARG A 1 366 ? -9.124 -6.412 -13.841 1.00 81.94 366 ARG A N 1
ATOM 2854 C CA . ARG A 1 366 ? -8.160 -5.298 -13.860 1.00 81.94 366 ARG A CA 1
ATOM 2855 C C . ARG A 1 366 ? -6.868 -5.611 -14.633 1.00 81.94 366 ARG A C 1
ATOM 2857 O O . ARG A 1 366 ? -5.916 -4.847 -14.564 1.00 81.94 366 ARG A O 1
ATOM 2864 N N . GLY A 1 367 ? -6.825 -6.735 -15.353 1.00 85.50 367 GLY A N 1
ATOM 2865 C CA . GLY A 1 367 ? -5.644 -7.207 -16.075 1.00 85.50 367 GLY A CA 1
ATOM 2866 C C . GLY A 1 367 ? -4.679 -8.025 -15.214 1.00 85.50 367 GLY A C 1
ATOM 2867 O O . GLY A 1 367 ? -5.007 -8.452 -14.099 1.00 85.50 367 GLY A O 1
ATOM 2868 N N . SER A 1 368 ? -3.500 -8.291 -15.773 1.00 90.38 368 SER A N 1
ATOM 2869 C CA . SER A 1 368 ? -2.361 -8.894 -15.076 1.00 90.38 368 SER A CA 1
ATOM 2870 C C . SER A 1 368 ? -1.578 -7.838 -14.297 1.00 90.38 368 SER A C 1
ATOM 2872 O O . SER A 1 368 ? -1.635 -6.654 -14.626 1.00 90.38 368 SER A O 1
ATOM 2874 N N . GLN A 1 369 ? -0.780 -8.278 -13.325 1.00 94.00 369 GLN A N 1
ATOM 2875 C CA . GLN A 1 369 ? 0.204 -7.427 -12.663 1.00 94.00 369 GLN A CA 1
ATOM 2876 C C . GLN A 1 369 ? 1.081 -6.688 -13.700 1.00 94.00 369 GLN A C 1
ATOM 2878 O O . GLN A 1 369 ? 1.618 -7.308 -14.623 1.00 94.00 369 GLN A O 1
ATOM 2883 N N . SER A 1 370 ? 1.199 -5.360 -13.574 1.00 92.69 370 SER A N 1
ATOM 2884 C CA . SER A 1 370 ? 1.914 -4.500 -14.533 1.00 92.69 370 SER A CA 1
ATOM 2885 C C . SER A 1 370 ? 3.424 -4.448 -14.290 1.00 92.69 370 SER A C 1
ATOM 2887 O O . SER A 1 370 ? 4.204 -4.341 -15.238 1.00 92.69 370 SER A O 1
ATOM 2889 N N . GLY A 1 371 ? 3.837 -4.507 -13.023 1.00 95.19 371 GLY A N 1
ATOM 2890 C CA . GLY A 1 371 ? 5.226 -4.445 -12.594 1.00 95.19 371 GLY A CA 1
ATOM 2891 C C . GLY A 1 371 ? 5.804 -5.804 -12.215 1.00 95.19 371 GLY A C 1
ATOM 2892 O O . GLY A 1 371 ? 5.345 -6.855 -12.666 1.00 95.19 371 GLY A O 1
ATOM 2893 N N . TYR A 1 372 ? 6.849 -5.775 -11.391 1.00 96.25 372 TYR A N 1
ATOM 2894 C CA . TYR A 1 372 ? 7.557 -6.959 -10.904 1.00 96.25 372 TYR A CA 1
ATOM 2895 C C . TYR A 1 372 ? 7.919 -6.830 -9.424 1.00 96.25 372 TYR A C 1
ATOM 2897 O O . TYR A 1 372 ? 8.189 -5.741 -8.926 1.00 96.25 372 TYR A O 1
ATOM 2905 N N . ASN A 1 373 ? 7.996 -7.952 -8.714 1.00 97.19 373 ASN A N 1
ATOM 2906 C CA . ASN A 1 373 ? 8.375 -8.001 -7.301 1.00 97.19 373 ASN A CA 1
ATOM 2907 C C . ASN A 1 373 ? 9.868 -8.270 -7.075 1.00 97.19 373 ASN A C 1
ATOM 2909 O O . ASN A 1 373 ? 10.399 -7.960 -6.005 1.00 97.19 373 ASN A O 1
ATOM 2913 N N . LEU A 1 374 ? 10.564 -8.825 -8.073 1.00 94.62 374 LEU A N 1
ATOM 2914 C CA . LEU A 1 374 ? 12.003 -9.076 -8.004 1.00 94.62 374 LEU A CA 1
ATOM 2915 C C . LEU A 1 374 ? 12.773 -7.788 -8.318 1.00 94.62 374 LEU A C 1
ATOM 2917 O O . LEU A 1 374 ? 13.156 -7.529 -9.458 1.00 94.62 374 LEU A O 1
ATOM 2921 N N . CYS A 1 375 ? 12.984 -6.977 -7.285 1.00 94.75 375 CYS A N 1
ATOM 2922 C CA . CYS A 1 375 ? 13.622 -5.669 -7.388 1.00 94.75 375 CYS A CA 1
ATOM 2923 C C . CYS A 1 375 ? 15.074 -5.728 -6.910 1.00 94.75 375 CYS A C 1
ATOM 2925 O O . CYS A 1 375 ? 15.377 -6.262 -5.845 1.00 94.75 375 CYS A O 1
ATOM 2927 N N . ASN A 1 376 ? 15.997 -5.210 -7.716 1.00 92.81 376 ASN A N 1
ATOM 2928 C CA . ASN A 1 376 ? 17.428 -5.212 -7.430 1.00 92.81 376 ASN A CA 1
ATOM 2929 C C . ASN A 1 376 ? 18.126 -4.024 -8.116 1.00 92.81 376 ASN A C 1
ATOM 2931 O O . ASN A 1 376 ? 17.488 -3.172 -8.729 1.00 92.81 376 ASN A O 1
ATOM 2935 N N . SER A 1 377 ? 19.454 -3.964 -8.052 1.00 93.00 377 SER A N 1
ATOM 2936 C CA . SER A 1 377 ? 20.234 -2.867 -8.642 1.00 93.00 377 SER A CA 1
ATOM 2937 C C . SER A 1 377 ? 20.036 -2.668 -10.152 1.00 93.00 377 SER A C 1
ATOM 2939 O O . SER A 1 377 ? 20.279 -1.574 -10.645 1.00 93.00 377 SER A O 1
ATOM 2941 N N . THR A 1 378 ? 19.597 -3.690 -10.894 1.00 93.12 378 THR A N 1
ATOM 2942 C CA . THR A 1 378 ? 19.307 -3.590 -12.338 1.00 93.12 378 THR A CA 1
ATOM 2943 C C . THR A 1 378 ? 17.934 -2.995 -12.635 1.00 93.12 378 THR A C 1
ATOM 2945 O O . THR A 1 378 ? 17.719 -2.480 -13.728 1.00 93.12 378 THR A O 1
ATOM 2948 N N . THR A 1 379 ? 17.016 -3.054 -11.669 1.00 94.44 379 THR A N 1
ATOM 2949 C CA . THR A 1 379 ? 15.668 -2.490 -11.781 1.00 94.44 379 THR A CA 1
ATOM 2950 C C . THR A 1 379 ? 15.564 -1.107 -11.151 1.00 94.44 379 THR A C 1
ATOM 2952 O O . THR A 1 379 ? 14.553 -0.438 -11.324 1.00 94.44 379 THR A O 1
ATOM 2955 N N . GLU A 1 380 ? 16.580 -0.688 -10.397 1.00 94.88 380 GLU A N 1
ATOM 2956 C CA . GLU A 1 380 ? 16.624 0.601 -9.716 1.00 94.88 380 GLU A CA 1
ATOM 2957 C C . GLU A 1 380 ? 16.734 1.767 -10.702 1.00 94.88 380 GLU A C 1
ATOM 2959 O O . GLU A 1 380 ? 17.564 1.759 -11.612 1.00 94.88 380 GLU A O 1
ATOM 2964 N N . GLY A 1 381 ? 15.928 2.807 -10.489 1.00 93.75 381 GLY A N 1
ATOM 2965 C CA . GLY A 1 381 ? 15.966 4.017 -11.304 1.00 93.75 381 GLY A CA 1
ATOM 2966 C C . GLY A 1 381 ? 14.589 4.641 -11.523 1.00 93.75 381 GLY A C 1
ATOM 2967 O O . GLY A 1 381 ? 13.584 4.099 -11.068 1.00 93.75 381 GLY A O 1
ATOM 2968 N N . PRO A 1 382 ? 14.518 5.770 -12.252 1.00 93.12 382 PRO A N 1
ATOM 2969 C CA . PRO A 1 382 ? 13.280 6.536 -12.435 1.00 93.12 382 PRO A CA 1
ATOM 2970 C C . PRO A 1 382 ? 12.187 5.778 -13.203 1.00 93.12 382 PRO A C 1
ATOM 2972 O O . PRO A 1 382 ? 11.017 6.114 -13.082 1.00 93.12 382 PRO A O 1
ATOM 2975 N N . ASN A 1 383 ? 12.558 4.738 -13.955 1.00 95.12 383 ASN A N 1
ATOM 2976 C CA . AS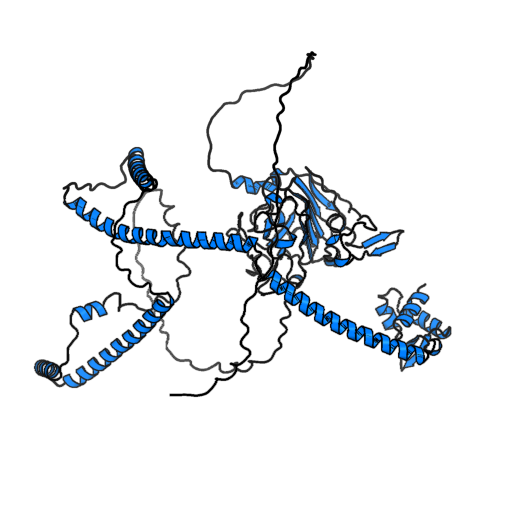N A 1 383 ? 11.635 3.913 -14.737 1.00 95.12 383 ASN A CA 1
ATOM 2977 C C . ASN A 1 383 ? 11.325 2.563 -14.069 1.00 95.12 383 ASN A C 1
ATOM 2979 O O . ASN A 1 383 ? 10.759 1.689 -14.719 1.00 95.12 383 ASN A O 1
ATOM 2983 N N . SER A 1 384 ? 11.722 2.358 -12.805 1.00 97.31 384 SER A N 1
ATOM 2984 C CA . SER A 1 384 ? 11.461 1.094 -12.109 1.00 97.31 384 SER A CA 1
ATOM 2985 C C . SER A 1 384 ? 9.960 0.806 -12.057 1.00 97.31 384 SER A C 1
ATOM 2987 O O . SER A 1 384 ? 9.172 1.692 -11.720 1.00 97.31 384 SER A O 1
ATOM 2989 N N . LEU A 1 385 ? 9.576 -0.433 -12.368 1.00 97.62 385 LEU A N 1
ATOM 2990 C CA . LEU A 1 385 ? 8.227 -0.969 -12.165 1.00 97.62 385 LEU A CA 1
ATOM 2991 C C . LEU A 1 385 ? 8.184 -1.911 -10.954 1.00 97.62 385 LEU A C 1
ATOM 2993 O O . LEU A 1 385 ? 7.462 -2.906 -10.944 1.00 97.62 385 LEU A O 1
ATOM 2997 N N . CYS A 1 386 ? 9.015 -1.635 -9.947 1.00 98.06 386 CYS A N 1
ATOM 2998 C CA . CYS A 1 386 ? 9.064 -2.442 -8.739 1.00 98.06 386 CYS A CA 1
ATOM 2999 C C . CYS A 1 386 ? 7.756 -2.337 -7.945 1.00 98.06 386 CYS A C 1
ATOM 3001 O O . CYS A 1 386 ? 7.364 -1.250 -7.525 1.00 98.06 386 CYS A O 1
ATOM 3003 N N . GLN A 1 387 ? 7.143 -3.486 -7.676 1.00 97.69 387 GLN A N 1
ATOM 3004 C CA . GLN A 1 387 ? 5.944 -3.658 -6.857 1.00 97.69 387 GLN A CA 1
ATOM 3005 C C . GLN A 1 387 ? 6.256 -4.340 -5.519 1.00 97.69 387 GLN A C 1
ATOM 3007 O O . GLN A 1 387 ? 5.451 -5.082 -4.960 1.00 97.69 387 GLN A O 1
ATOM 3012 N N . THR A 1 388 ? 7.437 -4.046 -4.974 1.00 97.75 388 THR A N 1
ATOM 3013 C CA . THR A 1 388 ? 7.861 -4.443 -3.628 1.00 97.75 388 THR A CA 1
ATOM 3014 C C . THR A 1 388 ? 8.277 -3.199 -2.843 1.00 97.75 388 THR A C 1
ATOM 3016 O O . THR A 1 388 ? 9.192 -2.481 -3.244 1.00 97.75 388 THR A O 1
ATOM 3019 N N . SER A 1 389 ? 7.602 -2.948 -1.726 1.00 97.81 389 SER A N 1
ATOM 3020 C CA . SER A 1 389 ? 7.750 -1.768 -0.874 1.00 97.81 389 SER A CA 1
ATOM 3021 C C . SER A 1 389 ? 8.335 -2.133 0.494 1.00 97.81 389 SER A C 1
ATOM 3023 O O . SER A 1 389 ? 8.262 -3.280 0.943 1.00 97.81 389 SER A O 1
ATOM 3025 N N . PHE A 1 390 ? 8.947 -1.153 1.157 1.00 97.62 390 PHE A N 1
ATOM 3026 C CA . PHE A 1 390 ? 9.606 -1.317 2.450 1.00 97.62 390 PHE A CA 1
ATOM 3027 C C . PHE A 1 390 ? 9.221 -0.185 3.394 1.00 97.62 390 PHE A C 1
ATOM 3029 O O . PHE A 1 390 ? 9.078 0.955 2.965 1.00 97.62 390 PHE A O 1
ATOM 3036 N N . LEU A 1 391 ? 9.117 -0.475 4.688 1.00 97.81 391 LEU A N 1
ATOM 3037 C CA . LEU A 1 391 ? 8.978 0.551 5.721 1.00 97.81 391 LEU A CA 1
ATOM 3038 C C . LEU A 1 391 ? 9.722 0.084 6.970 1.00 97.81 391 LEU A C 1
ATOM 3040 O O . LEU A 1 391 ? 9.280 -0.829 7.662 1.00 97.81 391 LEU A O 1
ATOM 3044 N N . ASN A 1 392 ? 10.869 0.700 7.250 1.00 95.62 392 ASN A N 1
ATOM 3045 C CA . ASN A 1 392 ? 11.748 0.306 8.357 1.00 95.62 392 ASN A CA 1
ATOM 3046 C C . ASN A 1 392 ? 12.014 1.462 9.319 1.00 95.62 392 ASN A C 1
ATOM 3048 O O . ASN A 1 392 ? 12.025 1.269 10.533 1.00 95.62 392 ASN A O 1
ATOM 3052 N N . HIS A 1 393 ? 12.257 2.651 8.769 1.00 94.44 393 HIS A N 1
ATOM 3053 C CA . HIS A 1 393 ? 12.651 3.841 9.512 1.00 94.44 393 HIS A CA 1
ATOM 3054 C C . HIS A 1 393 ? 12.369 5.105 8.682 1.00 94.44 393 HIS A C 1
ATOM 3056 O O . HIS A 1 393 ? 12.054 5.014 7.496 1.00 94.44 393 HIS A O 1
ATOM 3062 N N . LEU A 1 394 ? 12.519 6.290 9.284 1.00 94.31 394 LEU A N 1
ATOM 3063 C CA . LEU A 1 394 ? 12.326 7.582 8.617 1.00 94.31 394 LEU A CA 1
ATOM 3064 C C . LEU A 1 394 ? 13.221 7.773 7.378 1.00 94.31 394 LEU A C 1
ATOM 3066 O O . LEU A 1 394 ? 12.822 8.453 6.443 1.00 94.31 394 LEU A O 1
ATOM 3070 N N . ASP A 1 395 ? 14.417 7.184 7.358 1.00 92.12 395 ASP A N 1
ATOM 3071 C CA . ASP A 1 395 ? 15.356 7.237 6.229 1.00 92.12 395 ASP A CA 1
ATOM 3072 C C . ASP A 1 395 ? 15.256 6.028 5.286 1.00 92.12 395 ASP A C 1
ATOM 3074 O O . ASP A 1 395 ? 15.952 5.976 4.273 1.00 92.12 395 ASP A O 1
ATOM 3078 N N . ASP A 1 396 ? 14.367 5.076 5.565 1.00 94.75 396 ASP A N 1
ATOM 3079 C CA . ASP A 1 396 ? 14.231 3.821 4.828 1.00 94.75 396 ASP A CA 1
ATOM 3080 C C . ASP A 1 396 ? 12.768 3.373 4.789 1.00 94.75 396 ASP A C 1
ATOM 3082 O O . ASP A 1 396 ? 12.353 2.422 5.464 1.00 94.75 396 ASP A O 1
ATOM 3086 N N . PHE A 1 397 ? 11.981 4.103 4.002 1.00 97.38 397 PHE A N 1
ATOM 3087 C CA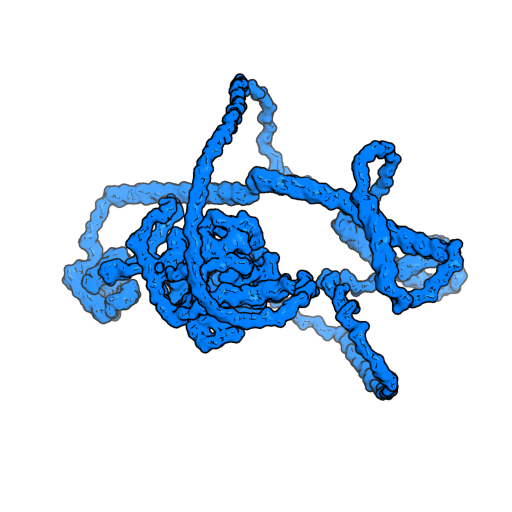 . PHE A 1 397 ? 10.600 3.764 3.691 1.00 97.38 397 PHE A CA 1
ATOM 3088 C C . PHE A 1 397 ? 10.294 4.024 2.219 1.00 97.38 397 PHE A C 1
ATOM 3090 O O . PHE A 1 397 ? 11.033 4.726 1.524 1.00 97.38 397 PHE A O 1
ATOM 3097 N N . CYS A 1 398 ? 9.192 3.454 1.754 1.00 98.19 398 CYS A N 1
ATOM 3098 C CA . CYS A 1 398 ? 8.678 3.632 0.412 1.00 98.19 398 CYS A CA 1
ATOM 3099 C C . CYS A 1 398 ? 7.219 4.071 0.439 1.00 98.19 398 CYS A C 1
ATOM 3101 O O . CYS A 1 398 ? 6.526 3.826 1.414 1.00 98.19 398 CYS A O 1
ATOM 3103 N N . LEU A 1 399 ? 6.756 4.698 -0.634 1.00 97.94 399 LEU A N 1
ATOM 3104 C CA . LEU A 1 399 ? 5.359 5.030 -0.889 1.00 97.94 399 LEU A CA 1
ATOM 3105 C C . LEU A 1 399 ? 4.939 4.387 -2.206 1.00 97.94 399 LEU A C 1
ATOM 3107 O O . LEU A 1 399 ? 5.770 4.220 -3.104 1.00 97.94 399 LEU A O 1
ATOM 3111 N N . TRP A 1 400 ? 3.669 4.026 -2.321 1.00 98.12 400 TRP A N 1
ATOM 3112 C CA . TRP A 1 400 ? 3.095 3.622 -3.596 1.00 98.12 400 TRP A CA 1
ATOM 3113 C C . TRP A 1 400 ? 2.698 4.866 -4.385 1.00 98.12 400 TRP A C 1
ATOM 3115 O O . TRP A 1 400 ? 2.160 5.814 -3.816 1.00 98.12 400 TRP A O 1
ATOM 3125 N N . SER A 1 401 ? 3.029 4.899 -5.673 1.00 97.25 401 SER A N 1
ATOM 3126 C CA . SER A 1 401 ? 2.599 5.980 -6.557 1.00 97.25 401 SER A CA 1
ATOM 3127 C C . SER A 1 401 ? 2.693 5.593 -8.027 1.00 97.25 401 SER A C 1
ATOM 3129 O O . SER A 1 401 ? 3.390 4.629 -8.380 1.00 97.25 401 SER A O 1
ATOM 3131 N N . SER A 1 402 ? 2.024 6.373 -8.881 1.00 96.25 402 SER A N 1
ATOM 3132 C CA . SER A 1 402 ? 1.775 5.961 -10.254 1.00 96.25 402 SER A CA 1
ATOM 3133 C C . SER A 1 402 ? 3.081 5.720 -11.035 1.00 96.25 402 SER A C 1
ATOM 3135 O O . SER A 1 402 ? 4.056 6.492 -10.942 1.00 96.25 402 SER A O 1
ATOM 3137 N N . PRO A 1 403 ? 3.134 4.664 -11.873 1.00 95.25 403 PRO A N 1
ATOM 3138 C CA . PRO A 1 403 ? 4.236 4.466 -12.799 1.00 95.25 403 PRO A CA 1
ATOM 3139 C C . PRO A 1 403 ? 4.347 5.585 -13.842 1.00 95.25 403 PRO A C 1
ATOM 3141 O O . PRO A 1 403 ? 5.469 5.823 -14.313 1.00 95.25 403 PRO A O 1
ATOM 3144 N N . THR A 1 404 ? 3.254 6.279 -14.185 1.00 94.19 404 THR A N 1
ATOM 3145 C CA . THR A 1 404 ? 3.219 7.311 -15.231 1.00 94.19 404 THR A CA 1
ATOM 3146 C C . THR A 1 404 ? 2.735 8.662 -14.710 1.00 94.19 404 THR A C 1
ATOM 3148 O O . THR A 1 404 ? 1.944 8.750 -13.783 1.00 94.19 404 THR A O 1
ATOM 3151 N N . ALA A 1 405 ? 3.290 9.745 -15.251 1.00 94.94 405 ALA A N 1
ATOM 3152 C CA . ALA A 1 405 ? 3.062 11.080 -14.714 1.00 94.94 405 ALA A CA 1
ATOM 3153 C C . ALA A 1 405 ? 1.643 11.601 -14.987 1.00 94.94 405 ALA A C 1
ATOM 3155 O O . ALA A 1 405 ? 1.099 11.386 -16.067 1.00 94.94 405 ALA A O 1
ATOM 3156 N N . ASN A 1 406 ? 1.142 12.427 -14.063 1.00 92.62 406 ASN A N 1
ATOM 3157 C CA . ASN A 1 406 ? -0.119 13.164 -14.170 1.00 92.62 406 ASN A CA 1
ATOM 3158 C C . ASN A 1 406 ? -1.377 12.273 -14.129 1.00 92.62 406 ASN A C 1
ATOM 3160 O O . ASN A 1 406 ? -2.397 12.602 -14.739 1.00 92.62 406 ASN A O 1
ATOM 3164 N N . GLU A 1 407 ? -1.321 11.186 -13.361 1.00 92.38 407 GLU A N 1
ATOM 3165 C CA . GLU A 1 407 ? -2.464 10.310 -13.081 1.00 92.38 407 GLU A CA 1
ATOM 3166 C C . GLU A 1 407 ? -3.042 10.562 -11.680 1.00 92.38 407 GLU A C 1
ATOM 3168 O O . GLU A 1 407 ? -2.416 11.218 -10.842 1.00 92.38 407 GLU A O 1
ATOM 3173 N N . THR A 1 408 ? -4.270 10.104 -11.438 1.00 94.12 408 THR A N 1
ATOM 3174 C CA . THR A 1 408 ? -4.871 10.115 -10.097 1.00 94.12 408 THR A CA 1
ATOM 3175 C C . THR A 1 408 ? -4.643 8.762 -9.439 1.00 94.12 408 THR A C 1
ATOM 3177 O O . THR A 1 408 ? -4.678 7.743 -10.127 1.00 94.12 408 THR A O 1
ATOM 3180 N N . ILE A 1 409 ? -4.442 8.737 -8.120 1.00 93.19 409 ILE A N 1
ATOM 3181 C CA . ILE A 1 409 ? -4.194 7.482 -7.405 1.00 93.19 409 ILE A CA 1
ATOM 3182 C C . ILE A 1 409 ? -5.359 6.497 -7.567 1.00 93.19 409 ILE A C 1
ATOM 3184 O O . ILE A 1 409 ? -5.136 5.303 -7.718 1.00 93.19 409 ILE A O 1
ATOM 3188 N N . GLY A 1 410 ? -6.599 7.003 -7.615 1.00 88.56 410 GLY A N 1
ATOM 3189 C CA . GLY A 1 410 ? -7.803 6.185 -7.777 1.00 88.56 410 GLY A CA 1
ATOM 3190 C C . GLY A 1 410 ? -7.901 5.490 -9.141 1.00 88.56 410 GLY A C 1
ATOM 3191 O O . GLY A 1 410 ? -8.480 4.410 -9.240 1.00 88.56 410 GLY A O 1
ATOM 3192 N N . ASP A 1 411 ? -7.315 6.070 -10.192 1.00 89.44 411 ASP A N 1
ATOM 3193 C CA . ASP A 1 411 ? -7.280 5.449 -11.522 1.00 89.44 411 ASP A CA 1
ATOM 3194 C C . ASP A 1 411 ? -6.142 4.420 -11.644 1.00 89.44 411 ASP A C 1
ATOM 3196 O O . ASP A 1 411 ? -6.246 3.458 -12.412 1.00 89.44 411 ASP A O 1
ATOM 3200 N N . THR A 1 412 ? -5.060 4.598 -10.879 1.00 93.12 412 THR A N 1
ATOM 3201 C CA . THR A 1 412 ? -3.827 3.806 -10.999 1.00 93.12 412 THR A CA 1
ATOM 3202 C C . THR A 1 412 ? -3.625 2.764 -9.908 1.00 93.12 412 THR A C 1
ATOM 3204 O O . THR A 1 412 ? -2.635 2.032 -9.972 1.00 93.12 412 THR A O 1
ATOM 3207 N N . GLU A 1 413 ? -4.583 2.598 -8.987 1.00 91.81 413 GLU A N 1
ATOM 3208 C CA . GLU A 1 413 ? -4.474 1.721 -7.810 1.00 91.81 413 GLU A CA 1
ATOM 3209 C C . GLU A 1 413 ? -3.959 0.314 -8.127 1.00 91.81 413 GLU A C 1
ATOM 3211 O O . GLU A 1 413 ? -3.284 -0.294 -7.307 1.00 91.81 413 GLU A O 1
ATOM 3216 N N . ALA A 1 414 ? -4.282 -0.228 -9.306 1.00 90.44 414 ALA A N 1
ATOM 3217 C CA . ALA A 1 414 ? -3.878 -1.568 -9.733 1.00 90.44 414 ALA A CA 1
ATOM 3218 C C . ALA A 1 414 ? -2.403 -1.668 -10.166 1.00 90.44 414 ALA A C 1
ATOM 3220 O O . ALA A 1 414 ? -1.820 -2.754 -10.120 1.00 90.44 414 ALA A O 1
ATOM 3221 N N . VAL A 1 415 ? -1.805 -0.563 -10.614 1.00 94.38 415 VAL A N 1
ATOM 3222 C CA . VAL A 1 415 ? -0.516 -0.529 -11.324 1.00 94.38 415 VAL A CA 1
ATOM 3223 C C . VAL A 1 415 ? 0.569 0.274 -10.606 1.00 94.38 415 VAL A C 1
ATOM 3225 O O . VAL A 1 415 ? 1.656 0.433 -11.161 1.00 94.38 415 VAL A O 1
ATOM 3228 N N . GLU A 1 416 ? 0.296 0.739 -9.385 1.00 96.88 416 GLU A N 1
ATOM 3229 C CA . GLU A 1 416 ? 1.224 1.499 -8.540 1.00 96.88 416 GLU A CA 1
ATOM 3230 C C . GLU A 1 416 ? 2.599 0.832 -8.411 1.00 96.88 416 GLU A C 1
ATOM 3232 O O . GLU A 1 416 ? 2.725 -0.398 -8.404 1.00 96.88 416 GLU A O 1
ATOM 3237 N N . VAL A 1 417 ? 3.639 1.656 -8.271 1.00 98.19 417 VAL A N 1
ATOM 3238 C CA . VAL A 1 417 ? 5.033 1.224 -8.098 1.00 98.19 417 VAL A CA 1
ATOM 3239 C C . VAL A 1 417 ? 5.646 1.869 -6.859 1.00 98.19 417 VAL A C 1
ATOM 3241 O O . VAL A 1 417 ? 5.219 2.931 -6.413 1.00 98.19 417 VAL A O 1
ATOM 3244 N N . ALA A 1 418 ? 6.656 1.226 -6.280 1.00 98.19 418 ALA A N 1
ATOM 3245 C CA . ALA A 1 418 ? 7.287 1.704 -5.058 1.00 98.19 418 ALA A CA 1
ATOM 3246 C C . ALA A 1 418 ? 8.285 2.845 -5.333 1.00 98.19 418 ALA A C 1
ATOM 3248 O O . ALA A 1 418 ? 9.172 2.740 -6.190 1.00 98.19 418 ALA A O 1
ATOM 3249 N N . TRP A 1 419 ? 8.177 3.904 -4.533 1.00 98.00 419 TRP A N 1
ATOM 3250 C CA . TRP A 1 419 ? 9.083 5.048 -4.465 1.00 98.00 419 TRP A CA 1
ATOM 3251 C C . TRP A 1 419 ? 9.711 5.116 -3.078 1.00 98.00 419 TRP A C 1
ATOM 3253 O O . TRP A 1 419 ? 9.011 5.392 -2.115 1.00 98.00 419 TRP A O 1
ATOM 3263 N N . CYS A 1 420 ? 11.014 4.876 -2.951 1.00 97.38 420 CYS A N 1
ATOM 3264 C CA . CYS A 1 420 ? 11.699 4.790 -1.661 1.00 97.38 420 CYS A CA 1
ATOM 3265 C C . CYS A 1 420 ? 12.604 5.987 -1.375 1.00 97.38 420 CYS A C 1
ATOM 3267 O O . CYS A 1 420 ? 13.152 6.603 -2.286 1.00 97.38 420 CYS A O 1
ATOM 3269 N N . THR A 1 421 ? 12.818 6.287 -0.097 1.00 95.12 421 THR A N 1
ATOM 3270 C CA . THR A 1 421 ? 13.831 7.257 0.344 1.00 95.12 421 THR A CA 1
ATOM 3271 C C . THR A 1 421 ? 15.252 6.734 0.153 1.00 95.12 421 THR A C 1
ATOM 3273 O O . THR A 1 421 ? 16.162 7.503 -0.141 1.00 95.12 421 THR A O 1
ATOM 3276 N N . LYS A 1 422 ? 15.443 5.418 0.299 1.00 93.06 422 LYS A N 1
ATOM 3277 C CA . LYS A 1 422 ? 16.755 4.768 0.329 1.00 93.06 422 LYS A CA 1
ATOM 3278 C C . LYS A 1 422 ? 17.068 4.013 -0.955 1.00 93.06 422 LYS A C 1
ATOM 3280 O O . LYS A 1 422 ? 16.224 3.287 -1.486 1.00 93.06 422 LYS A O 1
ATOM 3285 N N . LYS A 1 423 ? 18.319 4.114 -1.405 1.00 93.88 423 LYS A N 1
ATOM 3286 C CA . LYS A 1 423 ? 18.863 3.313 -2.506 1.00 93.88 423 LYS A CA 1
ATOM 3287 C C . LYS A 1 423 ? 19.120 1.862 -2.084 1.00 93.88 423 LYS A C 1
ATOM 3289 O O . LYS A 1 423 ? 19.282 1.542 -0.911 1.00 93.88 423 LYS A O 1
ATOM 3294 N N . GLY A 1 424 ? 19.189 0.958 -3.053 1.00 92.25 424 GLY A N 1
ATOM 3295 C CA . GLY A 1 424 ? 19.409 -0.472 -2.850 1.00 92.25 424 GLY A CA 1
ATOM 3296 C C . GLY A 1 424 ? 18.115 -1.271 -2.705 1.00 92.25 424 GLY A C 1
ATOM 3297 O O . GLY A 1 424 ? 18.172 -2.459 -2.393 1.00 92.25 424 GLY A O 1
ATOM 3298 N N . ARG A 1 425 ? 16.958 -0.640 -2.941 1.00 93.06 425 ARG A N 1
ATOM 3299 C CA . ARG A 1 425 ? 15.635 -1.282 -2.926 1.00 93.06 425 ARG A CA 1
ATOM 3300 C C . ARG A 1 425 ? 15.188 -1.749 -4.313 1.00 93.06 425 ARG A C 1
ATOM 3302 O O . ARG A 1 425 ? 14.239 -2.517 -4.416 1.00 93.06 425 ARG A O 1
ATOM 3309 N N . GLY A 1 426 ? 15.877 -1.333 -5.383 1.00 94.69 426 GLY A N 1
ATOM 3310 C CA . GLY A 1 426 ? 15.495 -1.692 -6.755 1.00 94.69 426 GLY A CA 1
ATOM 3311 C C . GLY A 1 426 ? 14.269 -0.941 -7.279 1.00 94.69 426 GLY A C 1
ATOM 3312 O O . GLY A 1 426 ? 13.717 -1.311 -8.318 1.00 94.69 426 GLY A O 1
ATOM 3313 N N . THR A 1 427 ? 13.856 0.093 -6.554 1.00 96.75 427 THR A N 1
ATOM 3314 C CA . THR A 1 427 ? 12.651 0.906 -6.733 1.00 96.75 427 THR A CA 1
ATOM 3315 C C . THR A 1 427 ? 12.980 2.251 -7.382 1.00 96.75 427 THR A C 1
ATOM 3317 O O . THR A 1 427 ? 14.119 2.507 -7.794 1.00 96.75 427 THR A O 1
ATOM 3320 N N . ARG A 1 428 ? 11.974 3.124 -7.496 1.00 97.31 428 ARG A N 1
ATOM 3321 C CA . ARG A 1 428 ? 12.199 4.547 -7.769 1.00 97.31 428 ARG A CA 1
ATOM 3322 C C . ARG A 1 428 ? 12.657 5.241 -6.489 1.00 97.31 428 ARG A C 1
ATOM 3324 O O . ARG A 1 428 ? 12.321 4.793 -5.397 1.00 97.31 428 ARG A O 1
ATOM 3331 N N . LEU A 1 429 ? 13.401 6.338 -6.617 1.00 96.69 429 LEU A N 1
ATOM 3332 C CA . LEU A 1 429 ? 13.773 7.167 -5.470 1.00 96.69 429 LEU A CA 1
ATOM 3333 C C . LEU A 1 429 ? 12.853 8.379 -5.371 1.00 96.69 429 LEU A C 1
ATOM 3335 O O . LEU A 1 429 ? 12.619 9.047 -6.378 1.00 96.69 429 LEU A O 1
ATOM 3339 N N . ILE A 1 430 ? 12.367 8.672 -4.164 1.00 96.62 430 ILE A N 1
ATOM 3340 C CA . ILE A 1 430 ? 11.590 9.886 -3.890 1.00 96.62 430 ILE A CA 1
ATOM 3341 C C . ILE A 1 430 ? 12.493 11.105 -4.144 1.00 96.62 430 ILE A C 1
ATOM 3343 O O . ILE A 1 430 ? 13.556 11.194 -3.522 1.00 96.62 430 ILE A O 1
ATOM 3347 N N . PRO A 1 431 ? 12.115 12.043 -5.033 1.00 95.12 431 PRO A N 1
ATOM 3348 C CA . PRO A 1 431 ? 12.957 13.189 -5.362 1.00 95.12 431 PRO A CA 1
ATOM 3349 C C . PRO A 1 431 ? 13.225 14.124 -4.177 1.00 95.12 431 PRO A C 1
ATOM 3351 O O . PRO A 1 431 ? 12.402 14.292 -3.275 1.00 95.12 431 PRO A O 1
ATOM 3354 N N . ALA A 1 432 ? 14.384 14.787 -4.209 1.00 91.88 432 ALA A N 1
ATOM 3355 C CA . ALA A 1 432 ? 14.757 15.769 -3.199 1.00 91.88 432 ALA A CA 1
ATOM 3356 C C . ALA A 1 432 ? 13.786 16.955 -3.202 1.00 91.88 432 ALA A C 1
ATOM 3358 O O . ALA A 1 432 ? 13.611 17.621 -4.218 1.00 91.88 432 ALA A O 1
ATOM 3359 N N . GLY A 1 433 ? 13.202 17.244 -2.039 1.00 90.94 433 GLY A N 1
ATOM 3360 C CA . GLY A 1 433 ? 12.229 18.325 -1.877 1.00 90.94 433 GLY A CA 1
ATOM 3361 C C . GLY A 1 433 ? 10.781 17.918 -2.149 1.00 90.94 433 GLY A C 1
ATOM 3362 O O . GLY A 1 433 ? 9.901 18.739 -1.912 1.00 90.94 433 GLY A O 1
ATOM 3363 N N . ALA A 1 434 ? 10.522 16.673 -2.570 1.00 96.00 434 ALA A N 1
ATOM 3364 C CA . ALA A 1 434 ? 9.161 16.152 -2.654 1.00 96.00 434 ALA A CA 1
ATOM 3365 C C . ALA A 1 434 ? 8.528 16.070 -1.257 1.00 96.00 434 ALA A C 1
ATOM 3367 O O . ALA A 1 434 ? 7.425 16.560 -1.051 1.00 96.00 434 ALA A O 1
ATOM 3368 N N . LEU A 1 435 ? 9.236 15.511 -0.270 1.00 97.31 435 LEU A N 1
ATOM 3369 C CA . LEU A 1 435 ? 8.771 15.483 1.120 1.00 97.31 435 LEU A CA 1
ATOM 3370 C C . LEU A 1 435 ? 9.041 16.835 1.780 1.00 97.31 435 LEU A C 1
ATOM 3372 O O . LEU A 1 435 ? 10.189 17.293 1.788 1.00 97.31 435 LEU A O 1
ATOM 3376 N N . THR A 1 436 ? 8.016 17.442 2.379 1.00 96.44 436 THR A N 1
ATOM 3377 C CA . THR A 1 436 ? 8.135 18.745 3.058 1.00 96.44 436 THR A CA 1
ATOM 3378 C C . THR A 1 436 ? 8.058 18.638 4.581 1.00 96.44 436 THR A C 1
ATOM 3380 O O . THR A 1 436 ? 8.544 19.523 5.280 1.00 96.44 436 THR A O 1
ATOM 3383 N N . GLY A 1 437 ? 7.529 17.537 5.113 1.00 97.12 437 GLY A N 1
ATOM 3384 C CA . GLY A 1 437 ? 7.585 17.182 6.531 1.00 97.12 437 GLY A CA 1
ATOM 3385 C C . GLY A 1 437 ? 7.128 15.743 6.736 1.00 97.12 437 GLY A C 1
ATOM 3386 O O . GLY A 1 437 ? 6.247 15.282 6.014 1.00 97.12 437 GLY A O 1
ATOM 3387 N N . VAL A 1 438 ? 7.744 15.020 7.669 1.00 97.94 438 VAL A N 1
ATOM 3388 C CA . VAL A 1 438 ? 7.485 13.594 7.905 1.00 97.94 438 VAL A CA 1
ATOM 3389 C C . VAL A 1 438 ? 7.614 13.275 9.390 1.00 97.94 438 VAL A C 1
ATOM 3391 O O . VAL A 1 438 ? 8.603 13.629 10.028 1.00 97.94 438 VAL A O 1
ATOM 3394 N N . GLN A 1 439 ? 6.636 12.553 9.921 1.00 97.62 439 GLN A N 1
ATOM 3395 C CA . GLN A 1 439 ? 6.685 11.924 11.229 1.00 97.62 439 GLN A CA 1
ATOM 3396 C C . GLN A 1 439 ? 6.648 10.407 11.051 1.00 97.62 439 GLN A C 1
ATOM 3398 O O . GLN A 1 439 ? 5.700 9.851 10.495 1.00 97.62 439 GLN A O 1
ATOM 3403 N N . PHE A 1 440 ? 7.676 9.738 11.555 1.00 97.94 440 PHE A N 1
ATOM 3404 C CA . PHE A 1 440 ? 7.710 8.292 11.700 1.00 97.94 440 PHE A CA 1
ATOM 3405 C C . PHE A 1 440 ? 7.380 7.912 13.145 1.00 97.94 440 PHE A C 1
ATOM 3407 O O . PHE A 1 440 ? 7.959 8.456 14.081 1.00 97.94 440 PHE A O 1
ATOM 3414 N N . MET A 1 441 ? 6.478 6.956 13.326 1.00 97.12 441 MET A N 1
ATOM 3415 C CA . MET A 1 441 ? 6.043 6.439 14.617 1.00 97.12 441 MET A CA 1
ATOM 3416 C C . MET A 1 441 ? 6.323 4.941 14.683 1.00 97.12 441 MET A C 1
ATOM 3418 O O . MET A 1 441 ? 5.770 4.161 13.902 1.00 97.12 441 MET A O 1
ATOM 3422 N N . LYS A 1 442 ? 7.149 4.542 15.650 1.00 96.31 442 LYS A N 1
ATOM 3423 C CA . LYS A 1 442 ? 7.327 3.145 16.044 1.00 96.31 442 LYS A CA 1
ATOM 3424 C C . LYS A 1 442 ? 6.460 2.841 17.257 1.00 96.31 442 LYS A C 1
ATOM 3426 O O . LYS A 1 442 ? 6.668 3.427 18.316 1.00 96.31 442 LYS A O 1
ATOM 3431 N N . THR A 1 443 ? 5.524 1.915 17.100 1.00 96.56 443 THR A N 1
ATOM 3432 C CA . THR A 1 443 ? 4.634 1.457 18.177 1.00 96.56 443 THR A CA 1
ATOM 3433 C C . THR A 1 443 ? 4.862 -0.030 18.466 1.00 96.56 443 THR A C 1
ATOM 3435 O O . THR A 1 443 ? 5.608 -0.681 17.720 1.00 96.56 443 THR A O 1
ATOM 3438 N N . PRO A 1 444 ? 4.290 -0.579 19.552 1.00 95.44 444 PRO A N 1
ATOM 3439 C CA . PRO A 1 444 ? 4.336 -2.011 19.822 1.00 95.44 444 PRO A CA 1
ATOM 3440 C C . PRO A 1 444 ? 3.771 -2.885 18.693 1.00 95.44 444 PRO A C 1
ATOM 3442 O O . PRO A 1 444 ? 4.413 -3.879 18.355 1.00 95.44 444 PRO A O 1
ATOM 3445 N N . ASP A 1 445 ? 2.624 -2.521 18.101 1.00 96.38 445 ASP A N 1
ATOM 3446 C CA . ASP A 1 445 ? 1.908 -3.374 17.136 1.00 96.38 445 ASP A CA 1
ATOM 3447 C C . ASP A 1 445 ? 2.007 -2.908 15.666 1.00 96.38 445 ASP A C 1
ATOM 3449 O O . ASP A 1 445 ? 1.646 -3.658 14.755 1.00 96.38 445 ASP A O 1
ATOM 3453 N N . TYR A 1 446 ? 2.492 -1.693 15.384 1.00 97.25 446 TYR A N 1
ATOM 3454 C CA . TYR A 1 446 ? 2.642 -1.194 14.009 1.00 97.25 446 TYR A CA 1
ATOM 3455 C C . TYR A 1 446 ? 3.772 -0.169 13.824 1.00 97.25 446 TYR A C 1
ATOM 3457 O O . TYR A 1 446 ? 4.269 0.461 14.763 1.00 97.25 446 TYR A O 1
ATOM 3465 N N . LEU A 1 447 ? 4.153 0.047 12.566 1.00 98.06 447 LEU A N 1
ATOM 3466 C CA . LEU A 1 447 ? 4.955 1.193 12.145 1.00 98.06 447 LEU A CA 1
ATOM 3467 C C . LEU A 1 447 ? 4.100 2.096 11.262 1.00 98.06 447 LEU A C 1
ATOM 3469 O O . LEU A 1 447 ? 3.344 1.618 10.418 1.00 98.06 447 LEU A O 1
ATOM 3473 N N . GLN A 1 448 ? 4.223 3.403 11.453 1.00 97.62 448 GLN A N 1
ATOM 3474 C CA . GLN A 1 448 ? 3.468 4.395 10.697 1.00 97.62 448 GLN A CA 1
ATOM 3475 C C . GLN A 1 448 ? 4.404 5.519 10.261 1.00 97.62 448 GLN A C 1
ATOM 3477 O O . GLN A 1 448 ? 5.104 6.098 11.086 1.00 97.62 448 GLN A O 1
ATOM 3482 N N . VAL A 1 449 ? 4.373 5.874 8.982 1.00 98.25 449 VAL A N 1
ATOM 3483 C CA . VAL A 1 449 ? 4.996 7.091 8.460 1.00 98.25 449 VAL A CA 1
ATOM 3484 C C . VAL A 1 449 ? 3.910 7.981 7.872 1.00 98.25 449 VAL A C 1
ATOM 3486 O O . VAL A 1 449 ? 3.116 7.543 7.043 1.00 98.25 449 VAL A O 1
ATOM 3489 N N . VAL A 1 450 ? 3.837 9.223 8.340 1.00 98.06 450 VAL A N 1
ATOM 3490 C CA . VAL A 1 450 ? 2.866 10.213 7.863 1.00 98.06 450 VAL A CA 1
ATOM 3491 C C . VAL A 1 450 ? 3.594 11.496 7.533 1.00 98.06 450 VAL A C 1
ATOM 3493 O O . VAL A 1 450 ? 4.499 11.904 8.258 1.00 98.06 450 VAL A O 1
ATOM 3496 N N . GLY A 1 451 ? 3.203 12.151 6.451 1.00 97.19 451 GLY A N 1
ATOM 3497 C CA . GLY A 1 451 ? 3.848 13.389 6.066 1.00 97.19 451 GLY A CA 1
ATOM 3498 C C . GLY A 1 451 ? 3.114 14.171 4.998 1.00 97.19 451 GLY A C 1
ATOM 3499 O O . GLY A 1 451 ? 2.025 13.818 4.545 1.00 97.19 451 GLY A O 1
ATOM 3500 N N . PHE A 1 452 ? 3.767 15.255 4.610 1.00 97.62 452 PHE A N 1
ATOM 3501 C CA . PHE A 1 452 ? 3.366 16.148 3.538 1.00 97.62 452 PHE A CA 1
ATOM 3502 C C . PHE A 1 452 ? 4.308 15.952 2.359 1.00 97.62 452 PHE A C 1
ATOM 3504 O O . PHE A 1 452 ? 5.530 15.858 2.534 1.00 97.62 452 PHE A O 1
ATOM 3511 N N . ILE A 1 453 ? 3.730 15.883 1.166 1.00 96.88 453 ILE A N 1
ATOM 3512 C CA . ILE A 1 453 ? 4.456 15.595 -0.064 1.00 96.88 453 ILE A CA 1
ATOM 3513 C C . ILE A 1 453 ? 3.922 16.448 -1.213 1.00 96.88 453 ILE A C 1
ATOM 3515 O O . ILE A 1 453 ? 2.714 16.598 -1.378 1.00 96.88 453 ILE A O 1
ATOM 3519 N N . ASP A 1 454 ? 4.826 16.978 -2.030 1.00 96.81 454 ASP A N 1
ATOM 3520 C CA . ASP A 1 454 ? 4.504 17.450 -3.372 1.00 96.81 454 ASP A CA 1
ATOM 3521 C C . ASP A 1 454 ? 4.279 16.232 -4.275 1.00 96.81 454 ASP A C 1
ATOM 3523 O O . ASP A 1 454 ? 5.209 15.667 -4.858 1.00 96.81 454 ASP A O 1
ATOM 3527 N N . GLN A 1 455 ? 3.023 15.797 -4.348 1.00 95.69 455 GLN A N 1
ATOM 3528 C CA . GLN A 1 455 ? 2.640 14.567 -5.038 1.00 95.69 455 GLN A CA 1
ATOM 3529 C C . GLN A 1 455 ? 2.899 14.610 -6.555 1.00 95.69 455 GLN A C 1
ATOM 3531 O O . GLN A 1 455 ? 3.058 13.564 -7.184 1.00 95.69 455 GLN A O 1
ATOM 3536 N N . SER A 1 456 ? 3.054 15.808 -7.135 1.00 96.19 456 SER A N 1
ATOM 3537 C CA . SER A 1 456 ? 3.422 15.966 -8.547 1.00 96.19 456 SER A CA 1
ATOM 3538 C C . SER A 1 456 ? 4.815 15.431 -8.877 1.00 96.19 456 SER A C 1
ATOM 3540 O O . SER A 1 456 ? 5.073 15.008 -10.004 1.00 96.19 456 SER A O 1
ATOM 3542 N N . GLN A 1 457 ? 5.704 15.368 -7.882 1.00 96.19 457 GLN A N 1
ATOM 3543 C CA . GLN A 1 457 ? 7.057 14.835 -8.047 1.00 96.19 457 GLN A CA 1
ATOM 3544 C C . GLN A 1 457 ? 7.122 13.307 -8.011 1.00 96.19 457 GLN A C 1
ATOM 3546 O O . GLN A 1 457 ? 8.151 12.731 -8.357 1.00 96.19 457 GLN A O 1
ATOM 3551 N N . ILE A 1 458 ? 6.033 12.648 -7.622 1.00 96.06 458 ILE A N 1
ATOM 3552 C CA . ILE A 1 458 ? 5.894 11.189 -7.637 1.00 96.06 458 ILE A CA 1
ATOM 3553 C C . ILE A 1 458 ? 4.771 10.768 -8.582 1.00 96.06 458 ILE A C 1
ATOM 3555 O O . ILE A 1 458 ? 4.094 9.781 -8.333 1.00 96.06 458 ILE A O 1
ATOM 3559 N N . ASN A 1 459 ? 4.602 11.501 -9.685 1.00 96.19 459 ASN A N 1
ATOM 3560 C CA . ASN A 1 459 ? 3.697 11.190 -10.792 1.00 96.19 459 ASN A CA 1
ATOM 3561 C C . ASN A 1 459 ? 2.186 11.371 -10.560 1.00 96.19 459 ASN A C 1
ATOM 3563 O O . ASN A 1 459 ? 1.424 11.146 -11.499 1.00 96.19 459 ASN A O 1
ATOM 3567 N N . LEU A 1 460 ? 1.739 11.861 -9.405 1.00 96.31 460 LEU A N 1
ATOM 3568 C CA . LEU A 1 460 ? 0.316 12.143 -9.185 1.00 96.31 460 LEU A CA 1
ATOM 3569 C C . LEU A 1 460 ? -0.069 13.546 -9.668 1.00 96.31 460 LEU A C 1
ATOM 3571 O O . LEU A 1 460 ? 0.741 14.472 -9.661 1.00 96.31 460 LEU A O 1
ATOM 3575 N N . GLN A 1 461 ? -1.323 13.751 -10.064 1.00 94.94 461 GLN A N 1
ATOM 3576 C CA . GLN A 1 461 ? -1.843 15.098 -10.327 1.00 94.94 461 GLN A CA 1
ATOM 3577 C C . GLN A 1 461 ? -1.786 15.942 -9.054 1.00 94.94 461 GLN A C 1
ATOM 3579 O O . GLN A 1 461 ? -2.167 15.469 -7.993 1.00 94.94 461 GLN A O 1
ATOM 3584 N N . SER A 1 462 ? -1.401 17.216 -9.129 1.00 93.50 462 SER A N 1
ATOM 3585 C CA . SER A 1 462 ? -1.340 18.094 -7.943 1.00 93.50 462 SER A CA 1
ATOM 3586 C C . SER A 1 462 ? -2.701 18.346 -7.274 1.00 93.50 462 SER A C 1
ATOM 3588 O O . SER A 1 462 ? -2.755 18.767 -6.119 1.00 93.50 462 SER A O 1
ATOM 3590 N N . THR A 1 463 ? -3.793 18.105 -8.003 1.00 91.88 463 THR A N 1
ATOM 3591 C CA . THR A 1 463 ? -5.182 18.250 -7.547 1.00 91.88 463 THR A CA 1
ATOM 3592 C C . THR A 1 463 ? -5.828 16.936 -7.120 1.00 91.88 463 THR A C 1
ATOM 3594 O O . THR A 1 463 ? -7.011 16.945 -6.787 1.00 91.88 463 THR A O 1
ATOM 3597 N N . ASP A 1 464 ? -5.104 15.815 -7.165 1.00 92.25 464 ASP A N 1
ATOM 3598 C CA . ASP A 1 464 ? -5.665 14.520 -6.785 1.00 92.25 464 ASP A CA 1
ATOM 3599 C C . ASP A 1 464 ? -6.039 14.505 -5.292 1.00 92.25 464 ASP A C 1
ATOM 3601 O O . ASP A 1 464 ? -5.226 14.828 -4.416 1.00 92.25 464 ASP A O 1
ATOM 3605 N N . GLY A 1 465 ? -7.308 14.172 -5.035 1.00 86.69 465 GLY A N 1
ATOM 3606 C CA . GLY A 1 465 ? -7.937 14.163 -3.715 1.00 86.69 465 GLY A CA 1
ATOM 3607 C C . GLY A 1 465 ? -7.484 12.993 -2.847 1.00 86.69 465 GLY A C 1
ATOM 3608 O O . GLY A 1 465 ? -7.554 13.093 -1.620 1.00 86.69 465 GLY A O 1
ATOM 3609 N N . GLY A 1 466 ? -6.939 11.953 -3.475 1.00 89.62 466 GLY A N 1
ATOM 3610 C CA . GLY A 1 466 ? -6.325 10.814 -2.820 1.00 89.62 466 GLY A CA 1
ATOM 3611 C C . GLY A 1 466 ? -7.196 9.567 -2.720 1.00 89.62 466 GLY A C 1
ATOM 3612 O O . GLY A 1 466 ? -8.374 9.577 -3.068 1.00 89.62 466 GLY A O 1
ATOM 3613 N N . GLY A 1 467 ? -6.586 8.493 -2.228 1.00 91.56 467 GLY A N 1
ATOM 3614 C CA . GLY A 1 467 ? -7.160 7.150 -2.148 1.00 91.56 467 GLY A CA 1
ATOM 3615 C C . GLY A 1 467 ? -6.394 6.266 -1.165 1.00 91.56 467 GLY A C 1
ATOM 3616 O O . GLY A 1 467 ? -5.340 6.666 -0.656 1.00 91.56 467 GLY A O 1
ATOM 3617 N N . GLU A 1 468 ? -6.951 5.090 -0.874 1.00 94.12 468 GLU A N 1
ATOM 3618 C CA . GLU A 1 468 ? -6.324 4.055 -0.047 1.00 94.12 468 GLU A CA 1
ATOM 3619 C C . GLU A 1 468 ? -5.809 2.917 -0.930 1.00 94.12 468 GLU A C 1
ATOM 3621 O O . GLU A 1 468 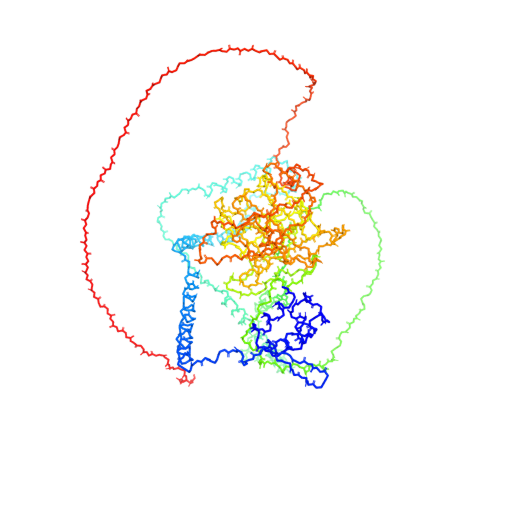? -6.493 2.433 -1.826 1.00 94.12 468 GLU A O 1
ATOM 3626 N N . LEU A 1 469 ? -4.597 2.468 -0.632 1.00 96.12 469 LEU A N 1
ATOM 3627 C CA . LEU A 1 469 ? -3.976 1.283 -1.199 1.00 96.12 469 LEU A CA 1
ATOM 3628 C C . LEU A 1 469 ? -3.781 0.246 -0.098 1.00 96.12 469 LEU A C 1
ATOM 3630 O O . LEU A 1 469 ? -3.305 0.590 0.985 1.00 96.12 469 LEU A O 1
ATOM 3634 N N . ASP A 1 470 ? -4.109 -1.010 -0.376 1.00 96.31 470 ASP A N 1
ATOM 3635 C CA . ASP A 1 470 ? -4.162 -2.074 0.622 1.00 96.31 470 ASP A CA 1
ATOM 3636 C C . ASP A 1 470 ? -4.002 -3.471 -0.037 1.00 96.31 470 ASP A C 1
ATOM 3638 O O . ASP A 1 470 ? -4.126 -3.620 -1.259 1.00 96.31 470 ASP A O 1
ATOM 3642 N N . PRO A 1 471 ? -3.698 -4.530 0.731 1.00 94.56 471 PRO A N 1
ATOM 3643 C CA . PRO A 1 471 ? -3.449 -5.879 0.213 1.00 94.56 471 PRO A CA 1
ATOM 3644 C C . PRO A 1 471 ? -4.726 -6.666 -0.123 1.00 94.56 471 PRO A C 1
ATOM 3646 O O . PRO A 1 471 ? -4.632 -7.741 -0.721 1.00 94.56 471 PRO A O 1
ATOM 3649 N N . HIS A 1 472 ? -5.905 -6.186 0.280 1.00 90.31 472 HIS A N 1
ATOM 3650 C CA . HIS A 1 472 ? -7.177 -6.877 0.106 1.00 90.31 472 HIS A CA 1
ATOM 3651 C C . HIS A 1 472 ? -7.852 -6.441 -1.188 1.00 90.31 472 HIS A C 1
ATOM 3653 O O . HIS A 1 472 ? -8.213 -7.319 -1.957 1.00 90.31 472 HIS A O 1
ATOM 3659 N N . GLY A 1 473 ? -7.938 -5.152 -1.518 1.00 80.00 473 GLY A N 1
ATOM 3660 C CA . GLY A 1 473 ? -8.529 -4.667 -2.774 1.00 80.00 473 GLY A CA 1
ATOM 3661 C C . GLY A 1 473 ? -9.940 -5.217 -3.093 1.00 80.00 473 GLY A C 1
ATOM 3662 O O . GLY A 1 473 ? -10.504 -6.077 -2.415 1.00 80.00 473 GLY A O 1
ATOM 3663 N N . ALA A 1 474 ? -10.563 -4.744 -4.173 1.00 78.62 474 ALA A N 1
ATOM 3664 C CA . ALA A 1 474 ? -11.933 -5.169 -4.511 1.00 78.62 474 ALA A CA 1
ATOM 3665 C C . ALA A 1 474 ? -12.029 -6.620 -5.037 1.00 78.62 474 ALA A C 1
ATOM 3667 O O . ALA A 1 474 ? -13.083 -7.252 -4.949 1.00 78.62 474 ALA A O 1
ATOM 3668 N N . ASP A 1 475 ? -10.945 -7.140 -5.616 1.00 82.75 475 ASP A N 1
ATOM 3669 C CA . ASP A 1 475 ? -10.865 -8.463 -6.247 1.00 82.75 475 ASP A CA 1
ATOM 3670 C C . ASP A 1 475 ? -9.923 -9.432 -5.513 1.00 82.75 475 ASP A C 1
ATOM 3672 O O . ASP A 1 475 ? -9.548 -10.461 -6.077 1.00 82.75 475 ASP A O 1
ATOM 3676 N N . PHE A 1 476 ? -9.557 -9.123 -4.263 1.00 89.06 476 PHE A N 1
ATOM 3677 C CA . PHE A 1 476 ? -8.638 -9.905 -3.428 1.00 89.06 476 PHE A CA 1
ATOM 3678 C C . PHE A 1 476 ? -7.178 -9.934 -3.906 1.00 89.06 476 PHE A C 1
ATOM 3680 O O . PHE A 1 476 ? -6.366 -10.648 -3.324 1.00 89.06 476 PHE A O 1
ATOM 3687 N N . ARG A 1 477 ? -6.804 -9.170 -4.940 1.00 91.81 477 ARG A N 1
ATOM 3688 C CA . ARG A 1 477 ? -5.449 -9.195 -5.536 1.00 91.81 477 ARG A CA 1
ATOM 3689 C C . ARG A 1 477 ? -4.547 -8.041 -5.088 1.00 91.81 477 ARG A C 1
ATOM 3691 O O . ARG A 1 477 ? -3.390 -7.989 -5.511 1.00 91.81 477 ARG A O 1
ATOM 3698 N N . GLY A 1 478 ? -5.065 -7.170 -4.222 1.00 92.31 478 GLY A N 1
ATOM 3699 C CA . GLY A 1 478 ? -4.388 -5.986 -3.700 1.00 92.31 478 GLY A CA 1
ATOM 3700 C C . GLY A 1 478 ? -4.385 -4.786 -4.646 1.00 92.31 478 GLY A C 1
ATOM 3701 O O . GLY A 1 478 ? -4.688 -4.896 -5.838 1.00 92.31 478 GLY A O 1
ATOM 3702 N N . ASN A 1 479 ? -4.033 -3.640 -4.075 1.00 93.69 479 ASN A N 1
ATOM 3703 C CA . ASN A 1 479 ? -3.854 -2.344 -4.715 1.00 93.69 479 ASN A CA 1
ATOM 3704 C C . ASN A 1 479 ? -2.494 -1.786 -4.254 1.00 93.69 479 ASN A C 1
ATOM 3706 O O . ASN A 1 479 ? -2.425 -1.271 -3.142 1.00 93.69 479 ASN A O 1
ATOM 3710 N N . PRO A 1 480 ? -1.393 -1.920 -5.020 1.00 95.81 480 PRO A N 1
ATOM 3711 C CA . PRO A 1 480 ? -1.302 -2.509 -6.356 1.00 95.81 480 PRO A CA 1
ATOM 3712 C C . PRO A 1 480 ? -1.487 -4.018 -6.417 1.00 95.81 480 PRO A C 1
ATOM 3714 O O . PRO A 1 480 ? -1.267 -4.740 -5.442 1.00 95.81 480 PRO A O 1
ATOM 3717 N N . LEU A 1 481 ? -1.827 -4.490 -7.621 1.00 95.31 481 LEU A N 1
ATOM 3718 C CA . LEU A 1 481 ? -1.884 -5.913 -7.932 1.00 95.31 481 LEU A CA 1
ATOM 3719 C C . LEU A 1 481 ? -0.529 -6.552 -7.622 1.00 95.31 481 LEU A C 1
ATOM 3721 O O . LEU A 1 481 ? 0.501 -6.146 -8.163 1.00 95.31 481 LEU A O 1
ATOM 3725 N N . GLY A 1 482 ? -0.521 -7.544 -6.731 1.00 95.38 482 GLY A N 1
ATOM 3726 C CA . GLY A 1 482 ? 0.719 -8.198 -6.310 1.00 95.38 482 GLY A CA 1
ATOM 3727 C C . GLY A 1 482 ? 1.666 -7.306 -5.494 1.00 95.38 482 GLY A C 1
ATOM 3728 O O . GLY A 1 482 ? 2.859 -7.603 -5.430 1.00 95.38 482 GLY A O 1
ATOM 3729 N N . GLY A 1 483 ? 1.175 -6.224 -4.881 1.00 96.88 483 GLY A N 1
ATOM 3730 C CA . GLY A 1 483 ? 1.963 -5.324 -4.038 1.00 96.88 483 GLY A CA 1
ATOM 3731 C C . GLY A 1 483 ? 2.482 -6.006 -2.772 1.00 96.88 483 GLY A C 1
ATOM 3732 O O . GLY A 1 483 ? 1.724 -6.287 -1.847 1.00 96.88 483 GLY A O 1
ATOM 3733 N N . LEU A 1 484 ? 3.790 -6.265 -2.706 1.00 98.06 484 LEU A N 1
ATOM 3734 C CA . LEU A 1 484 ? 4.417 -6.866 -1.526 1.00 98.06 484 LEU A CA 1
ATOM 3735 C C . LEU A 1 484 ? 5.026 -5.794 -0.625 1.00 98.06 484 LEU A C 1
ATOM 3737 O O . LEU A 1 484 ? 5.666 -4.865 -1.113 1.00 98.06 484 LEU A O 1
ATOM 3741 N N . VAL A 1 485 ? 4.893 -5.957 0.690 1.00 98.31 485 VAL A N 1
ATOM 3742 C CA . VAL A 1 485 ? 5.471 -5.044 1.683 1.00 98.31 485 VAL A CA 1
ATOM 3743 C C . VAL A 1 485 ? 6.360 -5.817 2.646 1.00 98.31 485 VAL A C 1
ATOM 3745 O O . VAL A 1 485 ? 6.006 -6.905 3.099 1.00 98.31 485 VAL A O 1
ATOM 3748 N N . TYR A 1 486 ? 7.524 -5.254 2.964 1.00 97.62 486 TYR A N 1
ATOM 3749 C CA . TYR A 1 486 ? 8.498 -5.852 3.868 1.00 97.62 486 TYR A CA 1
ATOM 3750 C C . TYR A 1 486 ? 8.979 -4.870 4.932 1.00 97.62 486 TYR A C 1
ATOM 3752 O O . TYR A 1 486 ? 9.128 -3.674 4.684 1.00 97.62 486 TYR A O 1
ATOM 3760 N N . SER A 1 487 ? 9.291 -5.393 6.115 1.00 97.12 487 SER A N 1
ATOM 3761 C CA . SER A 1 487 ? 9.897 -4.609 7.186 1.00 97.12 487 SER A CA 1
ATOM 3762 C C . SER A 1 487 ? 10.872 -5.422 8.024 1.00 97.12 487 SER A C 1
ATOM 3764 O O . SER A 1 487 ? 10.706 -6.626 8.207 1.00 97.12 487 SER A O 1
ATOM 3766 N N . ASN A 1 488 ? 11.891 -4.754 8.553 1.00 95.62 488 ASN A N 1
ATOM 3767 C CA . ASN A 1 488 ? 12.712 -5.244 9.660 1.00 95.62 488 ASN A CA 1
ATOM 3768 C C . ASN A 1 488 ? 12.618 -4.328 10.901 1.00 95.62 488 ASN A C 1
ATOM 3770 O O . ASN A 1 488 ? 13.323 -4.551 11.885 1.00 95.62 488 ASN A O 1
ATOM 3774 N N . GLY A 1 489 ? 11.749 -3.311 10.876 1.00 94.25 489 GLY A N 1
ATOM 3775 C CA . GLY A 1 489 ? 11.698 -2.255 11.891 1.00 94.25 489 GLY A CA 1
ATOM 3776 C C . GLY A 1 489 ? 10.839 -2.562 13.124 1.00 94.25 489 GLY A C 1
ATOM 3777 O O . GLY A 1 489 ? 10.894 -1.803 14.099 1.00 94.25 489 GLY A O 1
ATOM 3778 N N . PHE A 1 490 ? 10.048 -3.640 13.105 1.00 94.88 490 PHE A N 1
ATOM 3779 C CA . PHE A 1 490 ? 9.099 -3.969 14.174 1.00 94.88 490 PHE A CA 1
ATOM 3780 C C . PHE A 1 490 ? 9.760 -4.264 15.524 1.00 94.88 490 PHE A C 1
ATOM 3782 O O . PHE A 1 490 ? 10.925 -4.664 15.609 1.00 94.88 490 PHE A O 1
ATOM 3789 N N . ALA A 1 491 ? 8.991 -4.088 16.601 1.00 87.88 491 ALA A N 1
ATOM 3790 C CA . ALA A 1 491 ? 9.414 -4.467 17.945 1.00 87.88 491 ALA A CA 1
ATOM 3791 C C . ALA A 1 491 ? 9.613 -5.989 18.070 1.00 87.88 491 ALA A C 1
ATOM 3793 O O . ALA A 1 491 ? 10.602 -6.422 18.663 1.00 87.88 491 ALA A O 1
ATOM 3794 N N . SER A 1 492 ? 8.747 -6.796 17.441 1.00 88.25 492 SER A N 1
ATOM 3795 C CA . SER A 1 492 ? 8.841 -8.267 17.441 1.00 88.25 492 SER A CA 1
ATOM 3796 C C . SER A 1 492 ? 10.138 -8.806 16.837 1.00 88.25 492 SER A C 1
ATOM 3798 O O . SER A 1 492 ? 10.595 -9.894 17.196 1.00 88.25 492 SER A O 1
ATOM 3800 N N . ASN A 1 493 ? 10.776 -8.021 15.968 1.00 87.31 493 ASN A N 1
ATOM 3801 C CA . ASN A 1 493 ? 12.022 -8.390 15.320 1.00 87.31 493 ASN A CA 1
ATOM 3802 C C . ASN A 1 493 ? 13.245 -8.260 16.256 1.00 87.31 493 ASN A C 1
ATOM 3804 O O . ASN A 1 493 ? 14.358 -8.598 15.866 1.00 87.31 493 ASN A O 1
ATOM 3808 N N . ASN A 1 494 ? 13.067 -7.786 17.500 1.00 84.00 494 ASN A N 1
ATOM 3809 C CA . ASN A 1 494 ? 14.092 -7.739 18.556 1.00 84.00 494 ASN A CA 1
ATOM 3810 C C . ASN A 1 494 ? 15.434 -7.108 18.119 1.00 84.00 494 ASN A C 1
ATOM 3812 O O . ASN A 1 494 ? 16.503 -7.511 18.578 1.00 84.00 494 ASN A O 1
ATOM 3816 N N . GLY A 1 495 ? 15.384 -6.123 17.215 1.00 81.31 495 GLY A N 1
ATOM 3817 C CA . GLY A 1 495 ? 16.567 -5.435 16.682 1.00 81.31 495 GLY A CA 1
ATOM 3818 C C . GLY A 1 495 ? 17.348 -6.202 15.608 1.00 81.31 495 GLY A C 1
ATOM 3819 O O . GLY A 1 495 ? 18.446 -5.780 15.245 1.00 81.31 495 GLY A O 1
ATOM 3820 N N . ASN A 1 496 ? 16.818 -7.313 15.092 1.00 85.44 496 ASN A N 1
ATOM 3821 C CA . ASN A 1 496 ? 17.429 -8.060 13.997 1.00 85.44 496 ASN A CA 1
ATOM 3822 C C . ASN A 1 496 ? 17.238 -7.342 12.651 1.00 85.44 496 ASN A C 1
ATOM 3824 O O . ASN A 1 496 ? 16.238 -7.518 11.965 1.00 85.44 496 ASN A O 1
ATOM 3828 N N . ASN A 1 497 ? 18.240 -6.589 12.215 1.00 85.56 497 ASN A N 1
ATOM 3829 C CA . ASN A 1 497 ? 18.164 -5.866 10.945 1.00 85.56 497 ASN A CA 1
ATOM 3830 C C . ASN A 1 497 ? 18.558 -6.709 9.717 1.00 85.56 497 ASN A C 1
ATOM 3832 O O . ASN A 1 497 ? 18.453 -6.210 8.595 1.00 85.56 497 ASN A O 1
ATOM 3836 N N . ASP A 1 498 ? 18.981 -7.964 9.902 1.00 84.44 498 ASP A N 1
ATOM 3837 C CA . ASP A 1 498 ? 19.525 -8.812 8.832 1.00 84.44 498 ASP A CA 1
ATOM 3838 C C . ASP A 1 498 ? 18.433 -9.503 8.002 1.00 84.44 498 ASP A C 1
ATOM 3840 O O . ASP A 1 498 ? 18.678 -9.934 6.873 1.00 84.44 498 ASP A O 1
ATOM 3844 N N . THR A 1 499 ? 17.217 -9.614 8.543 1.00 88.56 499 THR A N 1
ATOM 3845 C CA . THR A 1 499 ? 16.095 -10.306 7.897 1.00 88.56 499 THR A CA 1
ATOM 3846 C C . THR A 1 499 ? 14.873 -9.413 7.780 1.00 88.56 499 THR A C 1
ATOM 3848 O O . THR A 1 499 ? 14.495 -8.748 8.742 1.00 88.56 499 THR A O 1
ATOM 3851 N N . PHE A 1 500 ? 14.217 -9.455 6.621 1.00 93.75 500 PHE A N 1
ATOM 3852 C CA . PHE A 1 500 ? 12.945 -8.778 6.386 1.00 93.75 500 PHE A CA 1
ATOM 3853 C C . PHE A 1 500 ? 11.779 -9.747 6.573 1.00 93.75 500 PHE A C 1
ATOM 3855 O O . PHE A 1 500 ? 11.771 -10.839 6.001 1.00 93.75 500 PHE A O 1
ATOM 3862 N N . GLN A 1 501 ? 10.776 -9.323 7.333 1.00 94.31 501 GLN A N 1
ATOM 3863 C CA . GLN A 1 501 ? 9.478 -9.978 7.411 1.00 94.31 501 GLN A CA 1
ATOM 3864 C C . GLN A 1 501 ? 8.538 -9.391 6.366 1.00 94.31 501 GLN A C 1
ATOM 3866 O O . GLN A 1 501 ? 8.507 -8.177 6.167 1.00 94.31 501 GLN A O 1
ATOM 3871 N N . GLN A 1 502 ? 7.763 -10.254 5.710 1.00 96.50 502 GLN A N 1
ATOM 3872 C CA . GLN A 1 502 ? 6.658 -9.799 4.878 1.00 96.50 502 GLN A CA 1
ATOM 3873 C C . GLN A 1 502 ? 5.534 -9.288 5.776 1.00 96.50 502 GLN A C 1
ATOM 3875 O O . GLN A 1 502 ? 5.113 -9.975 6.707 1.00 96.50 502 GLN A O 1
ATOM 3880 N N . VAL A 1 503 ? 5.043 -8.101 5.459 1.00 97.56 503 VAL A N 1
ATOM 3881 C CA . VAL A 1 503 ? 3.875 -7.495 6.082 1.00 97.56 503 VAL A CA 1
ATOM 3882 C C . VAL A 1 503 ? 2.668 -7.846 5.232 1.00 97.56 503 VAL A C 1
ATOM 3884 O O . VAL A 1 503 ? 2.632 -7.525 4.045 1.00 97.56 503 VAL A O 1
ATOM 3887 N N . ILE A 1 504 ? 1.690 -8.509 5.845 1.00 96.31 504 ILE A N 1
ATOM 3888 C CA . ILE A 1 504 ? 0.418 -8.797 5.185 1.00 96.31 504 ILE A CA 1
ATOM 3889 C C . ILE A 1 504 ? -0.533 -7.627 5.346 1.00 96.31 504 ILE A C 1
ATOM 3891 O O . ILE A 1 504 ? -0.996 -7.130 4.339 1.00 96.31 504 ILE A O 1
ATOM 3895 N N . GLU A 1 505 ? -0.770 -7.158 6.570 1.00 97.31 505 GLU A N 1
ATOM 3896 C CA . GLU A 1 505 ? -1.754 -6.109 6.852 1.00 97.31 505 GLU A CA 1
ATOM 3897 C C . GLU A 1 505 ? -1.100 -4.722 6.812 1.00 97.31 505 GLU A C 1
ATOM 3899 O O . GLU A 1 505 ? -0.225 -4.404 7.626 1.00 97.31 505 GLU A O 1
ATOM 3904 N N . TRP A 1 506 ? -1.511 -3.899 5.850 1.00 97.75 506 TRP A N 1
ATOM 3905 C CA . TRP A 1 506 ? -1.017 -2.540 5.651 1.00 97.75 506 TRP A CA 1
ATOM 3906 C C . TRP A 1 506 ? -2.042 -1.692 4.901 1.00 97.75 506 TRP A C 1
ATOM 3908 O O . TRP A 1 506 ? -2.874 -2.226 4.177 1.00 97.75 506 TRP A O 1
ATOM 3918 N N . HIS A 1 507 ? -1.942 -0.373 5.046 1.00 97.12 507 HIS A N 1
ATOM 3919 C CA . HIS A 1 507 ? -2.628 0.573 4.169 1.00 97.12 507 HIS A CA 1
ATOM 3920 C C . HIS A 1 507 ? -1.723 1.759 3.844 1.00 97.12 507 HIS A C 1
ATOM 3922 O O . HIS A 1 507 ? -0.952 2.221 4.692 1.00 97.12 507 HIS A O 1
ATOM 3928 N N . ASN A 1 508 ? -1.817 2.273 2.622 1.00 97.62 508 ASN A N 1
ATOM 3929 C CA . ASN A 1 508 ? -1.161 3.497 2.194 1.00 97.62 508 ASN A CA 1
ATOM 3930 C C . ASN A 1 508 ? -2.193 4.475 1.635 1.00 97.62 508 ASN A C 1
ATOM 3932 O O . ASN A 1 508 ? -2.734 4.279 0.556 1.00 97.62 508 ASN A O 1
ATOM 3936 N N . PHE A 1 509 ? -2.427 5.555 2.369 1.00 97.12 509 PHE A N 1
ATOM 3937 C CA . PHE A 1 509 ? -3.172 6.703 1.881 1.00 97.12 509 PHE A CA 1
ATOM 3938 C C . PHE A 1 509 ? -2.225 7.647 1.151 1.00 97.12 509 PHE A C 1
ATOM 3940 O O . PHE A 1 509 ? -1.208 8.054 1.721 1.00 97.12 509 PHE A O 1
ATOM 3947 N N . MET A 1 510 ? -2.582 8.026 -0.069 1.00 96.44 510 MET A N 1
ATOM 3948 C CA . MET A 1 510 ? -1.828 8.958 -0.908 1.00 96.44 510 MET A CA 1
ATOM 3949 C C . MET A 1 510 ? -2.773 10.005 -1.485 1.00 96.44 510 MET A C 1
ATOM 3951 O O . MET A 1 510 ? -3.879 9.657 -1.875 1.00 96.44 510 MET A O 1
ATOM 3955 N N . GLY A 1 511 ? -2.345 11.270 -1.542 1.00 93.81 511 GLY A N 1
ATOM 3956 C CA . GLY A 1 511 ? -3.082 12.371 -2.177 1.00 93.81 511 GLY A CA 1
ATOM 3957 C C . GLY A 1 511 ? -3.340 13.563 -1.250 1.00 93.81 511 GLY A C 1
ATOM 3958 O O . GLY A 1 511 ? -2.924 13.588 -0.088 1.00 93.81 511 GLY A O 1
ATOM 3959 N N . SER A 1 512 ? -4.012 14.601 -1.759 1.00 93.25 512 SER A N 1
ATOM 3960 C CA . SER A 1 512 ? -4.232 15.867 -1.035 1.00 93.25 512 SER A CA 1
ATOM 3961 C C . SER A 1 512 ? -2.943 16.502 -0.462 1.00 93.25 512 SER A C 1
ATOM 3963 O O . SER A 1 512 ? -2.954 17.129 0.597 1.00 93.25 512 SER A O 1
ATOM 3965 N N . ASN A 1 513 ? -1.816 16.342 -1.162 1.00 95.31 513 ASN A N 1
ATOM 3966 C CA . ASN A 1 513 ? -0.450 16.721 -0.769 1.00 95.31 513 ASN A CA 1
ATOM 3967 C C . ASN A 1 513 ? 0.008 16.124 0.573 1.00 95.31 513 ASN A C 1
ATOM 3969 O O . ASN A 1 513 ? 0.821 16.702 1.303 1.00 95.31 513 ASN A O 1
ATOM 3973 N N . SER A 1 514 ? -0.526 14.955 0.913 1.00 95.88 514 SER A N 1
ATOM 3974 C CA . SER A 1 514 ? -0.226 14.225 2.137 1.00 95.88 514 SER A CA 1
ATOM 3975 C C . SER A 1 514 ? -0.126 12.730 1.866 1.00 95.88 514 SER A C 1
ATOM 3977 O O . SER A 1 514 ? -0.554 12.235 0.823 1.00 95.88 514 SER A O 1
ATOM 3979 N N . PHE A 1 515 ? 0.458 12.002 2.808 1.00 97.44 515 PHE A N 1
ATOM 3980 C CA . PHE A 1 515 ? 0.455 10.551 2.771 1.00 97.44 515 PHE A CA 1
ATOM 3981 C C . PHE A 1 515 ? 0.418 9.969 4.176 1.00 97.44 515 PHE A C 1
ATOM 3983 O O . PHE A 1 515 ? 0.963 10.551 5.113 1.00 97.44 515 PHE A O 1
ATOM 3990 N N . CYS A 1 516 ? -0.158 8.781 4.303 1.00 97.50 516 CYS A N 1
ATOM 3991 C CA . CYS A 1 516 ? 0.106 7.878 5.411 1.00 97.50 516 CYS A CA 1
ATOM 3992 C C . CYS A 1 516 ? 0.478 6.519 4.849 1.00 97.50 516 CYS A C 1
ATOM 3994 O O . CYS A 1 516 ? -0.264 5.987 4.033 1.00 97.50 516 CYS A O 1
ATOM 3996 N N . PHE A 1 517 ? 1.551 5.914 5.339 1.00 98.38 517 PHE A N 1
ATOM 3997 C CA . PHE A 1 517 ? 1.780 4.492 5.157 1.00 98.38 517 PHE A CA 1
ATOM 3998 C C . PHE A 1 517 ? 1.921 3.823 6.517 1.00 98.38 517 PHE A C 1
ATOM 4000 O O . PHE A 1 517 ? 2.788 4.182 7.318 1.00 98.38 517 PHE A O 1
ATOM 4007 N N . LYS A 1 518 ? 1.034 2.869 6.787 1.00 98.19 518 LYS A N 1
ATOM 4008 C CA . LYS A 1 518 ? 1.022 2.086 8.014 1.00 98.19 518 LYS A CA 1
ATOM 4009 C C . LYS A 1 518 ? 1.133 0.615 7.688 1.00 98.19 518 LYS A C 1
ATOM 4011 O O . LYS A 1 518 ? 0.415 0.107 6.831 1.00 98.19 518 LYS A O 1
ATOM 4016 N N . ILE A 1 519 ? 2.011 -0.054 8.418 1.00 98.44 519 ILE A N 1
ATOM 4017 C CA . ILE A 1 519 ? 2.228 -1.490 8.327 1.00 98.44 519 ILE A CA 1
ATOM 4018 C C . ILE A 1 519 ? 2.078 -2.099 9.715 1.00 98.44 519 ILE A C 1
ATOM 4020 O O . ILE A 1 519 ? 2.623 -1.575 10.689 1.00 98.44 519 ILE A O 1
ATOM 4024 N N . CYS A 1 520 ? 1.338 -3.194 9.817 1.00 97.94 520 CYS A N 1
ATOM 4025 C CA . CYS A 1 520 ? 1.049 -3.826 11.094 1.00 97.94 520 CYS A CA 1
ATOM 4026 C C . CYS A 1 520 ? 1.895 -5.080 11.287 1.00 97.94 520 CYS A C 1
ATOM 4028 O O . CYS A 1 520 ? 2.118 -5.848 10.350 1.00 97.94 520 CYS A O 1
ATOM 4030 N N . ASP A 1 521 ? 2.393 -5.266 12.507 1.00 96.31 521 ASP A N 1
ATOM 4031 C CA . ASP A 1 521 ? 3.320 -6.341 12.832 1.00 96.31 521 ASP A CA 1
ATOM 4032 C C . ASP A 1 521 ? 2.637 -7.705 12.628 1.00 96.31 521 ASP A C 1
ATOM 4034 O O . ASP A 1 521 ? 1.658 -8.003 13.319 1.00 96.31 521 ASP A O 1
ATOM 4038 N N . PRO A 1 522 ? 3.128 -8.568 11.716 1.00 94.31 522 PRO A N 1
ATOM 4039 C CA . PRO A 1 522 ? 2.525 -9.878 11.476 1.00 94.31 522 PRO A CA 1
ATOM 4040 C C . PRO A 1 522 ? 2.625 -10.819 12.689 1.00 94.31 522 PRO A C 1
ATOM 4042 O O . PRO A 1 522 ? 1.911 -11.820 12.741 1.00 94.31 522 PRO A O 1
ATOM 4045 N N . ALA A 1 523 ? 3.498 -10.533 13.662 1.00 93.12 523 ALA A N 1
ATOM 4046 C CA . ALA A 1 523 ? 3.554 -11.258 14.929 1.00 93.12 523 ALA A CA 1
ATOM 4047 C C . ALA A 1 523 ? 2.483 -10.793 15.938 1.00 93.12 523 ALA A C 1
ATOM 4049 O O . ALA A 1 523 ? 2.215 -11.502 16.913 1.00 93.12 523 ALA A O 1
ATOM 4050 N N . GLY A 1 524 ? 1.875 -9.622 15.721 1.00 92.31 524 GLY A N 1
ATOM 4051 C CA . GLY A 1 524 ? 0.845 -9.042 16.577 1.00 92.31 524 GLY A CA 1
ATOM 4052 C C . GLY A 1 524 ? -0.513 -9.730 16.412 1.00 92.31 524 GLY A C 1
ATOM 4053 O O . GLY A 1 524 ? -0.960 -10.038 15.309 1.00 92.31 524 GLY A O 1
ATOM 4054 N N . ALA A 1 525 ? -1.232 -9.937 17.520 1.00 93.56 525 ALA A N 1
ATOM 4055 C CA . ALA A 1 525 ? -2.536 -10.615 17.506 1.00 93.56 525 ALA A CA 1
ATOM 4056 C C . ALA A 1 525 ? -3.654 -9.801 16.822 1.00 93.56 525 ALA A C 1
ATOM 4058 O O . ALA A 1 525 ? -4.718 -10.342 16.524 1.00 93.56 525 ALA A O 1
ATOM 4059 N N . ASN A 1 526 ? -3.428 -8.502 16.612 1.00 95.00 526 ASN A N 1
ATOM 4060 C CA . ASN A 1 526 ? -4.422 -7.543 16.137 1.00 95.00 526 ASN A CA 1
ATOM 4061 C C . ASN A 1 526 ? -3.989 -6.813 14.857 1.00 95.00 526 ASN A C 1
ATOM 4063 O O . ASN A 1 526 ? -4.521 -5.741 14.581 1.00 95.00 526 ASN A O 1
ATOM 4067 N N . ALA A 1 527 ? -3.061 -7.369 14.069 1.00 94.81 527 ALA A N 1
ATOM 4068 C CA . ALA A 1 527 ? -2.514 -6.700 12.884 1.00 94.81 527 ALA A CA 1
ATOM 4069 C C . ALA A 1 527 ? -3.609 -6.160 11.938 1.00 94.81 527 ALA A C 1
ATOM 4071 O O . ALA A 1 527 ? -3.639 -4.968 11.638 1.00 94.81 527 ALA A O 1
ATOM 4072 N N . ALA A 1 528 ? -4.590 -6.996 11.583 1.00 94.56 528 ALA A N 1
ATOM 4073 C CA . ALA A 1 528 ? -5.722 -6.601 10.736 1.00 94.56 528 ALA A CA 1
ATOM 4074 C C . ALA A 1 528 ? -6.642 -5.553 11.393 1.00 94.56 528 ALA A C 1
ATOM 4076 O O . ALA A 1 528 ? -7.303 -4.779 10.711 1.00 94.56 528 ALA A O 1
ATOM 4077 N N . ASN A 1 529 ? -6.708 -5.502 12.729 1.00 95.50 529 ASN A N 1
ATOM 4078 C CA . ASN A 1 529 ? -7.504 -4.499 13.443 1.00 95.50 529 ASN A CA 1
ATOM 4079 C C . ASN A 1 529 ? -6.814 -3.133 13.476 1.00 95.50 529 ASN A C 1
ATOM 4081 O O . ASN A 1 529 ? -7.502 -2.120 13.475 1.00 95.50 529 ASN A O 1
ATOM 4085 N N . PHE A 1 530 ? -5.481 -3.082 13.506 1.00 96.31 530 PHE A N 1
ATOM 4086 C CA . PHE A 1 530 ? -4.737 -1.822 13.449 1.00 96.31 530 PHE A CA 1
ATOM 4087 C C . PHE A 1 530 ? -4.624 -1.267 12.024 1.00 96.31 530 PHE A C 1
ATOM 4089 O O . PHE A 1 530 ? -4.668 -0.048 11.854 1.00 96.31 530 PHE A O 1
ATOM 4096 N N . CYS A 1 531 ? -4.543 -2.148 11.024 1.00 95.88 531 CYS A N 1
ATOM 4097 C CA . CYS A 1 531 ? -4.482 -1.827 9.597 1.00 95.88 531 CYS A CA 1
ATOM 4098 C C . CYS A 1 531 ? -5.799 -2.187 8.891 1.00 95.88 531 CYS A C 1
ATOM 4100 O O . CYS A 1 531 ? -5.803 -2.855 7.864 1.00 95.88 531 CYS A O 1
ATOM 4102 N N . GLN A 1 532 ? -6.931 -1.772 9.467 1.00 93.62 532 GLN A N 1
ATOM 4103 C CA . GLN A 1 532 ? -8.233 -1.940 8.820 1.00 93.62 532 GLN A CA 1
ATOM 4104 C C . GLN A 1 532 ? -8.276 -1.192 7.482 1.00 93.62 532 GLN A C 1
ATOM 4106 O O . GLN A 1 532 ? -7.778 -0.071 7.392 1.00 93.62 532 GLN A O 1
ATOM 4111 N N . HIS A 1 533 ? -8.933 -1.813 6.505 1.00 89.81 533 HIS A N 1
ATOM 4112 C CA . HIS A 1 533 ? -9.049 -1.359 5.112 1.00 89.81 533 HIS A CA 1
ATOM 4113 C C . HIS A 1 533 ? -10.516 -1.104 4.699 1.00 89.81 533 HIS A C 1
ATOM 4115 O O . HIS A 1 533 ? -10.855 -0.983 3.529 1.00 89.81 533 HIS A O 1
ATOM 4121 N N . ILE A 1 534 ? -11.447 -1.103 5.664 1.00 91.25 534 ILE A N 1
ATOM 4122 C CA . ILE A 1 534 ? -12.886 -0.845 5.435 1.00 91.25 534 ILE A CA 1
ATOM 4123 C C . ILE A 1 534 ? -13.295 0.600 5.767 1.00 91.25 534 ILE A C 1
ATOM 4125 O O . ILE A 1 534 ? -14.483 0.931 5.747 1.00 91.25 534 ILE A O 1
ATOM 4129 N N . TYR A 1 535 ? -12.322 1.425 6.161 1.00 92.38 535 TYR A N 1
ATOM 4130 C CA . TYR A 1 535 ? -12.506 2.805 6.614 1.00 92.38 535 TYR A CA 1
ATOM 4131 C C . TYR A 1 535 ? -11.763 3.812 5.716 1.00 92.38 535 TYR A C 1
ATOM 4133 O O . TYR A 1 535 ? -11.436 4.918 6.143 1.00 92.38 535 TYR A O 1
ATOM 4141 N N . ASP A 1 536 ? -11.499 3.445 4.469 1.00 89.38 536 ASP A N 1
ATOM 4142 C CA . ASP A 1 536 ? -10.900 4.267 3.411 1.00 89.38 536 ASP A CA 1
ATOM 4143 C C . ASP A 1 536 ? -11.513 5.679 3.302 1.00 89.38 536 ASP A C 1
ATOM 4145 O O . ASP A 1 536 ? -10.805 6.690 3.295 1.00 89.38 536 ASP A O 1
ATOM 4149 N N . ARG A 1 537 ? -12.846 5.789 3.314 1.00 90.00 537 ARG A N 1
ATOM 4150 C CA . ARG A 1 537 ? -13.567 7.047 3.028 1.00 90.00 537 ARG A CA 1
ATOM 4151 C C . ARG A 1 537 ? -13.479 8.101 4.131 1.00 90.00 537 ARG A C 1
ATOM 4153 O O . ARG A 1 537 ? -13.847 9.251 3.892 1.00 90.00 537 ARG A O 1
ATOM 4160 N N . ILE A 1 538 ? -13.043 7.732 5.336 1.00 89.81 538 ILE A N 1
ATOM 4161 C CA . ILE A 1 538 ? -12.815 8.687 6.436 1.00 89.81 538 ILE A CA 1
ATOM 4162 C C . ILE A 1 538 ? -11.363 9.197 6.472 1.00 89.81 538 ILE A C 1
ATOM 4164 O O . ILE A 1 538 ? -11.071 10.168 7.170 1.00 89.81 538 ILE A O 1
ATOM 4168 N N . GLY A 1 539 ? -10.473 8.606 5.666 1.00 90.00 539 GLY A N 1
ATOM 4169 C CA . GLY A 1 539 ? -9.146 9.134 5.353 1.00 90.00 539 GLY A CA 1
ATOM 4170 C C . GLY A 1 539 ? -8.110 9.072 6.483 1.00 90.00 539 GLY A C 1
ATOM 4171 O O . GLY A 1 539 ? -8.286 8.437 7.528 1.00 90.00 539 GLY A O 1
ATOM 4172 N N . VAL A 1 540 ? -6.991 9.770 6.258 1.00 92.50 540 VAL A N 1
ATOM 4173 C CA . VAL A 1 540 ? -5.772 9.724 7.093 1.00 92.50 540 VAL A CA 1
ATOM 4174 C C . VAL A 1 540 ? -6.030 10.095 8.552 1.00 92.50 540 VAL A C 1
ATOM 4176 O O . VAL A 1 540 ? -5.435 9.499 9.443 1.00 92.50 540 VAL A O 1
ATOM 4179 N N . GLN A 1 541 ? -6.929 11.043 8.831 1.00 91.38 541 GLN A N 1
ATOM 4180 C CA . GLN A 1 541 ? -7.168 11.522 10.198 1.00 91.38 541 GLN A CA 1
ATOM 4181 C C . GLN A 1 541 ? -7.667 10.417 11.145 1.00 91.38 541 GLN A C 1
ATOM 4183 O O . GLN A 1 541 ? -7.415 10.483 12.348 1.00 91.38 541 GLN A O 1
ATOM 4188 N N . TYR A 1 542 ? -8.363 9.414 10.608 1.00 93.88 542 TYR A N 1
ATOM 4189 C CA . TYR A 1 542 ? -8.960 8.331 11.386 1.00 93.88 542 TYR A CA 1
ATOM 4190 C C . TYR A 1 542 ? -8.202 7.015 11.258 1.00 93.88 542 TYR A C 1
ATOM 4192 O O . TYR A 1 542 ? -8.121 6.276 12.237 1.00 93.88 542 TYR A O 1
ATOM 4200 N N . ASN A 1 543 ? -7.626 6.737 10.086 1.00 95.12 543 ASN A N 1
ATOM 4201 C CA . ASN A 1 543 ? -6.829 5.530 9.874 1.00 95.12 543 ASN A CA 1
ATOM 4202 C C . ASN A 1 543 ? -5.394 5.681 10.375 1.00 95.12 543 ASN A C 1
ATOM 4204 O O . ASN A 1 543 ? -4.817 4.701 10.837 1.00 95.12 543 ASN A O 1
ATOM 4208 N N . CYS A 1 544 ? -4.842 6.899 10.342 1.00 95.44 544 CYS A N 1
ATOM 4209 C CA . CYS A 1 544 ? -3.478 7.240 10.746 1.00 95.44 544 CYS A CA 1
ATOM 4210 C C . CYS A 1 544 ? -3.391 8.559 11.542 1.00 95.44 544 CYS A C 1
ATOM 4212 O O . CYS A 1 544 ? -2.722 9.508 11.106 1.00 95.44 544 CYS A O 1
ATOM 4214 N N . PRO A 1 545 ? -4.047 8.662 12.712 1.00 95.50 545 PRO A N 1
ATOM 4215 C CA . PRO A 1 545 ? -3.865 9.790 13.615 1.00 95.50 545 PRO A CA 1
ATOM 4216 C C . PRO A 1 545 ? -2.373 10.048 13.872 1.00 95.50 545 PRO A C 1
ATOM 4218 O O . PRO A 1 545 ? -1.601 9.142 14.196 1.00 95.50 545 PRO A O 1
ATOM 4221 N N . ASN A 1 546 ? -1.957 11.296 13.672 1.00 95.12 546 ASN A N 1
ATOM 4222 C CA . ASN A 1 546 ? -0.560 11.718 13.706 1.00 95.12 546 ASN A CA 1
ATOM 4223 C C . ASN A 1 546 ? -0.444 13.201 14.089 1.00 95.12 546 ASN A C 1
ATOM 4225 O O . ASN A 1 546 ? -1.431 13.941 14.069 1.00 95.12 546 ASN A O 1
ATOM 4229 N N . ALA A 1 547 ? 0.772 13.622 14.430 1.00 95.88 547 ALA A N 1
ATOM 4230 C CA . ALA A 1 547 ? 1.102 14.999 14.777 1.00 95.88 547 ALA A CA 1
ATOM 4231 C C . ALA A 1 547 ? 2.099 15.630 13.790 1.00 95.88 547 ALA A C 1
ATOM 4233 O O . ALA A 1 547 ? 2.764 16.603 14.151 1.00 95.88 547 ALA A O 1
ATOM 4234 N N . ALA A 1 548 ? 2.216 15.089 12.570 1.00 96.06 548 ALA A N 1
ATOM 4235 C CA . ALA A 1 548 ? 3.197 15.529 11.584 1.00 96.06 548 ALA A CA 1
ATOM 4236 C C . ALA A 1 548 ? 3.068 17.032 11.294 1.00 96.06 548 ALA A C 1
ATOM 4238 O O . ALA A 1 548 ? 1.966 17.568 11.157 1.00 96.06 548 ALA A O 1
ATOM 4239 N N . GLN A 1 549 ? 4.207 17.717 11.186 1.00 96.12 549 GLN A N 1
ATOM 4240 C CA . GLN A 1 549 ? 4.275 19.153 10.916 1.00 96.12 549 GLN A CA 1
ATOM 4241 C C . GLN A 1 549 ? 5.091 19.426 9.657 1.00 96.12 549 GLN A C 1
ATOM 4243 O O . GLN A 1 549 ? 6.119 18.794 9.406 1.00 96.12 549 GLN A O 1
ATOM 4248 N N . ASN A 1 550 ? 4.649 20.406 8.871 1.00 95.19 550 ASN A N 1
ATOM 4249 C CA . ASN A 1 550 ? 5.396 20.839 7.699 1.00 95.19 550 ASN A CA 1
ATOM 4250 C C . ASN A 1 550 ? 6.730 21.478 8.131 1.00 95.19 550 ASN A C 1
ATOM 4252 O O . ASN A 1 550 ? 6.770 22.275 9.068 1.00 95.19 550 ASN A O 1
ATOM 4256 N N . GLY A 1 551 ? 7.824 21.120 7.463 1.00 95.25 551 GLY A N 1
ATOM 4257 C CA . GLY A 1 551 ? 9.184 21.534 7.812 1.00 95.25 551 GLY A CA 1
ATOM 4258 C C . GLY A 1 551 ? 9.844 20.721 8.931 1.00 95.25 551 GLY A C 1
ATOM 4259 O O . GLY A 1 551 ? 11.003 20.983 9.256 1.00 95.25 551 GLY A O 1
ATOM 4260 N N . THR A 1 552 ? 9.158 19.738 9.520 1.00 96.88 552 THR A N 1
ATOM 4261 C CA . THR A 1 552 ? 9.719 18.860 10.557 1.00 96.88 552 THR A CA 1
ATOM 4262 C C . THR A 1 552 ? 9.866 17.442 10.027 1.00 96.88 552 THR A C 1
ATOM 4264 O O . THR A 1 552 ? 8.950 16.898 9.420 1.00 96.88 552 THR A O 1
ATOM 4267 N N . PHE A 1 553 ? 11.035 16.851 10.260 1.00 97.44 553 PHE A N 1
ATOM 4268 C CA . PHE A 1 553 ? 11.329 15.456 9.954 1.00 97.44 553 PHE A CA 1
ATOM 4269 C C . PHE A 1 553 ? 11.740 14.797 11.253 1.00 97.44 553 PHE A C 1
ATOM 4271 O O . PHE A 1 553 ? 12.779 15.148 11.808 1.00 97.44 553 PHE A O 1
ATOM 4278 N N . GLU A 1 554 ? 10.923 13.894 11.767 1.00 97.12 554 GLU A N 1
ATOM 4279 C CA . GLU A 1 554 ? 11.165 13.277 13.064 1.00 97.12 554 GLU A CA 1
ATOM 4280 C C . GLU A 1 554 ? 10.785 11.804 13.069 1.00 97.12 554 GLU A C 1
ATOM 4282 O O . GLU A 1 554 ? 9.877 11.370 12.360 1.00 97.12 554 GLU A O 1
ATOM 4287 N N . TYR A 1 555 ? 11.501 11.033 13.878 1.00 96.12 555 TYR A N 1
ATOM 4288 C CA . TYR A 1 555 ? 11.099 9.685 14.239 1.00 96.12 555 TYR A CA 1
ATOM 4289 C C . TYR A 1 555 ? 10.868 9.638 15.745 1.00 96.12 555 TYR A C 1
ATOM 4291 O O . TYR A 1 555 ? 11.656 10.183 16.516 1.00 96.12 555 TYR A O 1
ATOM 4299 N N . CYS A 1 556 ? 9.783 9.002 16.157 1.00 97.06 556 CYS A N 1
ATOM 4300 C CA . CYS A 1 556 ? 9.362 8.896 17.543 1.00 97.06 556 CYS A CA 1
ATOM 4301 C C . CYS A 1 556 ? 8.987 7.452 17.870 1.00 97.06 556 CYS A C 1
ATOM 4303 O O . CYS A 1 556 ? 8.587 6.670 17.003 1.00 97.06 556 CYS A O 1
ATOM 4305 N N . GLU A 1 557 ? 9.041 7.130 19.153 1.00 96.50 557 GLU A N 1
ATOM 4306 C CA . GLU A 1 557 ? 8.297 6.009 19.715 1.00 96.50 557 GLU A CA 1
ATOM 4307 C C . GLU A 1 557 ? 6.883 6.483 20.070 1.00 96.50 557 GLU A C 1
ATOM 4309 O O . GLU A 1 557 ? 6.664 7.669 20.333 1.00 96.50 557 GLU A O 1
ATOM 4314 N N . GLY A 1 558 ? 5.906 5.586 20.100 1.00 95.50 558 GLY A N 1
ATOM 4315 C CA . GLY A 1 558 ? 4.567 5.942 20.552 1.00 95.50 558 GLY A CA 1
ATOM 4316 C C . GLY A 1 558 ? 3.725 4.770 21.003 1.00 95.50 558 GLY A C 1
ATOM 4317 O O . GLY A 1 558 ? 4.057 3.609 20.769 1.00 95.50 558 GLY A O 1
ATOM 4318 N N . ASP A 1 559 ? 2.620 5.120 21.647 1.00 96.38 559 ASP A N 1
ATOM 4319 C CA . ASP A 1 559 ? 1.591 4.166 22.035 1.00 96.38 559 ASP A CA 1
ATOM 4320 C C . ASP A 1 559 ? 0.810 3.689 20.805 1.00 96.38 559 ASP A C 1
ATOM 4322 O O . ASP A 1 559 ? 0.713 4.399 19.798 1.00 96.38 559 ASP A O 1
ATOM 4326 N N . ASP A 1 560 ? 0.176 2.522 20.909 1.00 95.75 560 ASP A N 1
ATOM 4327 C CA . ASP A 1 560 ? -0.757 2.077 19.881 1.00 95.75 560 ASP A CA 1
ATOM 4328 C C . ASP A 1 560 ? -1.982 3.004 19.818 1.00 95.75 560 ASP A C 1
ATOM 4330 O O . ASP A 1 560 ? -2.506 3.491 20.834 1.00 95.75 560 ASP A O 1
ATOM 4334 N N . GLN A 1 561 ? -2.466 3.249 18.603 1.00 94.62 561 GLN A N 1
ATOM 4335 C CA . GLN A 1 561 ? -3.748 3.905 18.367 1.00 94.62 561 GLN A CA 1
ATOM 4336 C C . GLN A 1 561 ? -4.941 3.054 18.803 1.00 94.62 561 GLN A C 1
ATOM 4338 O O . GLN A 1 561 ? -4.832 1.857 19.041 1.00 94.62 561 GLN A O 1
ATOM 4343 N N . ASP A 1 562 ? -6.121 3.664 18.851 1.00 94.69 562 ASP A N 1
ATOM 4344 C CA . ASP A 1 562 ? -7.355 2.879 18.879 1.00 94.69 562 ASP A CA 1
ATOM 4345 C C . ASP A 1 562 ? -7.573 2.256 17.487 1.00 94.69 562 ASP A C 1
ATOM 4347 O O . ASP A 1 562 ? -7.180 2.846 16.476 1.00 94.69 562 ASP A O 1
ATOM 4351 N N . PHE A 1 563 ? -8.183 1.069 17.407 1.00 95.69 563 PHE A N 1
ATOM 4352 C CA . PHE A 1 563 ? -8.490 0.463 16.106 1.00 95.69 563 PHE A CA 1
ATOM 4353 C C . PHE A 1 563 ? -9.331 1.427 15.255 1.00 95.69 563 PHE A C 1
ATOM 4355 O O . PHE A 1 563 ? -10.259 2.036 15.800 1.00 95.69 563 PHE A O 1
ATOM 4362 N N . PRO A 1 564 ? -9.072 1.565 13.941 1.00 95.12 564 PRO A N 1
ATOM 4363 C CA . PRO A 1 564 ? -9.912 2.385 13.081 1.00 95.12 564 PRO A CA 1
ATOM 4364 C C . PRO A 1 564 ? -11.394 2.013 13.229 1.00 95.12 564 PRO A C 1
ATOM 4366 O O . PRO A 1 564 ? -11.764 0.843 13.354 1.00 95.12 564 PRO A O 1
ATOM 4369 N N . GLY A 1 565 ? -12.243 3.036 13.315 1.00 93.31 565 GLY A N 1
ATOM 4370 C CA . GLY A 1 565 ? -13.668 2.897 13.617 1.00 93.31 565 GLY A CA 1
ATOM 4371 C C . GLY A 1 565 ? -14.017 2.639 15.091 1.00 93.31 565 GLY A C 1
ATOM 4372 O O . GLY A 1 565 ? -15.186 2.736 15.445 1.00 93.31 565 GLY A O 1
ATOM 4373 N N . VAL A 1 566 ? -13.071 2.355 15.986 1.00 93.94 566 VAL A N 1
ATOM 4374 C CA . VAL A 1 566 ? -13.344 2.138 17.417 1.00 93.94 566 VAL A CA 1
ATOM 4375 C C . VAL A 1 566 ? -13.026 3.401 18.213 1.00 93.94 566 VAL A C 1
ATOM 4377 O O . VAL A 1 566 ? -11.954 3.981 18.082 1.00 93.94 566 VAL A O 1
ATOM 4380 N N . TYR A 1 567 ? -13.958 3.837 19.059 1.00 92.12 567 TYR A N 1
ATOM 4381 C CA . TYR A 1 567 ? -13.779 5.020 19.900 1.00 92.12 567 TYR A CA 1
ATOM 4382 C C . TYR A 1 567 ? -14.523 4.889 21.228 1.00 92.12 567 TYR A C 1
ATOM 4384 O O . TYR A 1 567 ? -15.489 4.139 21.354 1.00 92.12 567 TYR A O 1
ATOM 4392 N N . THR A 1 568 ? -14.088 5.635 22.243 1.00 91.12 568 THR A N 1
ATOM 4393 C CA . THR A 1 568 ? -14.760 5.656 23.550 1.00 91.12 568 THR A CA 1
ATOM 4394 C C . THR A 1 568 ? -15.664 6.879 23.666 1.00 91.12 568 THR A C 1
ATOM 4396 O O . THR A 1 568 ? -15.208 8.011 23.525 1.00 91.12 568 THR A O 1
ATOM 4399 N N . SER A 1 569 ? -16.942 6.667 23.982 1.00 89.62 569 SER A N 1
ATOM 4400 C CA . SER A 1 569 ? -17.912 7.728 24.265 1.00 89.62 569 SER A CA 1
ATOM 4401 C C . SER A 1 569 ? -18.612 7.452 25.592 1.00 89.62 569 SER A C 1
ATOM 4403 O O . SER A 1 569 ? -19.123 6.357 25.817 1.00 89.62 569 SER A O 1
ATOM 4405 N N . ASN A 1 570 ? -18.602 8.426 26.508 1.00 88.38 570 ASN A N 1
ATOM 4406 C CA . ASN A 1 570 ? -19.180 8.299 27.856 1.00 88.38 570 ASN A CA 1
ATOM 4407 C C . ASN A 1 570 ? -18.686 7.060 28.639 1.00 88.38 570 ASN A C 1
ATOM 4409 O O . ASN A 1 570 ? -19.444 6.434 29.378 1.00 88.38 570 ASN A O 1
ATOM 4413 N N . GLY A 1 571 ? -17.416 6.683 28.456 1.00 88.31 571 GLY A N 1
ATOM 4414 C CA . GLY A 1 571 ? -16.811 5.513 29.103 1.00 88.31 571 GLY A CA 1
ATOM 4415 C C . GLY A 1 571 ? -17.207 4.158 28.500 1.00 88.31 571 GLY A C 1
ATOM 4416 O O . GLY A 1 571 ? -16.840 3.128 29.059 1.00 88.31 571 GLY A O 1
ATOM 4417 N N . GLN A 1 572 ? -17.935 4.135 27.379 1.00 89.44 572 GLN A N 1
ATOM 4418 C CA . GLN A 1 572 ? -18.243 2.919 26.624 1.00 89.44 572 GLN A CA 1
ATOM 4419 C C . GLN A 1 572 ? -17.481 2.895 25.299 1.00 89.44 572 GLN A C 1
ATOM 4421 O O . GLN A 1 572 ? -17.409 3.906 24.603 1.00 89.44 572 GLN A O 1
ATOM 4426 N N . VAL A 1 573 ? -16.937 1.729 24.947 1.00 92.25 573 VAL A N 1
ATOM 4427 C CA . VAL A 1 573 ? -16.323 1.485 23.637 1.00 92.25 573 VAL A CA 1
ATOM 4428 C C . VAL A 1 573 ? -17.435 1.302 22.607 1.00 92.25 573 VAL A C 1
ATOM 4430 O O . VAL A 1 573 ? -18.287 0.425 22.756 1.00 92.25 573 VAL A O 1
ATOM 4433 N N . VAL A 1 574 ? -17.428 2.145 21.581 1.00 93.69 574 VAL A N 1
ATOM 4434 C CA . VAL A 1 574 ? -18.384 2.177 20.473 1.00 93.69 574 VAL A CA 1
ATOM 4435 C C . VAL A 1 574 ? -17.625 1.927 19.171 1.00 93.69 574 VAL A C 1
ATOM 4437 O O . VAL A 1 574 ? -16.458 2.295 19.038 1.00 93.69 574 VAL A O 1
ATOM 4440 N N . THR A 1 575 ? -18.290 1.296 18.207 1.00 93.50 575 THR A N 1
ATOM 4441 C CA . THR A 1 575 ? -17.752 1.062 16.864 1.00 93.50 575 THR A CA 1
ATOM 4442 C C . THR A 1 575 ? -18.568 1.852 15.849 1.00 93.50 575 THR A C 1
ATOM 4444 O O . THR A 1 575 ? -19.793 1.756 15.807 1.00 93.50 575 THR A O 1
ATOM 4447 N N . TYR A 1 576 ? -17.879 2.647 15.043 1.00 93.06 576 TYR A N 1
ATOM 4448 C CA . TYR A 1 576 ? -18.387 3.330 13.869 1.00 93.06 576 TYR A CA 1
ATOM 4449 C C . TYR A 1 576 ? -18.500 2.345 12.704 1.00 93.06 576 TYR A C 1
ATOM 4451 O O . TYR A 1 576 ? -17.648 1.483 12.520 1.00 93.06 576 TYR A O 1
ATOM 4459 N N . THR A 1 577 ? -19.546 2.482 11.896 1.00 91.75 577 THR A N 1
ATOM 4460 C CA . THR A 1 577 ? -19.689 1.747 10.637 1.00 91.75 577 THR A CA 1
ATOM 4461 C C . THR A 1 577 ? -19.715 2.757 9.508 1.00 91.75 577 THR A C 1
ATOM 4463 O O . THR A 1 577 ? -20.550 3.664 9.512 1.00 91.75 577 THR A O 1
ATOM 4466 N N . GLN A 1 578 ? -18.801 2.599 8.553 1.00 90.00 578 GLN A N 1
ATOM 4467 C CA . GLN A 1 578 ? -18.721 3.482 7.403 1.00 90.00 578 GLN A CA 1
ATOM 4468 C C . GLN A 1 578 ? -19.964 3.311 6.508 1.00 90.00 578 GLN A C 1
ATOM 4470 O O . GLN A 1 578 ? -20.298 2.183 6.139 1.00 90.00 578 GLN A O 1
ATOM 4475 N N . PRO A 1 579 ? -20.672 4.399 6.153 1.00 89.12 579 PRO A N 1
ATOM 4476 C CA . PRO A 1 579 ? -21.785 4.344 5.213 1.00 89.12 579 PRO A CA 1
ATOM 4477 C C . PRO A 1 579 ? -21.344 3.872 3.823 1.00 89.12 579 PRO A C 1
ATOM 4479 O O . PRO A 1 579 ? -20.209 4.108 3.407 1.00 89.12 579 PRO A O 1
ATOM 4482 N N . ALA A 1 580 ? -22.271 3.276 3.069 1.00 86.19 580 ALA A N 1
ATOM 4483 C CA . ALA A 1 580 ? -22.035 2.911 1.674 1.00 86.19 580 ALA A CA 1
ATOM 4484 C C . ALA A 1 580 ? -21.748 4.146 0.800 1.00 86.19 580 ALA A C 1
ATOM 4486 O O . ALA A 1 580 ? -22.239 5.247 1.071 1.00 86.19 580 ALA A O 1
ATOM 4487 N N . GLU A 1 581 ? -20.982 3.957 -0.275 1.00 84.25 581 GLU A N 1
ATOM 4488 C CA . GLU A 1 581 ? -20.616 5.026 -1.214 1.00 84.25 581 GLU A CA 1
ATOM 4489 C C . GLU A 1 581 ? -21.836 5.691 -1.867 1.00 84.25 581 GLU A C 1
ATOM 4491 O O . GLU A 1 581 ? -21.870 6.909 -2.035 1.00 84.25 581 GLU A O 1
ATOM 4496 N N . SER A 1 582 ? -22.901 4.917 -2.106 1.00 86.62 582 SER A N 1
ATOM 4497 C CA . SER A 1 582 ? -24.174 5.388 -2.669 1.00 86.62 582 SER A CA 1
ATOM 4498 C C . SER A 1 582 ? -24.859 6.492 -1.857 1.00 86.62 582 SER A C 1
ATOM 4500 O O . SER A 1 582 ? -25.756 7.159 -2.366 1.00 86.62 582 SER A O 1
ATOM 4502 N N . LEU A 1 583 ? -24.477 6.674 -0.589 1.00 86.50 583 LEU A N 1
ATOM 4503 C CA . LEU A 1 583 ? -25.005 7.725 0.284 1.00 86.50 583 LEU A CA 1
ATOM 4504 C C . LEU A 1 583 ? -24.260 9.062 0.134 1.00 86.50 583 LEU A C 1
ATOM 4506 O O . LEU A 1 583 ? -24.596 10.025 0.820 1.00 86.50 583 LEU A O 1
ATOM 4510 N N . GLY A 1 584 ? -23.289 9.142 -0.780 1.00 87.00 584 GLY A N 1
ATOM 4511 C CA . GLY A 1 584 ? -22.516 10.349 -1.052 1.00 87.00 584 GLY A CA 1
ATOM 4512 C C . GLY A 1 584 ? -21.409 10.600 -0.028 1.00 87.00 584 GLY A C 1
ATOM 4513 O O . GLY A 1 584 ? -21.125 9.761 0.828 1.00 87.00 584 GLY A O 1
ATOM 4514 N N . VAL A 1 585 ? -20.745 11.751 -0.154 1.00 84.00 585 VAL A N 1
ATOM 4515 C CA . VAL A 1 585 ? -19.570 12.139 0.647 1.00 84.00 585 VAL A CA 1
ATOM 4516 C C . VAL A 1 585 ? -19.900 12.177 2.143 1.00 84.00 585 VAL A C 1
ATOM 4518 O O . VAL A 1 585 ? -20.919 12.731 2.554 1.00 84.00 585 VAL A O 1
ATOM 4521 N N . ILE A 1 586 ? -19.009 11.626 2.970 1.00 87.88 586 ILE A N 1
ATOM 4522 C CA . ILE A 1 586 ? -19.133 11.674 4.430 1.00 87.88 586 ILE A CA 1
ATOM 4523 C C . ILE A 1 586 ? -18.815 13.100 4.894 1.00 87.88 586 ILE A C 1
ATOM 4525 O O . ILE A 1 586 ? -17.664 13.522 4.901 1.00 87.88 586 ILE A O 1
ATOM 4529 N N . SER A 1 587 ? -19.844 13.859 5.277 1.00 83.81 587 SER A N 1
ATOM 4530 C CA . SER A 1 587 ? -19.701 15.271 5.663 1.00 83.81 587 SER A CA 1
ATOM 4531 C C . SER A 1 587 ? -19.452 15.499 7.156 1.00 83.81 587 SER A C 1
ATOM 4533 O O . SER A 1 587 ? -19.088 16.602 7.556 1.00 83.81 587 SER A O 1
ATOM 4535 N N . SER A 1 588 ? -19.703 14.500 8.005 1.00 88.00 588 SER A N 1
ATOM 4536 C CA . SER A 1 588 ? -19.561 14.633 9.458 1.00 88.00 588 SER A CA 1
ATOM 4537 C C . SER A 1 588 ? -19.227 13.305 10.116 1.00 88.00 588 SER A C 1
ATOM 4539 O O . SER A 1 588 ? -19.861 12.292 9.817 1.00 88.00 588 SER A O 1
ATOM 4541 N N . MET A 1 589 ? -18.305 13.343 11.074 1.00 93.25 589 MET A N 1
ATOM 4542 C CA . MET A 1 589 ? -17.903 12.189 11.871 1.00 93.25 589 MET A CA 1
ATOM 4543 C C . MET A 1 589 ? -18.397 12.318 13.316 1.00 93.25 589 MET A C 1
ATOM 4545 O O . MET A 1 589 ? -18.332 13.409 13.886 1.00 93.25 589 MET A O 1
ATOM 4549 N N . PRO A 1 590 ? -18.881 11.226 13.940 1.00 91.31 590 PRO A N 1
ATOM 4550 C CA . PRO A 1 590 ? -19.452 11.276 15.287 1.00 91.31 590 PRO A CA 1
ATOM 4551 C C . PRO A 1 590 ? -18.391 11.319 16.397 1.00 91.31 590 PRO A C 1
ATOM 4553 O O . PRO A 1 590 ? -18.741 11.397 17.575 1.00 91.31 590 PRO A O 1
ATOM 4556 N N . TYR A 1 591 ? -17.108 11.243 16.039 1.00 93.81 591 TYR A N 1
ATOM 4557 C CA . TYR A 1 591 ? -15.985 11.272 16.966 1.00 93.81 591 TYR A CA 1
ATOM 4558 C C . TYR A 1 591 ? -14.740 11.882 16.316 1.00 93.81 591 TYR A C 1
ATOM 4560 O O . TYR A 1 591 ? -14.646 12.007 15.091 1.00 93.81 591 TYR A O 1
ATOM 4568 N N . THR A 1 592 ? -13.769 12.219 17.160 1.00 92.50 592 THR A N 1
ATOM 4569 C CA . THR A 1 592 ? -12.404 12.566 16.759 1.00 92.50 592 THR A CA 1
ATOM 4570 C C . THR A 1 592 ? -11.497 11.411 17.158 1.00 92.50 592 THR A C 1
ATOM 4572 O O . THR A 1 592 ? -11.565 10.961 18.303 1.00 92.50 592 THR A O 1
ATOM 4575 N N . ALA A 1 593 ? -10.673 10.917 16.232 1.00 93.19 593 ALA A N 1
ATOM 4576 C CA . ALA A 1 593 ? -9.714 9.860 16.538 1.00 93.19 593 ALA A CA 1
ATOM 4577 C C . ALA A 1 593 ? -8.733 10.313 17.631 1.00 93.19 593 ALA A C 1
ATOM 4579 O O . ALA A 1 593 ? -8.274 11.460 17.637 1.00 93.19 593 ALA A O 1
ATOM 4580 N N . ARG A 1 594 ? -8.419 9.413 18.569 1.00 93.38 594 ARG A N 1
ATOM 4581 C CA . ARG A 1 594 ? -7.409 9.674 19.594 1.00 93.38 594 ARG A CA 1
ATOM 4582 C C . ARG A 1 594 ? -6.043 9.740 18.925 1.00 93.38 594 ARG A C 1
ATOM 4584 O O . ARG A 1 594 ? -5.630 8.793 18.264 1.00 93.38 594 ARG A O 1
ATOM 4591 N N . LEU A 1 595 ? -5.330 10.836 19.153 1.00 94.12 595 LEU A N 1
ATOM 4592 C CA . LEU A 1 595 ? -3.927 10.935 18.784 1.00 94.12 595 LEU A CA 1
ATOM 4593 C C . LEU A 1 595 ? -3.090 10.101 19.771 1.00 94.12 595 LEU A C 1
ATOM 4595 O O . LEU A 1 595 ? -3.156 10.379 20.974 1.00 94.12 595 LEU A O 1
ATOM 4599 N N . PRO A 1 596 ? -2.341 9.080 19.316 1.00 93.94 596 PRO A N 1
ATOM 4600 C CA . PRO A 1 596 ? -1.469 8.316 20.199 1.00 93.94 596 PRO A CA 1
ATOM 4601 C C . PRO A 1 596 ? -0.376 9.210 20.784 1.00 93.94 596 PRO A C 1
ATOM 4603 O O . PRO A 1 596 ? 0.104 10.130 20.119 1.00 93.94 596 PRO A O 1
ATOM 4606 N N . ALA A 1 597 ? 0.010 8.962 22.036 1.00 96.25 597 ALA A N 1
ATOM 4607 C CA . ALA A 1 597 ? 1.095 9.714 22.648 1.00 96.25 597 ALA A CA 1
ATOM 4608 C C . ALA A 1 597 ? 2.421 9.344 21.971 1.00 96.25 597 ALA A C 1
ATOM 4610 O O . ALA A 1 597 ? 2.689 8.166 21.729 1.00 96.25 597 ALA A O 1
ATOM 4611 N N . SER A 1 598 ? 3.245 10.349 21.679 1.00 96.00 598 SER A N 1
ATOM 4612 C CA . SER A 1 598 ? 4.602 10.165 21.173 1.00 96.00 598 SER A CA 1
ATOM 4613 C C . SER A 1 598 ? 5.639 10.433 22.264 1.00 96.00 598 SER A C 1
ATOM 4615 O O . SER A 1 598 ? 5.426 11.212 23.196 1.00 96.00 598 SER A O 1
ATOM 4617 N N . SER A 1 599 ? 6.779 9.760 22.158 1.00 96.88 599 SER A N 1
ATOM 4618 C CA . SER A 1 599 ? 7.914 9.863 23.069 1.00 96.88 599 SER A CA 1
ATOM 4619 C C . SER A 1 599 ? 9.225 9.630 22.316 1.00 96.88 599 SER A C 1
ATOM 4621 O O . SER A 1 599 ? 9.223 9.176 21.173 1.00 96.88 599 SER A O 1
ATOM 4623 N N . ASN A 1 600 ? 10.355 9.993 22.932 1.00 96.56 600 ASN A N 1
ATOM 4624 C CA . ASN A 1 600 ? 11.696 9.799 22.360 1.00 96.56 600 ASN A CA 1
ATOM 4625 C C . ASN A 1 600 ? 11.854 10.332 20.920 1.00 96.56 600 ASN A C 1
ATOM 4627 O O . ASN A 1 600 ? 12.612 9.781 20.128 1.00 96.56 600 ASN A O 1
ATOM 4631 N N . CYS A 1 601 ? 11.144 11.416 20.589 1.00 96.69 601 CYS A N 1
ATOM 4632 C CA . CYS A 1 601 ? 11.184 12.024 19.266 1.00 96.69 601 CYS A CA 1
ATOM 4633 C C . CYS A 1 601 ? 12.559 12.621 18.964 1.00 96.69 601 CYS A C 1
ATOM 4635 O O . CYS A 1 601 ? 13.071 13.459 19.713 1.00 96.69 601 CYS A O 1
ATOM 4637 N N . VAL A 1 602 ? 13.130 12.225 17.832 1.00 96.69 602 VAL A N 1
ATOM 4638 C CA . VAL A 1 602 ? 14.403 12.729 17.330 1.00 96.69 602 VAL A CA 1
ATOM 4639 C C . VAL A 1 602 ? 14.176 13.386 15.980 1.00 96.69 602 VAL A C 1
ATOM 4641 O O . VAL A 1 602 ? 13.723 12.758 15.025 1.00 96.69 602 VAL A O 1
ATOM 4644 N N . VAL A 1 603 ? 14.537 14.666 15.903 1.00 95.69 603 VAL A N 1
ATOM 4645 C CA . VAL A 1 603 ? 14.455 15.459 14.676 1.00 95.69 603 VAL A CA 1
ATOM 4646 C C . VAL A 1 603 ? 15.689 15.211 13.811 1.00 95.69 603 VAL A C 1
ATOM 4648 O O . VAL A 1 603 ? 16.823 15.221 14.293 1.00 95.69 603 VAL A O 1
ATOM 4651 N N . MET A 1 604 ? 15.469 15.042 12.513 1.00 92.06 604 MET A N 1
ATOM 4652 C CA . MET A 1 604 ? 16.496 14.872 11.493 1.00 92.06 604 MET A CA 1
ATOM 4653 C C . MET A 1 604 ? 16.447 16.017 10.478 1.00 92.06 604 MET A C 1
ATOM 4655 O O . MET A 1 604 ? 15.427 16.671 10.278 1.00 92.06 604 MET A O 1
ATOM 4659 N N . GLN A 1 605 ? 17.577 16.280 9.825 1.00 91.38 605 GLN A N 1
ATOM 4660 C CA . GLN A 1 605 ? 17.618 17.219 8.706 1.00 91.38 605 GLN A CA 1
ATOM 4661 C C . GLN A 1 605 ? 17.070 16.538 7.453 1.00 91.38 605 GLN A C 1
ATOM 4663 O O . GLN A 1 605 ? 17.479 15.421 7.144 1.00 91.38 605 GLN A O 1
ATOM 4668 N N . SER A 1 606 ? 16.216 17.226 6.693 1.00 88.50 606 SER A N 1
ATOM 4669 C CA . SER A 1 606 ? 15.614 16.681 5.464 1.00 88.50 606 SER A CA 1
ATOM 4670 C C . SER A 1 606 ? 16.658 16.188 4.457 1.00 88.50 606 SER A C 1
ATOM 4672 O O . SER A 1 606 ? 16.463 15.164 3.812 1.00 88.50 606 SER A O 1
ATOM 4674 N N . ALA A 1 607 ? 17.815 16.854 4.380 1.00 86.88 607 ALA A N 1
ATOM 4675 C CA . ALA A 1 607 ? 18.932 16.457 3.522 1.00 86.88 607 ALA A CA 1
ATOM 4676 C C . ALA A 1 607 ? 19.478 15.046 3.820 1.00 86.88 607 ALA A C 1
ATOM 4678 O O . ALA A 1 607 ? 20.040 14.419 2.925 1.00 86.88 607 ALA A O 1
ATOM 4679 N N . ALA A 1 608 ? 19.303 14.529 5.043 1.00 86.31 608 ALA A N 1
ATOM 4680 C CA . ALA A 1 608 ? 19.737 13.180 5.406 1.00 86.31 608 ALA A CA 1
ATOM 4681 C C . ALA A 1 608 ? 18.978 12.092 4.624 1.00 86.31 608 ALA A C 1
ATOM 4683 O O . ALA A 1 608 ? 19.569 11.065 4.297 1.00 86.31 608 ALA A O 1
ATOM 4684 N N . LEU A 1 609 ? 17.717 12.353 4.252 1.00 85.19 609 LEU A N 1
ATOM 4685 C CA . LEU A 1 609 ? 16.882 11.440 3.459 1.00 85.19 609 LEU A CA 1
ATOM 4686 C C . LEU A 1 609 ? 17.344 11.309 2.006 1.00 85.19 609 LEU A C 1
ATOM 4688 O O . LEU A 1 609 ? 17.008 10.344 1.335 1.00 85.19 609 LEU A O 1
ATOM 4692 N N . TYR A 1 610 ? 18.107 12.285 1.516 1.00 85.94 610 TYR A N 1
ATOM 4693 C CA . TYR A 1 610 ? 18.451 12.419 0.101 1.00 85.94 610 TYR A CA 1
ATOM 4694 C C . TYR A 1 610 ? 19.941 12.206 -0.175 1.00 85.94 610 TYR A C 1
ATOM 4696 O O . TYR A 1 610 ? 20.417 12.514 -1.267 1.00 85.94 610 TYR A O 1
ATOM 4704 N N . THR A 1 611 ? 20.698 11.686 0.794 1.00 81.50 611 THR A N 1
ATOM 4705 C CA . THR A 1 611 ? 22.145 11.439 0.651 1.00 81.50 611 THR A CA 1
ATOM 4706 C C . THR A 1 611 ? 22.469 10.550 -0.554 1.00 81.50 611 THR A C 1
ATOM 4708 O O . THR A 1 611 ? 23.452 10.794 -1.258 1.00 81.50 611 THR A O 1
ATOM 4711 N N . ASP A 1 612 ? 21.585 9.607 -0.874 1.00 77.88 612 ASP A N 1
ATOM 4712 C CA . ASP A 1 612 ? 21.711 8.725 -2.032 1.00 77.88 612 ASP A CA 1
ATOM 4713 C C . ASP A 1 612 ? 21.450 9.422 -3.383 1.00 77.88 612 ASP A C 1
ATOM 4715 O O . ASP A 1 612 ? 21.996 9.003 -4.408 1.00 77.88 612 ASP A O 1
ATOM 4719 N N . LEU A 1 613 ? 20.685 10.523 -3.404 1.00 72.56 613 LEU A N 1
ATOM 4720 C CA . LEU A 1 613 ? 20.438 11.327 -4.612 1.00 72.56 613 LEU A CA 1
ATOM 4721 C C . LEU A 1 613 ? 21.650 12.188 -4.998 1.00 72.56 613 LEU A C 1
ATOM 4723 O O . LEU A 1 613 ? 21.844 12.508 -6.172 1.00 72.56 613 LEU A O 1
ATOM 4727 N N . VAL A 1 614 ? 22.513 12.528 -4.033 1.00 59.09 614 VAL A N 1
ATOM 4728 C CA . VAL A 1 614 ? 23.699 13.379 -4.252 1.00 59.09 614 VAL A CA 1
ATOM 4729 C C . VAL A 1 614 ? 24.744 12.690 -5.147 1.00 59.09 614 VAL A C 1
ATOM 4731 O O . VAL A 1 614 ? 25.521 13.360 -5.828 1.00 59.09 614 VAL A O 1
ATOM 4734 N N . SER A 1 615 ? 24.716 11.357 -5.255 1.00 43.47 615 SER A N 1
ATOM 4735 C CA . SER A 1 615 ? 25.618 10.607 -6.144 1.00 43.47 615 SER A CA 1
ATOM 4736 C C . SER A 1 615 ? 25.232 10.658 -7.632 1.00 43.47 615 SER A C 1
ATOM 4738 O O . SER A 1 615 ? 25.995 10.176 -8.467 1.00 43.47 615 SER A O 1
ATOM 4740 N N . ALA A 1 616 ? 24.092 11.259 -7.995 1.00 42.78 616 ALA A N 1
ATOM 4741 C CA . ALA A 1 616 ? 23.660 11.394 -9.390 1.00 42.78 616 ALA A CA 1
ATOM 4742 C C . ALA A 1 616 ? 24.173 12.671 -10.097 1.00 42.78 616 ALA A C 1
ATOM 4744 O O . ALA A 1 616 ? 23.893 12.854 -11.279 1.00 42.78 616 ALA A O 1
ATOM 4745 N N . THR A 1 617 ? 24.948 13.539 -9.421 1.00 34.22 617 THR A N 1
ATOM 4746 C CA . THR A 1 617 ? 25.316 14.871 -9.964 1.00 34.22 617 THR A CA 1
ATOM 4747 C C . THR A 1 617 ? 26.817 15.199 -9.937 1.00 34.22 617 THR A C 1
ATOM 4749 O O . THR A 1 617 ? 27.205 16.353 -9.768 1.00 34.22 617 THR A O 1
ATOM 4752 N N . THR A 1 618 ? 27.708 14.228 -10.152 1.00 32.22 618 THR A N 1
ATOM 4753 C CA . THR A 1 618 ? 29.129 14.520 -10.432 1.00 32.22 618 THR A CA 1
ATOM 4754 C C . THR A 1 618 ? 29.517 14.138 -11.852 1.00 32.22 618 THR A C 1
ATOM 4756 O O . THR A 1 618 ? 30.157 13.128 -12.127 1.00 32.22 618 THR A O 1
ATOM 4759 N N . SER A 1 619 ? 29.168 15.022 -12.784 1.00 33.81 619 SER A N 1
ATOM 4760 C CA . SER A 1 619 ? 29.891 15.210 -14.044 1.00 33.81 619 SER A CA 1
ATOM 4761 C C . SER A 1 619 ? 29.737 16.662 -14.496 1.00 33.81 619 SER A C 1
ATOM 4763 O O . SER A 1 619 ? 28.786 17.004 -15.187 1.00 33.81 619 SER A O 1
ATOM 4765 N N . GLY A 1 620 ? 30.695 17.508 -14.101 1.00 31.94 620 GLY A N 1
ATOM 4766 C CA . GLY A 1 620 ? 30.952 18.792 -14.762 1.00 31.94 620 GLY A CA 1
ATOM 4767 C C . GLY A 1 620 ? 30.863 20.035 -13.880 1.00 31.94 620 GLY A C 1
ATOM 4768 O O . GLY A 1 620 ? 29.866 20.739 -13.932 1.00 31.94 620 GLY A O 1
ATOM 4769 N N . ALA A 1 621 ? 31.934 20.326 -13.132 1.00 31.62 621 ALA A N 1
ATOM 4770 C CA . ALA A 1 621 ? 32.620 21.631 -13.111 1.00 31.62 621 ALA A CA 1
ATOM 4771 C C . ALA A 1 621 ? 33.496 21.748 -11.852 1.00 31.62 621 ALA A C 1
ATOM 4773 O O . ALA A 1 621 ? 33.093 22.292 -10.828 1.00 31.62 621 ALA A O 1
ATOM 4774 N N . ALA A 1 622 ? 34.735 21.266 -11.946 1.00 32.69 622 ALA A N 1
ATOM 4775 C CA . ALA A 1 622 ? 35.817 21.774 -11.117 1.00 32.69 622 ALA A CA 1
ATOM 4776 C C . ALA A 1 622 ? 36.606 22.786 -11.955 1.00 32.69 622 ALA A C 1
ATOM 4778 O O . ALA A 1 622 ? 37.203 22.400 -12.957 1.00 32.69 622 ALA A O 1
ATOM 4779 N N . ALA A 1 623 ? 36.559 24.060 -11.556 1.00 33.31 623 ALA A N 1
ATOM 4780 C CA . ALA A 1 623 ? 37.719 24.933 -11.330 1.00 33.31 623 ALA A CA 1
ATOM 4781 C C . ALA A 1 623 ? 37.333 26.417 -11.454 1.00 33.31 623 ALA A C 1
ATOM 4783 O O . ALA A 1 623 ? 37.110 26.916 -12.551 1.00 33.31 623 ALA A O 1
ATOM 4784 N N . ALA A 1 624 ? 37.376 27.139 -10.333 1.00 31.52 624 ALA A N 1
ATOM 4785 C CA . ALA A 1 624 ? 38.173 28.361 -10.241 1.00 31.52 624 ALA A CA 1
ATOM 4786 C C . ALA A 1 624 ? 38.449 28.686 -8.765 1.00 31.52 624 ALA A C 1
ATOM 4788 O O . ALA A 1 624 ? 37.557 28.917 -7.955 1.00 31.52 624 ALA A O 1
ATOM 4789 N N . THR A 1 625 ? 39.733 28.635 -8.457 1.00 34.53 625 THR A N 1
ATOM 4790 C CA . THR A 1 625 ? 40.454 28.951 -7.227 1.00 34.53 625 THR A CA 1
ATOM 4791 C C . THR A 1 625 ? 40.206 30.381 -6.733 1.00 34.53 625 THR A C 1
ATOM 4793 O O . THR A 1 625 ? 40.179 31.317 -7.528 1.00 34.53 625 THR A O 1
ATOM 4796 N N . GLY A 1 626 ? 40.146 30.570 -5.412 1.00 30.45 626 GLY A N 1
ATOM 4797 C CA . GLY A 1 626 ? 40.118 31.892 -4.780 1.00 30.45 626 GLY A CA 1
ATOM 4798 C C . GLY A 1 626 ? 40.307 31.810 -3.267 1.00 30.45 626 GLY A C 1
ATOM 4799 O O . GLY A 1 626 ? 39.377 31.518 -2.530 1.00 30.45 626 GLY A O 1
ATOM 4800 N N . THR A 1 627 ? 41.546 32.013 -2.843 1.00 28.28 627 THR A N 1
ATOM 4801 C CA . THR A 1 627 ? 42.147 31.840 -1.516 1.00 28.28 627 THR A CA 1
ATOM 4802 C C . THR A 1 627 ? 41.447 32.557 -0.353 1.00 28.28 627 THR A C 1
ATOM 4804 O O . THR A 1 627 ? 40.939 33.666 -0.481 1.00 28.28 627 THR A O 1
ATOM 4807 N N . ALA A 1 628 ? 41.519 31.919 0.816 1.00 32.56 628 ALA A N 1
ATOM 4808 C CA . ALA A 1 628 ? 41.075 32.401 2.116 1.00 32.56 628 ALA A CA 1
ATOM 4809 C C . ALA A 1 628 ? 41.870 33.599 2.666 1.00 32.56 628 ALA A C 1
ATOM 4811 O O . ALA A 1 628 ? 43.096 33.629 2.600 1.00 32.56 628 ALA A O 1
ATOM 4812 N N . THR A 1 629 ? 41.168 34.517 3.330 1.00 29.19 629 THR A N 1
ATOM 4813 C CA . THR A 1 629 ? 41.546 35.265 4.554 1.00 29.19 629 THR A CA 1
ATOM 4814 C C . THR A 1 629 ? 40.281 36.047 4.937 1.00 29.19 629 THR A C 1
ATOM 4816 O O . THR A 1 629 ? 39.622 36.584 4.062 1.00 29.19 629 THR A O 1
ATOM 4819 N N . GLY A 1 630 ? 39.769 36.133 6.156 1.00 29.77 630 GLY A N 1
ATOM 4820 C CA . GLY A 1 630 ? 40.319 35.979 7.487 1.00 29.77 630 GLY A CA 1
ATOM 4821 C C . GLY A 1 630 ? 39.476 36.894 8.386 1.00 29.77 630 GLY A C 1
ATOM 4822 O O . GLY A 1 630 ? 39.388 38.085 8.122 1.00 29.77 630 GLY A O 1
ATOM 4823 N N . THR A 1 631 ? 38.887 36.313 9.435 1.00 30.22 631 THR A N 1
ATOM 4824 C CA . THR A 1 631 ? 38.573 36.929 10.742 1.00 30.22 631 THR A CA 1
ATOM 4825 C C . THR A 1 631 ? 37.597 38.112 10.856 1.00 30.22 631 THR A C 1
ATOM 4827 O O . THR A 1 631 ? 37.835 39.194 10.341 1.00 30.22 631 THR A O 1
ATOM 4830 N N . GLY A 1 632 ? 36.646 37.953 11.786 1.00 28.72 632 GLY A N 1
ATOM 4831 C CA . GLY A 1 632 ? 36.514 38.934 12.872 1.00 28.72 632 GLY A CA 1
ATOM 4832 C C . GLY A 1 632 ? 35.177 39.658 13.007 1.00 28.72 632 GLY A C 1
ATOM 4833 O O . GLY A 1 632 ? 35.019 40.758 12.509 1.00 28.72 632 GLY A O 1
ATOM 4834 N N . ALA A 1 633 ? 34.267 39.022 13.744 1.00 29.02 633 ALA A N 1
ATOM 4835 C CA . ALA A 1 633 ? 33.452 39.559 14.839 1.00 29.02 633 ALA A CA 1
ATOM 4836 C C . ALA A 1 633 ? 32.927 41.019 14.850 1.00 29.02 633 ALA A C 1
ATOM 4838 O O . ALA A 1 633 ? 33.663 41.992 14.754 1.00 29.02 633 ALA A O 1
ATOM 4839 N N . ALA A 1 634 ? 31.667 41.077 15.301 1.00 28.97 634 ALA A N 1
ATOM 4840 C CA . ALA A 1 634 ? 31.081 42.056 16.222 1.00 28.97 634 ALA A CA 1
ATOM 4841 C C . ALA A 1 634 ? 30.475 43.355 15.654 1.00 28.97 634 ALA A C 1
ATOM 4843 O O . ALA A 1 634 ? 31.144 44.343 15.399 1.00 28.97 634 ALA A O 1
ATOM 4844 N N . ALA A 1 635 ? 29.139 43.321 15.656 1.00 27.89 635 ALA A N 1
ATOM 4845 C CA . ALA A 1 635 ? 28.260 44.177 16.453 1.00 27.89 635 ALA A CA 1
ATOM 4846 C C . ALA A 1 635 ? 28.105 45.677 16.131 1.00 27.89 635 ALA A C 1
ATOM 4848 O O . ALA A 1 635 ? 29.048 46.434 15.960 1.00 27.89 635 ALA A O 1
ATOM 4849 N N . ALA A 1 636 ? 26.837 46.062 16.306 1.00 30.16 636 ALA A N 1
ATOM 4850 C CA . ALA A 1 636 ? 26.321 47.356 16.738 1.00 30.16 636 ALA A CA 1
ATOM 4851 C C . ALA A 1 636 ? 25.906 48.378 15.659 1.00 30.16 636 ALA A C 1
ATOM 4853 O O . ALA A 1 636 ? 26.708 49.106 15.094 1.00 30.16 636 ALA A O 1
ATOM 4854 N N . THR A 1 637 ? 24.577 48.457 15.513 1.00 26.67 637 THR A N 1
ATOM 4855 C CA . THR A 1 637 ? 23.753 49.650 15.791 1.00 26.67 637 THR A CA 1
ATOM 4856 C C . THR A 1 637 ? 23.961 50.907 14.943 1.00 26.67 637 THR A C 1
ATOM 4858 O O . THR A 1 637 ? 25.011 51.533 14.981 1.00 26.67 637 THR A O 1
ATOM 4861 N N . GLY A 1 638 ? 22.867 51.403 14.349 1.00 30.47 638 GLY A N 1
ATOM 4862 C CA . GLY A 1 638 ? 22.747 52.838 14.068 1.00 30.47 638 GLY A CA 1
ATOM 4863 C C . GLY A 1 638 ? 21.886 53.224 12.871 1.00 30.47 638 GLY A C 1
ATOM 4864 O O . GLY A 1 638 ? 22.405 53.521 11.808 1.00 30.47 638 GLY A O 1
ATOM 4865 N N . THR A 1 639 ? 20.571 53.262 13.090 1.00 28.81 639 THR A N 1
ATOM 4866 C CA . THR A 1 639 ? 19.649 54.348 12.694 1.00 28.81 639 THR A CA 1
ATOM 4867 C C . THR A 1 639 ? 19.979 55.220 11.469 1.00 28.81 639 THR A C 1
ATOM 4869 O O . THR A 1 639 ? 20.880 56.053 11.507 1.00 28.81 639 THR A O 1
ATOM 4872 N N . GLY A 1 640 ? 19.085 55.197 10.477 1.00 30.44 640 GLY A N 1
ATOM 4873 C CA . GLY A 1 640 ? 18.973 56.228 9.443 1.00 30.44 640 GLY A CA 1
ATOM 4874 C C . GLY A 1 640 ? 17.557 56.245 8.876 1.00 30.44 640 GLY A C 1
ATOM 4875 O O . GLY A 1 640 ? 17.108 55.279 8.274 1.00 30.44 640 GLY A O 1
ATOM 4876 N N . LYS A 1 641 ? 16.829 57.316 9.168 1.00 30.11 641 LYS A N 1
ATOM 4877 C CA . LYS A 1 641 ? 15.378 57.475 9.092 1.00 30.11 641 LYS A CA 1
ATOM 4878 C C . LYS A 1 641 ? 14.983 58.322 7.875 1.00 30.11 641 LYS A C 1
ATOM 4880 O O . LYS A 1 641 ? 15.586 59.367 7.678 1.00 30.11 641 LYS A O 1
ATOM 4885 N N . SER A 1 642 ? 13.875 57.927 7.229 1.00 28.53 642 SER A N 1
ATOM 4886 C CA . SER A 1 642 ? 12.935 58.762 6.441 1.00 28.53 642 SER A CA 1
ATOM 4887 C C . SER A 1 642 ? 13.483 59.369 5.133 1.00 28.53 642 SER A C 1
ATOM 4889 O O . SER A 1 642 ? 14.677 59.526 4.966 1.00 28.53 642 SER A O 1
ATOM 4891 N N . SER A 1 643 ? 12.693 59.688 4.108 1.00 29.97 643 SER A N 1
ATOM 4892 C CA . SER A 1 643 ? 11.313 60.187 4.034 1.00 29.97 643 SER A CA 1
ATOM 4893 C C . SER A 1 643 ? 10.861 60.206 2.567 1.00 29.97 643 SER A C 1
ATOM 4895 O O . SER A 1 643 ? 11.695 60.500 1.721 1.00 29.97 643 SER A O 1
ATOM 4897 N N . SER A 1 644 ? 9.542 60.055 2.338 1.00 28.91 644 SER A N 1
ATOM 4898 C CA . SER A 1 644 ? 8.707 60.763 1.329 1.00 28.91 644 SER A CA 1
ATOM 4899 C C . SER A 1 644 ? 9.142 60.751 -0.152 1.00 28.91 644 SER A C 1
ATOM 4901 O O . SER A 1 644 ? 10.269 61.069 -0.480 1.00 28.91 644 SER A O 1
ATOM 4903 N N . GLY A 1 645 ? 8.289 60.551 -1.150 1.00 28.09 645 GLY A N 1
ATOM 4904 C CA . GLY A 1 645 ? 6.838 60.504 -1.205 1.00 28.09 645 GLY A CA 1
ATOM 4905 C C . GLY A 1 645 ? 6.369 60.757 -2.646 1.00 28.09 645 GLY A C 1
ATOM 4906 O O . GLY A 1 645 ? 7.153 61.140 -3.509 1.00 28.09 645 GLY A O 1
ATOM 4907 N N . THR A 1 646 ? 5.056 60.602 -2.821 1.00 29.17 646 THR A N 1
ATOM 4908 C CA . THR A 1 646 ? 4.215 61.250 -3.845 1.00 29.17 646 THR A CA 1
ATOM 4909 C C . THR A 1 646 ? 4.097 60.591 -5.230 1.00 29.17 646 THR A C 1
ATOM 4911 O O . THR A 1 646 ? 4.884 60.810 -6.140 1.00 29.17 646 THR A O 1
ATOM 4914 N N . ALA A 1 647 ? 3.022 59.802 -5.347 1.00 28.83 647 ALA A N 1
ATOM 4915 C CA . ALA A 1 647 ? 1.908 59.888 -6.306 1.00 28.83 647 ALA A CA 1
ATOM 4916 C C . ALA A 1 647 ? 2.074 60.610 -7.664 1.00 28.83 647 ALA A C 1
ATOM 4918 O O . ALA A 1 647 ? 2.430 61.783 -7.702 1.00 28.83 647 ALA A O 1
ATOM 4919 N N . ALA A 1 648 ? 1.593 59.952 -8.733 1.00 31.25 648 ALA A N 1
ATOM 4920 C CA . ALA A 1 648 ? 0.452 60.361 -9.589 1.00 31.25 648 ALA A CA 1
ATOM 4921 C C . ALA A 1 648 ? 0.568 59.714 -10.997 1.00 31.25 648 ALA A C 1
ATOM 4923 O O . ALA A 1 648 ? 1.573 59.900 -11.666 1.00 31.25 648 ALA A O 1
ATOM 4924 N N . THR A 1 649 ? -0.317 58.798 -11.416 1.00 28.14 649 THR A N 1
ATOM 4925 C CA . THR A 1 649 ? -1.628 58.976 -12.104 1.00 28.14 649 THR A CA 1
ATOM 4926 C C . THR A 1 649 ? -1.540 58.895 -13.642 1.00 28.14 649 THR A C 1
ATOM 4928 O O . THR A 1 649 ? -0.695 59.543 -14.248 1.00 28.14 649 THR A O 1
ATOM 4931 N N . ARG A 1 650 ? -2.565 58.236 -14.224 1.00 32.25 650 ARG A N 1
ATOM 4932 C CA . ARG A 1 650 ? -3.135 58.297 -15.600 1.00 32.25 650 ARG A CA 1
ATOM 4933 C C . ARG A 1 650 ? -2.774 57.112 -16.509 1.00 32.25 650 ARG A C 1
ATOM 4935 O O . ARG A 1 650 ? -1.613 56.908 -16.810 1.00 32.25 650 ARG A O 1
ATOM 4942 N N . SER A 1 651 ? -3.701 56.195 -16.821 1.00 28.61 651 SER A N 1
ATOM 4943 C CA . SER A 1 651 ? -4.963 56.271 -17.607 1.00 28.61 651 SER A CA 1
ATOM 4944 C C . SER A 1 651 ? -4.739 55.925 -19.083 1.00 28.61 651 SER A C 1
ATOM 4946 O O . SER A 1 651 ? -3.945 56.577 -19.749 1.00 28.61 651 SER A O 1
ATOM 4948 N N . GLY A 1 652 ? -5.511 54.961 -19.597 1.00 29.11 652 GLY A N 1
ATOM 4949 C CA . GLY A 1 652 ? -5.606 54.647 -21.026 1.00 29.11 652 GLY A CA 1
ATOM 4950 C C . GLY A 1 652 ? -6.483 53.422 -21.301 1.00 29.11 652 GLY A C 1
ATOM 4951 O O . GLY A 1 652 ? -6.022 52.294 -21.206 1.00 29.11 652 GLY A O 1
ATOM 4952 N N . THR A 1 653 ? -7.756 53.664 -21.605 1.00 32.31 653 THR A N 1
ATOM 4953 C CA . THR A 1 653 ? -8.817 52.718 -21.992 1.00 32.31 653 THR A CA 1
ATOM 4954 C C . THR A 1 653 ? -8.920 52.534 -23.515 1.00 32.31 653 THR A C 1
ATOM 4956 O O . THR A 1 653 ? -8.660 53.468 -24.267 1.00 32.31 653 THR A O 1
ATOM 4959 N N . SER A 1 654 ? -9.394 51.364 -23.965 1.00 30.53 654 SER A N 1
ATOM 4960 C CA . SER A 1 654 ? -10.276 51.121 -25.142 1.00 30.53 654 SER A CA 1
ATOM 4961 C C . SER A 1 654 ? -10.642 49.617 -25.143 1.00 30.53 654 SER A C 1
ATOM 4963 O O . SER A 1 654 ? -9.750 48.787 -25.035 1.00 30.53 654 SER A O 1
ATOM 4965 N N . ALA A 1 655 ? -11.896 49.179 -24.932 1.00 32.19 655 ALA A N 1
ATOM 4966 C CA . ALA A 1 655 ? -13.047 49.126 -25.861 1.00 32.19 655 ALA A CA 1
ATOM 4967 C C . ALA A 1 655 ? -12.662 48.506 -27.223 1.00 32.19 655 ALA A C 1
ATOM 4969 O O . ALA A 1 655 ? -11.770 49.030 -27.870 1.00 32.19 655 ALA A O 1
ATOM 4970 N N . GL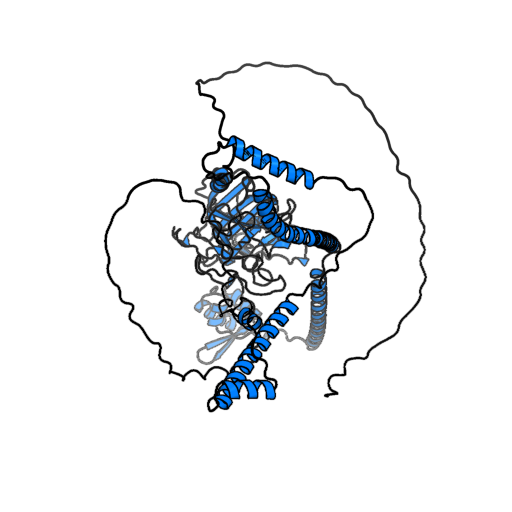Y A 1 656 ? -13.245 47.436 -27.768 1.00 27.70 656 GLY A N 1
ATOM 4971 C CA . GLY A 1 656 ? -14.479 46.682 -27.530 1.00 27.70 656 GLY A CA 1
ATOM 4972 C C . GLY A 1 656 ? -15.041 46.289 -28.911 1.00 27.70 656 GLY A C 1
ATOM 4973 O O . GLY A 1 656 ? -14.984 47.127 -29.803 1.00 27.70 656 GLY A O 1
ATOM 4974 N N . ALA A 1 657 ? -15.543 45.061 -29.108 1.00 27.88 657 ALA A N 1
ATOM 4975 C CA . ALA A 1 657 ? -16.631 44.733 -30.051 1.00 27.88 657 ALA A CA 1
ATOM 4976 C C . ALA A 1 657 ? -16.896 43.218 -30.124 1.00 27.88 657 ALA A C 1
ATOM 4978 O O . ALA A 1 657 ? -16.057 42.436 -30.566 1.00 27.88 657 ALA A O 1
ATOM 4979 N N . SER A 1 658 ? -18.119 42.840 -29.762 1.00 32.81 658 SER A N 1
ATOM 4980 C CA . SER A 1 658 ? -18.817 41.653 -30.256 1.00 32.81 658 SER A CA 1
ATOM 4981 C C . SER A 1 658 ? -19.669 42.056 -31.465 1.00 32.81 658 SER A C 1
ATOM 4983 O O . SER A 1 658 ? -20.136 43.193 -31.533 1.00 32.81 658 SER A O 1
ATOM 4985 N N . SER A 1 659 ? -19.951 41.119 -32.370 1.00 29.64 659 SER A N 1
ATOM 4986 C CA . SER A 1 659 ? -21.127 41.190 -33.244 1.00 29.64 659 SER A CA 1
ATOM 4987 C C . SER A 1 659 ? -21.768 39.809 -33.377 1.00 29.64 659 SER A C 1
ATOM 4989 O O . SER A 1 659 ? -21.109 38.778 -33.257 1.00 29.64 659 SER A O 1
ATOM 4991 N N . THR A 1 660 ? -23.085 39.839 -33.514 1.00 31.05 660 THR A N 1
ATOM 4992 C CA . THR A 1 660 ? -24.083 38.801 -33.257 1.00 31.05 660 THR A CA 1
ATOM 4993 C C . THR A 1 660 ? -24.856 38.440 -34.530 1.00 31.05 660 THR A C 1
ATOM 4995 O O . THR A 1 660 ? -25.086 39.304 -35.370 1.00 31.05 660 THR A O 1
ATOM 4998 N N . GLY A 1 661 ? -25.379 37.203 -34.571 1.00 27.95 661 GLY A N 1
ATOM 4999 C CA . GLY A 1 661 ? -26.626 36.807 -35.262 1.00 27.95 661 GLY A CA 1
ATOM 5000 C C . GLY A 1 661 ? -26.493 36.303 -36.712 1.00 27.95 661 GLY A C 1
ATOM 5001 O O . GLY A 1 661 ? -25.695 36.826 -37.470 1.00 27.95 661 GLY A O 1
ATOM 5002 N N . ALA A 1 662 ? -27.267 35.328 -37.210 1.00 27.45 662 ALA A N 1
ATOM 5003 C CA . ALA A 1 662 ? -28.405 34.593 -36.653 1.00 27.45 662 ALA A CA 1
ATOM 5004 C C . ALA A 1 662 ? -28.749 33.334 -37.504 1.00 27.45 662 ALA A C 1
ATOM 5006 O O . ALA A 1 662 ? -28.614 33.348 -38.722 1.00 27.45 662 ALA A O 1
ATOM 5007 N N . SER A 1 663 ? -29.217 32.288 -36.811 1.00 27.67 663 SER A N 1
ATOM 5008 C CA . SER A 1 663 ? -30.300 31.312 -37.086 1.00 27.67 663 SER A CA 1
ATOM 5009 C C . SER A 1 663 ? -30.698 30.855 -38.508 1.00 27.67 663 SER A C 1
ATOM 5011 O O . SER A 1 663 ? -31.137 31.656 -39.325 1.00 27.67 663 SER A O 1
ATOM 5013 N N . SER A 1 664 ? -30.829 29.529 -38.705 1.00 25.62 664 SER A N 1
ATOM 5014 C CA . SER A 1 664 ? -32.112 28.873 -39.076 1.00 25.62 664 SER A CA 1
ATOM 5015 C C . SER A 1 664 ? -32.038 27.332 -39.130 1.00 25.62 664 SER A C 1
ATOM 5017 O O . SER A 1 664 ? -31.062 26.740 -39.579 1.00 25.62 664 SER A O 1
ATOM 5019 N N . ASN A 1 665 ? -33.118 26.704 -38.650 1.00 30.27 665 ASN A N 1
ATOM 5020 C CA . ASN A 1 665 ? -33.424 25.270 -38.674 1.00 30.27 665 ASN A CA 1
ATOM 5021 C C . ASN A 1 665 ? -33.689 24.745 -40.095 1.00 30.27 665 ASN A C 1
ATOM 5023 O O . ASN A 1 665 ? -34.338 25.429 -40.882 1.00 30.27 665 ASN A O 1
ATOM 5027 N N . SER A 1 666 ? -33.398 23.465 -40.349 1.00 25.58 666 SER A N 1
ATOM 5028 C CA . SER A 1 666 ? -34.293 22.618 -41.154 1.00 25.58 666 SER A CA 1
ATOM 5029 C C . SER A 1 666 ? -34.085 21.130 -40.859 1.00 25.58 666 SER A C 1
ATOM 5031 O O . SER A 1 666 ? -32.967 20.627 -40.802 1.00 25.58 666 SER A O 1
ATOM 5033 N N . ALA A 1 667 ? -35.206 20.445 -40.645 1.00 26.80 667 ALA A N 1
ATOM 5034 C CA . ALA A 1 667 ? -35.330 19.002 -40.554 1.00 26.80 667 ALA A CA 1
ATOM 5035 C C . ALA A 1 667 ? -35.875 18.447 -41.880 1.00 26.80 667 ALA A C 1
ATOM 5037 O O . ALA A 1 667 ? -36.694 19.099 -42.526 1.00 26.80 667 ALA A O 1
ATOM 5038 N N . GLY A 1 668 ? -35.508 17.201 -42.195 1.00 26.66 668 GLY A N 1
ATOM 5039 C CA . GLY A 1 668 ? -36.333 16.277 -42.982 1.00 26.66 668 GLY A CA 1
ATOM 5040 C C . GLY A 1 668 ? -35.892 16.008 -44.422 1.00 26.66 668 GLY A C 1
ATOM 5041 O O . GLY A 1 668 ? -36.100 16.834 -45.302 1.00 26.66 668 GLY A O 1
ATOM 5042 N N . THR A 1 669 ? -35.378 14.798 -44.676 1.00 25.38 669 THR A N 1
ATOM 5043 C CA . THR A 1 669 ? -35.947 13.773 -45.596 1.00 25.38 669 THR A CA 1
ATOM 5044 C C . THR A 1 669 ? -34.952 12.601 -45.725 1.00 25.38 669 THR A C 1
ATOM 5046 O O . THR A 1 669 ? -33.824 12.783 -46.156 1.00 25.38 669 THR A O 1
ATOM 5049 N N . THR A 1 670 ? -35.195 11.437 -45.109 1.00 27.66 670 THR A N 1
ATOM 5050 C CA . THR A 1 670 ? -35.887 10.245 -45.661 1.00 27.66 670 THR A CA 1
ATOM 5051 C C . THR A 1 670 ? -35.323 9.753 -47.001 1.00 27.66 670 THR A C 1
ATOM 5053 O O . THR A 1 670 ? -35.542 10.433 -47.992 1.00 27.66 670 THR A O 1
ATOM 5056 N N . ARG A 1 671 ? -34.729 8.541 -47.051 1.00 27.69 671 ARG A N 1
ATOM 5057 C CA . ARG A 1 671 ? -35.110 7.395 -47.924 1.00 27.69 671 ARG A CA 1
ATOM 5058 C C . ARG A 1 671 ? -34.260 6.136 -47.635 1.00 27.69 671 ARG A C 1
ATOM 5060 O O . ARG A 1 671 ? -33.049 6.187 -47.764 1.00 27.69 671 ARG A O 1
ATOM 5067 N N . LEU A 1 672 ? -34.975 5.052 -47.284 1.00 26.50 672 LEU A N 1
ATOM 5068 C CA . LEU A 1 672 ? -34.843 3.624 -47.666 1.00 26.50 672 LEU A CA 1
ATOM 5069 C C . LEU A 1 672 ? -33.429 3.001 -47.735 1.00 26.50 672 LEU A C 1
ATOM 5071 O O . LEU A 1 672 ? -32.576 3.487 -48.455 1.00 26.50 672 LEU A O 1
ATOM 5075 N N . SER A 1 673 ? -33.153 1.856 -47.100 1.00 27.69 673 SER A N 1
ATOM 5076 C CA . SER A 1 673 ? -33.829 0.579 -47.385 1.00 27.69 673 SER A CA 1
ATOM 5077 C C . SER A 1 673 ? -33.641 -0.481 -46.286 1.00 27.69 673 SER A C 1
ATOM 5079 O O . SER A 1 673 ? -32.522 -0.766 -45.867 1.00 27.69 673 SER A O 1
ATOM 5081 N N . ALA A 1 674 ? -34.752 -1.111 -45.896 1.00 25.27 674 ALA A N 1
ATOM 5082 C CA . ALA A 1 674 ? -34.823 -2.353 -45.134 1.00 25.27 674 ALA A CA 1
ATOM 5083 C C . ALA A 1 674 ? -34.929 -3.551 -46.095 1.00 25.27 674 ALA A C 1
ATOM 5085 O O . ALA A 1 674 ? -35.801 -3.508 -46.948 1.00 25.27 674 ALA A O 1
ATOM 5086 N N . PHE A 1 675 ? -34.060 -4.559 -45.948 1.00 26.92 675 PHE A N 1
ATOM 5087 C CA . PHE A 1 675 ? -34.098 -5.983 -46.377 1.00 26.92 675 PHE A CA 1
ATOM 5088 C C . PHE A 1 675 ? -32.709 -6.535 -45.942 1.00 26.92 675 PHE A C 1
ATOM 5090 O O . PHE A 1 675 ? -31.720 -5.861 -46.187 1.00 26.92 675 PHE A O 1
ATOM 5097 N N . ALA A 1 676 ? -32.467 -7.664 -45.277 1.00 29.22 676 ALA A N 1
ATOM 5098 C CA . ALA A 1 676 ? -33.246 -8.854 -45.006 1.00 29.22 676 ALA A CA 1
ATOM 5099 C C . ALA A 1 676 ? -32.715 -9.571 -43.742 1.00 29.22 676 ALA A C 1
ATOM 5101 O O . ALA A 1 676 ? -31.541 -9.500 -43.382 1.00 29.22 676 ALA A O 1
ATOM 5102 N N . THR A 1 677 ? -33.632 -10.278 -43.101 1.00 27.19 677 THR A N 1
ATOM 5103 C CA . THR A 1 677 ? -33.481 -11.257 -42.027 1.00 27.19 677 THR A CA 1
ATOM 5104 C C . THR A 1 677 ? -32.729 -12.524 -42.450 1.00 27.19 677 THR A C 1
ATOM 5106 O O . THR A 1 677 ? -32.880 -12.972 -43.580 1.00 27.19 677 THR A O 1
ATOM 5109 N N . ALA A 1 678 ? -32.041 -13.135 -41.480 1.00 25.73 678 ALA A N 1
ATOM 5110 C CA . ALA A 1 678 ? -31.908 -14.579 -41.240 1.00 25.73 678 ALA A CA 1
ATOM 5111 C C . ALA A 1 678 ? -31.706 -15.537 -42.438 1.00 25.73 678 ALA A C 1
ATOM 5113 O O . ALA A 1 678 ? -32.662 -15.872 -43.126 1.00 25.73 678 ALA A O 1
ATOM 5114 N N . ALA A 1 679 ? -30.501 -16.109 -42.556 1.00 25.75 679 ALA A N 1
ATOM 5115 C CA . ALA A 1 679 ? -30.243 -17.528 -42.868 1.00 25.75 679 ALA A CA 1
ATOM 5116 C C . ALA A 1 679 ? -28.726 -17.752 -42.991 1.00 25.75 679 ALA A C 1
ATOM 5118 O O . ALA A 1 679 ? -28.058 -17.005 -43.700 1.00 25.75 679 ALA A O 1
ATOM 5119 N N . GLY A 1 680 ? -28.175 -18.781 -42.336 1.00 29.12 680 GLY A N 1
ATOM 5120 C CA . GLY A 1 680 ? -26.782 -19.170 -42.587 1.00 29.12 680 GLY A CA 1
ATOM 5121 C C . GLY A 1 680 ? -26.071 -20.028 -41.543 1.00 29.12 680 GLY A C 1
ATOM 5122 O O . GLY A 1 680 ? -24.917 -20.374 -41.759 1.00 29.12 680 GLY A O 1
ATOM 5123 N N . VAL A 1 681 ? -26.717 -20.419 -40.440 1.00 29.84 681 VAL A N 1
ATOM 5124 C CA . VAL A 1 681 ? -26.316 -21.641 -39.725 1.00 29.84 681 VAL A CA 1
ATOM 5125 C C . VAL A 1 681 ? -26.888 -22.806 -40.523 1.00 29.84 681 VAL A C 1
ATOM 5127 O O . VAL A 1 681 ? -28.094 -23.016 -40.471 1.00 29.84 681 VAL A O 1
ATOM 5130 N N . LEU A 1 682 ? -26.035 -23.469 -41.310 1.00 27.31 682 LEU A N 1
ATOM 5131 C CA . LEU A 1 682 ? -26.123 -24.845 -41.834 1.00 27.31 682 LEU A CA 1
ATOM 5132 C C . LEU A 1 682 ? -25.339 -24.908 -43.148 1.00 27.31 682 LEU A C 1
ATOM 5134 O O . LEU A 1 682 ? -25.901 -24.631 -44.194 1.00 27.31 682 LEU A O 1
ATOM 5138 N N . PHE A 1 683 ? -24.056 -25.262 -43.091 1.00 27.25 683 PHE A N 1
ATOM 5139 C CA . PHE A 1 683 ? -23.407 -26.130 -44.088 1.00 27.25 683 PHE A CA 1
ATOM 5140 C C . PHE A 1 683 ? -22.035 -26.567 -43.549 1.00 27.25 683 PHE A C 1
ATOM 5142 O O . PHE A 1 683 ? -20.978 -26.316 -44.118 1.00 27.25 683 PHE A O 1
ATOM 5149 N N . ALA A 1 684 ? -22.062 -27.234 -42.394 1.00 27.47 684 ALA A N 1
ATOM 5150 C CA . ALA A 1 684 ? -21.110 -28.303 -42.155 1.00 27.47 684 ALA A CA 1
ATOM 5151 C C . ALA A 1 684 ? -21.642 -29.542 -42.891 1.00 27.47 684 ALA A C 1
ATOM 5153 O O . ALA A 1 684 ? -22.827 -29.851 -42.789 1.00 27.47 684 ALA A O 1
ATOM 5154 N N . VAL A 1 685 ? -20.737 -30.255 -43.562 1.00 29.94 685 VAL A N 1
ATOM 5155 C CA . VAL A 1 685 ? -20.919 -31.595 -44.147 1.00 29.94 685 VAL A CA 1
ATOM 5156 C C . VAL A 1 685 ? -21.667 -31.648 -45.487 1.00 29.94 685 VAL A C 1
ATOM 5158 O O . VAL A 1 685 ? -22.873 -31.857 -45.528 1.00 29.94 685 VAL A O 1
ATOM 5161 N N . ALA A 1 686 ? -20.895 -31.518 -46.574 1.00 29.61 686 ALA A N 1
ATOM 5162 C CA . ALA A 1 686 ? -20.970 -32.250 -47.855 1.00 29.61 686 ALA A CA 1
ATOM 5163 C C . ALA A 1 686 ? -20.274 -31.364 -48.915 1.00 29.61 686 ALA A C 1
ATOM 5165 O O . ALA A 1 686 ? -20.780 -30.307 -49.256 1.00 29.61 686 ALA A O 1
ATOM 5166 N N . PHE A 1 687 ? -19.074 -31.651 -49.412 1.00 28.11 687 PHE A N 1
ATOM 5167 C CA . PHE A 1 687 ? -18.677 -32.896 -50.052 1.00 28.11 687 PHE A CA 1
ATOM 5168 C C . PHE A 1 687 ? -17.151 -33.055 -50.019 1.00 28.11 687 PHE A C 1
ATOM 5170 O O . PHE A 1 687 ? -16.410 -32.140 -50.369 1.00 28.11 687 PHE A O 1
ATOM 5177 N N . LEU A 1 688 ? -16.720 -34.256 -49.640 1.00 31.62 688 LEU A N 1
ATOM 5178 C CA . LEU A 1 688 ? -15.423 -34.826 -49.977 1.00 31.62 688 LEU A CA 1
ATOM 5179 C C . LEU A 1 688 ? -15.316 -35.016 -51.496 1.00 31.62 688 LEU A C 1
ATOM 5181 O O . LEU A 1 688 ? -16.171 -35.666 -52.105 1.00 31.62 688 LEU A O 1
ATOM 5185 N N . SER A 1 689 ? -14.228 -34.516 -52.070 1.00 34.72 689 SER A N 1
ATOM 5186 C CA . SER A 1 689 ? -13.417 -35.185 -53.094 1.00 34.72 689 SER A CA 1
ATOM 5187 C C . SER A 1 689 ? -11.973 -34.745 -52.914 1.00 34.72 689 SER A C 1
ATOM 5189 O O . SER A 1 689 ? -11.773 -33.529 -52.690 1.00 34.72 689 SER A O 1
#

InterPro domains:
  IPR010776 Homologous-pairing protein 2, winged helix domain [PF07106] (3-62)
  IPR036388 Winged helix-like DNA-binding domain superfamily [G3DSA:1.10.10.10] (1-70)

pLDDT: mean 70.93, std 27.19, range [21.38, 98.44]

Organism: Grifola frondosa (NCBI:txid5627)

Radius of gyration: 42.55 Å; chains: 1; bounding box: 116×117×111 Å

Sequence (689 aa):
MPEDKILEYIKRMNRPFGAVDVSANLKGAVPKTATQKIMVALAEKGDLVQKTYGKTTFFVANQAILEDMPAEKLASLESQYKTIDEENKVLGVDMKIASGELAKLKNTPTDAELAIEVEGAAAAVSLTTPLRAFNIIQKWSRVSIKSLACFAYETGRIYTTNSASLPDSDRALLALSLLTCYVSATVGSESPRTSRTTPRWYPLVSAVEIAQLEADWTKWRNEWVRRKKIFTTFWQLATDSLVPQQAAELAEDLGIEFDTPEHIAVERGSLCSLQPRWVRDDVHAYTRLDACRNAITWDGPCDSYFWTKRRRKRWQIDSNAFLAIAAASGALAQSSTSTSIEPLASKHFSYPSGIPYQADPDMGVRGSQSGYNLCNSTTEGPNSLCQTSFLNHLDDFCLWSSPTANETIGDTEAVEVAWCTKKGRGTRLIPAGALTGVQFMKTPDYLQVVGFIDQSQINLQSTDGGGELDPHGADFRGNPLGGLVYSNGFASNNGNNDTFQQVIEWHNFMGSNSFCFKICDPAGANAANFCQHIYDRIGVQYNCPNAAQNGTFEYCEGDDQDFPGVYTSNGQVVTYTQPAESLGVISSMPYTARLPASSNCVVMQSAALYTDLVSATTSGAAAATGTATGTGAAAATGTGKSSSGTAATRSGTSAGASSTGASSNSAGTTRLSAFATAAGVLFAVAFLS